Protein AF-0000000069450758 (afdb_homodimer)

pLDDT: mean 92.81, std 9.93, range [38.5, 98.94]

Solvent-accessible surface area (backbon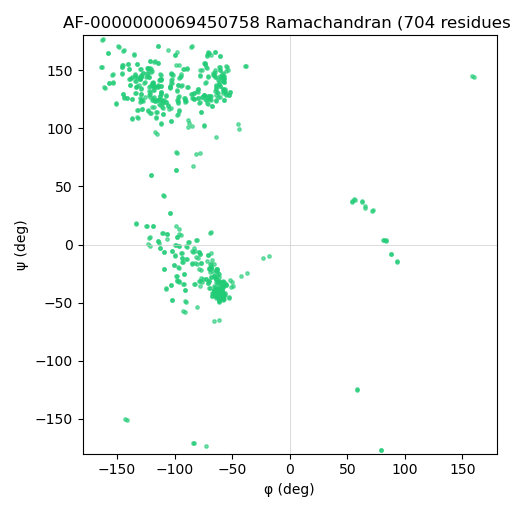e atoms only — not comparable to full-atom values): 37256 Å² total; per-residue (Å²): 126,86,60,86,55,58,52,79,40,67,68,57,64,63,63,72,39,78,60,91,55,84,56,32,68,31,81,50,61,60,56,50,9,46,54,40,27,41,40,64,22,50,53,51,28,50,52,47,49,46,53,34,52,53,21,57,72,31,90,88,31,43,66,28,63,33,79,40,35,35,40,36,37,47,70,43,87,48,48,24,91,46,52,33,38,36,40,71,44,86,72,40,86,48,94,83,41,28,36,37,36,37,36,33,27,42,93,88,34,74,21,35,40,28,49,37,30,27,18,44,87,77,54,89,46,58,62,44,74,60,59,35,67,77,75,74,72,75,80,77,81,48,70,76,33,48,76,70,72,61,26,90,48,43,42,52,40,47,49,22,44,35,86,84,13,25,30,18,32,55,17,44,39,30,36,29,32,60,64,70,80,72,94,66,56,43,52,48,61,34,39,37,31,61,23,36,63,24,31,31,38,35,61,55,71,92,76,57,89,62,72,81,56,49,48,37,73,75,41,50,50,32,56,48,61,61,57,76,50,68,68,33,65,47,53,87,68,57,91,92,49,77,63,47,61,59,9,65,70,37,43,50,54,52,16,52,53,31,48,52,30,46,77,67,66,43,68,53,24,36,65,60,95,81,73,24,24,55,64,71,77,53,68,64,38,79,46,66,38,31,46,34,37,42,54,61,44,83,61,57,92,83,28,40,50,50,35,38,38,42,35,34,41,73,49,37,46,44,15,34,33,44,38,39,30,41,34,21,40,84,87,63,46,68,27,31,44,23,37,31,44,27,36,54,40,55,26,74,69,45,58,75,76,73,127,86,60,88,53,59,53,77,40,67,67,57,64,62,60,66,55,63,67,82,52,79,56,26,67,35,80,49,60,61,57,50,10,48,56,39,26,41,41,63,22,52,54,50,28,50,52,48,49,51,52,34,52,52,18,57,73,30,91,88,31,43,67,28,65,33,78,41,33,37,40,34,38,48,70,43,87,47,46,24,91,47,50,35,38,35,41,71,45,86,73,41,87,48,95,84,41,28,36,36,36,38,36,33,27,43,94,89,36,73,22,34,42,29,49,38,30,26,18,45,87,77,53,89,45,58,62,42,74,59,59,36,67,77,74,73,71,75,81,77,82,49,70,76,34,48,74,71,70,62,26,90,47,43,42,52,41,47,48,22,44,34,88,84,13,24,31,18,32,55,18,45,39,32,36,28,34,60,65,68,79,73,93,65,58,44,51,46,61,34,39,38,31,59,22,36,62,23,31,31,37,35,60,55,72,90,76,57,88,63,72,80,58,50,48,39,72,74,41,52,50,32,55,49,61,62,58,75,50,68,68,34,64,47,53,88,69,58,91,94,50,77,62,48,64,58,9,67,70,36,44,49,54,52,16,51,52,30,49,52,30,47,76,68,67,44,68,53,23,35,65,63,94,80,73,25,25,56,63,71,75,52,67,65,38,79,46,64,39,31,46,34,38,42,54,60,44,82,60,57,92,83,29,41,50,50,35,35,38,42,36,35,42,72,49,38,44,43,16,34,32,45,38,38,29,39,33,20,40,82,85,64,46,67,27,31,43,24,37,31,41,28,36,53,40,57,26,73,67,45,57,74,74,72

Nearest PDB structures (foldseek):
  3cjy-assembly1_A-2  TM=7.929E-01  e=6.710E-15  Novosphingobium aromaticivorans DSM 12444
  4qfw-assembly1_A  TM=6.944E-01  e=5.048E-15  Yersinia pestis
  4r9z-assembly1_A  TM=6.855E-01  e=1.575E-14  Mycobacterium avium subsp. paratuberculosis K-10
  4r9z-assembly1_B  TM=6.842E-01  e=1.120E-14  Mycobacterium avium subsp. paratuberculosis K-10
  3rd7-assembly1_A  TM=6.882E-01  e=1.222E-13  Mycobacterium avium 104

Structure (mmCIF, N/CA/C/O backbone):
data_AF-0000000069450758-model_v1
#
loop_
_entity.id
_entity.type
_entity.pdbx_description
1 polymer 'Contig An06c0050, genomic contig'
#
loop_
_atom_site.group_PDB
_atom_site.id
_atom_site.type_symbol
_atom_site.label_atom_id
_atom_site.label_alt_id
_atom_site.label_comp_id
_atom_site.label_asym_id
_atom_site.label_entity_id
_atom_site.label_seq_id
_atom_site.pdbx_PDB_ins_code
_atom_site.Cartn_x
_atom_site.Cartn_y
_atom_site.Cartn_z
_atom_site.occupancy
_atom_site.B_iso_or_equiv
_atom_site.auth_seq_id
_atom_site.auth_comp_id
_atom_site.auth_asym_id
_atom_site.auth_atom_id
_atom_site.pdbx_PDB_model_num
ATOM 1 N N . MET A 1 1 ? -5.926 -40.438 -14.727 1 38.5 1 MET A N 1
ATOM 2 C CA . MET A 1 1 ? -4.676 -40.562 -15.469 1 38.5 1 MET A CA 1
ATOM 3 C C . MET A 1 1 ? -4.066 -39.188 -15.727 1 38.5 1 MET A C 1
ATOM 5 O O . MET A 1 1 ? -4.727 -38.281 -16.266 1 38.5 1 MET A O 1
ATOM 9 N N . ALA A 1 2 ? -3.264 -38.688 -14.805 1 52.69 2 ALA A N 1
ATOM 10 C CA . ALA A 1 2 ? -2.648 -37.375 -14.945 1 52.69 2 ALA A CA 1
ATOM 11 C C . ALA A 1 2 ? -2.08 -37.188 -16.344 1 52.69 2 ALA A C 1
ATOM 13 O O . ALA A 1 2 ? -1.285 -38 -16.828 1 52.69 2 ALA A O 1
ATOM 14 N N . THR A 1 3 ? -2.762 -36.438 -17.172 1 61.22 3 THR A N 1
ATOM 15 C CA . THR A 1 3 ? -2.387 -36.219 -18.562 1 61.22 3 THR A CA 1
ATOM 16 C C . THR A 1 3 ? -0.984 -35.625 -18.656 1 61.22 3 THR A C 1
ATOM 18 O O . THR A 1 3 ? -0.543 -34.938 -17.734 1 61.22 3 THR A O 1
ATOM 21 N N . ASP A 1 4 ? -0.187 -36.188 -19.5 1 72.94 4 ASP A N 1
ATOM 22 C CA . ASP A 1 4 ? 1.203 -35.844 -19.781 1 72.94 4 ASP A CA 1
ATOM 23 C C . ASP A 1 4 ? 1.302 -34.5 -20.5 1 72.94 4 ASP A C 1
ATOM 25 O O . ASP A 1 4 ? 2.373 -34.125 -20.984 1 72.94 4 ASP A O 1
ATOM 29 N N . SER A 1 5 ? 0.055 -33.875 -20.484 1 84.62 5 SER A N 1
ATOM 30 C CA . SER A 1 5 ? 0.134 -32.594 -21.188 1 84.62 5 SER A CA 1
ATOM 31 C C . SER A 1 5 ? 0.393 -31.438 -20.219 1 84.62 5 SER A C 1
ATOM 33 O O . SER A 1 5 ? -0.058 -31.484 -19.062 1 84.62 5 SER A O 1
ATOM 35 N N . LEU A 1 6 ? 1.124 -30.469 -20.703 1 90.75 6 LEU A N 1
ATOM 36 C CA . LEU A 1 6 ? 1.419 -29.281 -19.922 1 90.75 6 LEU A CA 1
ATOM 37 C C . LEU A 1 6 ? 0.144 -28.5 -19.609 1 90.75 6 LEU A C 1
ATOM 39 O O . LEU A 1 6 ? -0.793 -28.484 -20.406 1 90.75 6 LEU A O 1
ATOM 43 N N . PRO A 1 7 ? 0.062 -27.891 -18.422 1 91.88 7 PRO A N 1
ATOM 44 C CA . PRO A 1 7 ? -1.033 -26.953 -18.172 1 91.88 7 PRO A CA 1
ATOM 45 C C . PRO A 1 7 ? -1.029 -25.766 -19.141 1 91.88 7 PRO A C 1
ATOM 47 O O . PRO A 1 7 ? -0.026 -25.531 -19.828 1 91.88 7 PRO A O 1
ATOM 50 N N . THR A 1 8 ? -2.152 -25.109 -19.219 1 92.94 8 THR A N 1
ATOM 51 C CA . THR A 1 8 ? -2.223 -23.891 -20.031 1 92.94 8 THR A CA 1
ATOM 52 C C . THR A 1 8 ? -1.161 -22.891 -19.594 1 92.94 8 THR A C 1
ATOM 54 O O . THR A 1 8 ? -1.003 -22.625 -18.406 1 92.94 8 THR A O 1
ATOM 57 N N . SER A 1 9 ? -0.423 -22.422 -20.578 1 94.19 9 SER A N 1
ATOM 58 C CA . SER A 1 9 ? 0.592 -21.438 -20.219 1 94.19 9 SER A CA 1
ATOM 59 C C . SER A 1 9 ? -0.042 -20.109 -19.828 1 94.19 9 SER A C 1
ATOM 61 O O . SER A 1 9 ? -1.086 -19.719 -20.359 1 94.19 9 SER A O 1
ATOM 63 N N . LEU A 1 10 ? 0.546 -19.438 -18.859 1 94.38 10 LEU A N 1
ATOM 64 C CA . LEU A 1 10 ? 0.052 -18.125 -18.453 1 94.38 10 LEU A CA 1
ATOM 65 C C . LEU A 1 10 ? 0.062 -17.141 -19.625 1 94.38 10 LEU A C 1
ATOM 67 O O . LEU A 1 10 ? -0.865 -16.344 -19.781 1 94.38 10 LEU A O 1
ATOM 71 N N . SER A 1 11 ? 1.098 -17.219 -20.438 1 92.5 11 SER A N 1
ATOM 72 C CA . SER A 1 11 ? 1.194 -16.359 -21.625 1 92.5 11 SER A CA 1
ATOM 73 C C . SER A 1 11 ? 0.02 -16.594 -22.562 1 92.5 11 SER A C 1
ATOM 75 O O . SER A 1 11 ? -0.561 -15.633 -23.094 1 92.5 11 SER A O 1
ATOM 77 N N . HIS A 1 12 ? -0.264 -17.859 -22.781 1 91.56 12 HIS A N 1
ATOM 78 C CA . HIS A 1 12 ? -1.396 -18.188 -23.641 1 91.56 12 HIS A CA 1
ATOM 79 C C . HIS A 1 12 ? -2.707 -17.703 -23.031 1 91.56 12 HIS A C 1
ATOM 81 O O . HIS A 1 12 ? -3.549 -17.141 -23.75 1 91.56 12 HIS A O 1
ATOM 87 N N . ALA A 1 13 ? -2.852 -17.922 -21.766 1 93.06 13 ALA A N 1
ATOM 88 C CA . ALA A 1 13 ? -4.074 -17.5 -21.078 1 93.06 13 ALA A CA 1
ATOM 89 C C . ALA A 1 13 ? -4.258 -15.992 -21.156 1 93.06 13 ALA A C 1
ATOM 91 O O . ALA A 1 13 ? -5.379 -15.5 -21.312 1 93.06 13 ALA A O 1
ATOM 92 N N . LEU A 1 14 ? -3.217 -15.211 -21.031 1 91.69 14 LEU A N 1
ATOM 93 C CA . LEU A 1 14 ? -3.277 -13.75 -21.094 1 91.69 14 LEU A CA 1
ATOM 94 C C . LEU A 1 14 ? -3.443 -13.273 -22.531 1 91.69 14 LEU A C 1
ATOM 96 O O . LEU A 1 14 ? -4.016 -12.203 -22.781 1 91.69 14 LEU A O 1
ATOM 100 N N . GLY A 1 15 ? -2.955 -13.969 -23.5 1 84.44 15 GLY A N 1
ATOM 101 C CA . GLY A 1 15 ? -2.982 -13.57 -24.891 1 84.44 15 GLY A CA 1
ATOM 102 C C . GLY A 1 15 ? -4.324 -13.812 -25.562 1 84.44 15 GLY A C 1
ATOM 103 O O . GLY A 1 15 ? -4.656 -13.172 -26.547 1 84.44 15 GLY A O 1
ATOM 104 N N . SER A 1 16 ? -5.043 -14.797 -25.172 1 68.62 16 SER A N 1
ATOM 105 C CA . SER A 1 16 ? -6.266 -15.203 -25.859 1 68.62 16 SER A CA 1
ATOM 106 C C . SER A 1 16 ? -7.391 -14.203 -25.625 1 68.62 16 SER A C 1
ATOM 108 O O . SER A 1 16 ? -8.43 -14.258 -26.281 1 68.62 16 SER A O 1
ATOM 110 N N . THR A 1 17 ? -7.332 -13.281 -24.688 1 60.25 17 THR A N 1
ATOM 111 C CA . THR A 1 17 ? -8.484 -12.555 -24.172 1 60.25 17 THR A CA 1
ATOM 112 C C . THR A 1 17 ? -8.867 -11.414 -25.109 1 60.25 17 THR A C 1
ATOM 114 O O . THR A 1 17 ? -10.031 -11.031 -25.203 1 60.25 17 THR A O 1
ATOM 117 N N . LEU A 1 18 ? -7.926 -10.359 -25.578 1 57.84 18 LEU A N 1
ATOM 118 C CA . LEU A 1 18 ? -8.383 -8.984 -25.766 1 57.84 18 LEU A CA 1
ATOM 119 C C . LEU A 1 18 ? -9.094 -8.828 -27.109 1 57.84 18 LEU A C 1
ATOM 121 O O . LEU A 1 18 ? -8.469 -8.953 -28.172 1 57.84 18 LEU A O 1
ATOM 125 N N . LEU A 1 19 ? -10.258 -9.242 -27.172 1 52.06 19 LEU A N 1
ATOM 126 C CA . LEU A 1 19 ? -11 -9.016 -28.406 1 52.06 19 LEU A CA 1
ATOM 127 C C . LEU A 1 19 ? -11.383 -7.547 -28.547 1 52.06 19 LEU A C 1
ATOM 129 O O . LEU A 1 19 ? -11.289 -6.777 -27.594 1 52.06 19 LEU A O 1
ATOM 133 N N . SER A 1 20 ? -12.188 -7.199 -29.562 1 51.62 20 SER A N 1
ATOM 134 C CA . SER A 1 20 ? -12.461 -6.027 -30.391 1 51.62 20 SER A CA 1
ATOM 135 C C . SER A 1 20 ? -13.055 -4.895 -29.562 1 51.62 20 SER A C 1
ATOM 137 O O . SER A 1 20 ? -12.828 -3.719 -29.859 1 51.62 20 SER A O 1
ATOM 139 N N . THR A 1 21 ? -14.289 -4.98 -28.969 1 53.62 21 THR A N 1
ATOM 140 C CA . THR A 1 21 ? -15.227 -3.879 -28.75 1 53.62 21 THR A CA 1
ATOM 141 C C . THR A 1 21 ? -15.109 -3.348 -27.312 1 53.62 21 THR A C 1
ATOM 143 O O . THR A 1 21 ? -14.461 -3.967 -26.469 1 53.62 21 THR A O 1
ATOM 146 N N . ARG A 1 22 ? -15.68 -2.125 -26.938 1 62.81 22 ARG A N 1
ATOM 147 C CA . ARG A 1 22 ? -15.898 -1.44 -25.672 1 62.81 22 ARG A CA 1
ATOM 148 C C . ARG A 1 22 ? -16.266 -2.434 -24.562 1 62.81 22 ARG A C 1
ATOM 150 O O . ARG A 1 22 ? -16.031 -2.172 -23.391 1 62.81 22 ARG A O 1
ATOM 157 N N . GLN A 1 23 ? -16.719 -3.402 -24.812 1 73.75 23 GLN A N 1
ATOM 158 C CA . GLN A 1 23 ? -17.031 -4.543 -23.953 1 73.75 23 GLN A CA 1
ATOM 159 C C . GLN A 1 23 ? -16.391 -5.82 -24.484 1 73.75 23 GLN A C 1
ATOM 161 O O . GLN A 1 23 ? -16.469 -6.102 -25.688 1 73.75 23 GLN A O 1
ATOM 166 N N . CYS A 1 24 ? -15.641 -6.395 -23.438 1 87 24 CYS A N 1
ATOM 167 C CA . CYS A 1 24 ? -14.906 -7.59 -23.828 1 87 24 CYS A CA 1
ATOM 168 C C . CYS A 1 24 ? -15.312 -8.781 -22.969 1 87 24 CYS A C 1
ATOM 170 O O . CYS A 1 24 ? -15.453 -8.656 -21.75 1 87 24 CYS A O 1
ATOM 172 N N . VAL A 1 25 ? -15.633 -9.82 -23.625 1 90.06 25 VAL A N 1
ATOM 173 C CA . VAL A 1 25 ? -15.914 -11.062 -22.922 1 90.06 25 VAL A CA 1
ATOM 174 C C . VAL A 1 25 ? -14.664 -11.945 -22.891 1 90.06 25 VAL A C 1
ATOM 176 O O . VAL A 1 25 ? -14.031 -12.164 -23.938 1 90.06 25 VAL A O 1
ATOM 179 N N . VAL A 1 26 ? -14.328 -12.375 -21.719 1 92.25 26 VAL A N 1
ATOM 180 C CA . VAL A 1 26 ? -13.117 -13.172 -21.547 1 92.25 26 VAL A CA 1
ATOM 181 C C . VAL A 1 26 ? -13.469 -14.539 -20.984 1 92.25 26 VAL A C 1
ATOM 183 O O . VAL A 1 26 ? -14.125 -14.633 -19.938 1 92.25 26 VAL A O 1
ATOM 186 N N . GLN A 1 27 ? -13.062 -15.562 -21.672 1 92.31 27 GLN A N 1
ATOM 187 C CA . GLN A 1 27 ? -13.125 -16.906 -21.109 1 92.31 27 GLN A CA 1
ATOM 188 C C . GLN A 1 27 ? -11.953 -17.156 -20.172 1 92.31 27 GLN A C 1
ATOM 190 O O . GLN A 1 27 ? -10.805 -16.891 -20.5 1 92.31 27 GLN A O 1
ATOM 195 N N . LEU A 1 28 ? -12.289 -17.672 -19.016 1 93.69 28 LEU A N 1
ATOM 196 C CA . LEU A 1 28 ? -11.266 -17.859 -18 1 93.69 28 LEU A CA 1
ATOM 197 C C . LEU A 1 28 ? -10.742 -19.297 -18.016 1 93.69 28 LEU A C 1
ATOM 199 O O . LEU A 1 28 ? -11.523 -20.25 -18.188 1 93.69 28 LEU A O 1
ATOM 203 N N . PRO A 1 29 ? -9.461 -19.422 -17.906 1 93.56 29 PRO A N 1
ATOM 204 C CA . PRO A 1 29 ? -8.898 -20.781 -17.859 1 93.56 29 PRO A CA 1
ATOM 205 C C . PRO A 1 29 ? -9.141 -21.469 -16.516 1 93.56 29 PRO A C 1
ATOM 207 O O . PRO A 1 29 ? -8.703 -20.969 -15.469 1 93.56 29 PRO A O 1
ATOM 210 N N . SER A 1 30 ? -9.68 -22.672 -16.516 1 93.69 30 SER A N 1
ATOM 211 C CA . SER A 1 30 ? -9.953 -23.422 -15.289 1 93.69 30 SER A CA 1
ATOM 212 C C . SER A 1 30 ? -8.664 -23.844 -14.602 1 93.69 30 SER A C 1
ATOM 214 O O . SER A 1 30 ? -8.656 -24.125 -13.398 1 93.69 30 SER A O 1
ATOM 216 N N . ASP A 1 31 ? -7.574 -23.859 -15.312 1 96.38 31 ASP A N 1
ATOM 217 C CA . ASP A 1 31 ? -6.293 -24.297 -14.781 1 96.38 31 ASP A CA 1
ATOM 218 C C . ASP A 1 31 ? -5.746 -23.297 -13.758 1 96.38 31 ASP A C 1
ATOM 220 O O . ASP A 1 31 ? -4.996 -23.672 -12.859 1 96.38 31 ASP A O 1
ATOM 224 N N . ILE A 1 32 ? -6.055 -22 -13.945 1 97.19 32 ILE A N 1
ATOM 225 C CA . ILE A 1 32 ? -5.465 -20.953 -13.125 1 97.19 32 ILE A CA 1
ATOM 226 C C . ILE A 1 32 ? -6.434 -20.547 -12.016 1 97.19 32 ILE A C 1
ATOM 228 O O . ILE A 1 32 ? -6.926 -19.422 -11.984 1 97.19 32 ILE A O 1
ATOM 232 N N . ALA A 1 33 ? -6.684 -21.578 -11.125 1 96.44 33 ALA A N 1
ATOM 233 C CA . ALA A 1 33 ? -7.711 -21.406 -10.109 1 96.44 33 ALA A CA 1
ATOM 234 C C . ALA A 1 33 ? -7.277 -22.016 -8.781 1 96.44 33 ALA A C 1
ATOM 236 O O . ALA A 1 33 ? -6.355 -22.828 -8.734 1 96.44 33 ALA A O 1
ATOM 237 N N . VAL A 1 34 ? -7.785 -21.562 -7.754 1 94.69 34 VAL A N 1
ATOM 238 C CA . VAL A 1 34 ? -7.816 -22.172 -6.43 1 94.69 34 VAL A CA 1
ATOM 239 C C . VAL A 1 34 ? -9.242 -22.609 -6.086 1 94.69 34 VAL A C 1
ATOM 241 O O . VAL A 1 34 ? -10.141 -21.766 -5.996 1 94.69 34 VAL A O 1
ATOM 244 N N . GLY A 1 35 ? -9.391 -23.875 -5.914 1 92.31 35 GLY A N 1
ATOM 245 C CA . GLY A 1 35 ? -10.766 -24.344 -5.859 1 92.31 35 GLY A CA 1
ATOM 246 C C . GLY A 1 35 ? -11.555 -24 -7.109 1 92.31 35 GLY A C 1
ATOM 247 O O . GLY A 1 35 ? -11.133 -24.312 -8.227 1 92.31 35 GLY A O 1
ATOM 248 N N . SER A 1 36 ? -12.672 -23.328 -6.918 1 93.25 36 SER A N 1
ATOM 249 C CA . SER A 1 36 ? -13.523 -23.016 -8.055 1 93.25 36 SER A CA 1
ATOM 250 C C . SER A 1 36 ? -13.297 -21.578 -8.547 1 93.25 36 SER A C 1
ATOM 252 O O . SER A 1 36 ? -13.922 -21.141 -9.516 1 93.25 36 SER A O 1
ATOM 254 N N . VAL A 1 37 ? -12.406 -20.859 -7.895 1 95.12 37 VAL A N 1
ATOM 255 C CA . VAL A 1 37 ? -12.305 -19.438 -8.156 1 95.12 37 VAL A CA 1
ATOM 256 C C . VAL A 1 37 ? -10.977 -19.125 -8.836 1 95.12 37 VAL A C 1
ATOM 258 O O . VAL A 1 37 ? -9.945 -19.719 -8.492 1 95.12 37 VAL A O 1
ATOM 261 N N . ILE A 1 38 ? -11.016 -18.203 -9.789 1 96.56 38 ILE A N 1
ATOM 262 C CA . ILE A 1 38 ? -9.82 -17.781 -10.508 1 96.56 38 ILE A CA 1
ATOM 263 C C . ILE A 1 38 ? -8.875 -17.047 -9.547 1 96.56 38 ILE A C 1
ATOM 265 O O . ILE A 1 38 ? -9.32 -16.344 -8.648 1 96.56 38 ILE A O 1
ATOM 269 N N . ILE A 1 39 ? -7.586 -17.188 -9.719 1 97.12 39 ILE A N 1
ATOM 270 C CA . ILE A 1 39 ? -6.582 -16.438 -8.961 1 97.12 39 ILE A CA 1
ATOM 271 C C . ILE A 1 39 ? -6.754 -14.945 -9.195 1 97.12 39 ILE A C 1
ATOM 273 O O . ILE A 1 39 ? -6.758 -14.492 -10.344 1 97.12 39 ILE A O 1
ATOM 277 N N . GLY A 1 40 ? -6.867 -14.195 -8.156 1 97.81 40 GLY A N 1
ATOM 278 C CA . GLY A 1 40 ? -7.098 -12.766 -8.258 1 97.81 40 GLY A CA 1
ATOM 279 C C . GLY A 1 40 ? -6.027 -12.047 -9.055 1 97.81 40 GLY A C 1
ATOM 280 O O . GLY A 1 40 ? -6.332 -11.164 -9.859 1 97.81 40 GLY A O 1
ATOM 281 N N . GLY A 1 41 ? -4.746 -12.445 -8.812 1 98.5 41 GLY A N 1
ATOM 282 C CA . GLY A 1 41 ? -3.65 -11.852 -9.562 1 98.5 41 GLY A CA 1
ATOM 283 C C . GLY A 1 41 ? -3.799 -12.023 -11.062 1 98.5 41 GLY A C 1
ATOM 284 O O . GLY A 1 41 ? -3.4 -11.148 -11.836 1 98.5 41 GLY A O 1
ATOM 285 N N . PHE A 1 42 ? -4.348 -13.148 -11.469 1 97.94 42 PHE A N 1
ATOM 286 C CA . PHE A 1 42 ? -4.594 -13.375 -12.891 1 97.94 42 PHE A CA 1
ATOM 287 C C . PHE A 1 42 ? -5.672 -12.43 -13.406 1 97.94 42 PHE A C 1
ATOM 289 O O . PHE A 1 42 ? -5.535 -11.859 -14.484 1 97.94 42 PHE A O 1
ATOM 296 N N . THR A 1 43 ? -6.738 -12.281 -12.648 1 97.31 43 THR A N 1
ATOM 297 C CA . THR A 1 43 ? -7.789 -11.336 -13.008 1 97.31 43 THR A CA 1
ATOM 298 C C . THR A 1 43 ? -7.219 -9.93 -13.164 1 97.31 43 THR A C 1
ATOM 300 O O . THR A 1 43 ? -7.551 -9.219 -14.117 1 97.31 43 THR A O 1
ATOM 303 N N . ALA A 1 44 ? -6.355 -9.562 -12.242 1 98.56 44 ALA A N 1
ATOM 304 C CA . ALA A 1 44 ? -5.703 -8.258 -12.312 1 98.56 44 ALA A CA 1
ATOM 305 C C . ALA A 1 44 ? -4.922 -8.102 -13.617 1 98.56 44 ALA A C 1
ATOM 307 O O . ALA A 1 44 ? -4.977 -7.055 -14.266 1 98.56 44 ALA A O 1
ATOM 308 N N . CYS A 1 45 ? -4.23 -9.164 -14.023 1 98.12 45 CYS A N 1
ATOM 309 C CA . CYS A 1 45 ? -3.461 -9.148 -15.266 1 98.12 45 CYS A CA 1
ATOM 310 C C . CYS A 1 45 ? -4.375 -8.961 -16.469 1 98.12 45 CYS A C 1
ATOM 312 O O . CYS A 1 45 ? -4.07 -8.164 -17.359 1 98.12 45 CYS A O 1
ATOM 314 N N . ILE A 1 46 ? -5.469 -9.68 -16.453 1 96.25 46 ILE A N 1
ATOM 315 C CA . ILE A 1 46 ? -6.406 -9.617 -17.562 1 96.25 46 ILE A CA 1
ATOM 316 C C . ILE A 1 46 ? -6.992 -8.211 -17.672 1 96.25 46 ILE A C 1
ATOM 318 O O . ILE A 1 46 ? -7.086 -7.656 -18.781 1 96.25 46 ILE A O 1
ATOM 322 N N . MET A 1 47 ? -7.371 -7.637 -16.578 1 96.56 47 MET A N 1
ATOM 323 C CA . MET A 1 47 ? -7.934 -6.289 -16.578 1 96.56 47 MET A CA 1
ATOM 324 C C . MET A 1 47 ? -6.914 -5.27 -17.078 1 96.56 47 MET A C 1
ATOM 326 O O . MET A 1 47 ? -7.254 -4.371 -17.844 1 96.56 47 MET A O 1
ATOM 330 N N . THR A 1 48 ? -5.688 -5.426 -16.641 1 97.19 48 THR A N 1
ATOM 331 C CA . THR A 1 48 ? -4.617 -4.531 -17.078 1 97.19 48 THR A CA 1
ATOM 332 C C . THR A 1 48 ? -4.355 -4.684 -18.578 1 97.19 48 THR A C 1
ATOM 334 O O . THR A 1 48 ? -4.191 -3.691 -19.281 1 97.19 48 THR A O 1
ATOM 337 N N . LYS A 1 49 ? -4.336 -5.906 -18.984 1 95.06 49 LYS A N 1
ATOM 338 C CA . LYS A 1 49 ? -4.137 -6.152 -20.406 1 95.06 49 LYS A CA 1
ATOM 339 C C . LYS A 1 49 ? -5.234 -5.496 -21.234 1 95.06 49 LYS A C 1
ATOM 341 O O . LYS A 1 49 ? -4.961 -4.938 -22.312 1 95.06 49 LYS A O 1
ATOM 346 N N . TYR A 1 50 ? -6.461 -5.621 -20.781 1 94.44 50 TYR A N 1
ATOM 347 C CA . TYR A 1 50 ? -7.578 -4.965 -21.453 1 94.44 50 TYR A CA 1
ATOM 348 C C . TYR A 1 50 ? -7.359 -3.461 -21.531 1 94.44 50 TYR A C 1
ATOM 350 O O . TYR A 1 50 ? -7.551 -2.854 -22.578 1 94.44 50 TYR A O 1
ATOM 358 N N . ALA A 1 51 ? -6.93 -2.848 -20.438 1 95.38 51 ALA A N 1
ATOM 359 C CA . ALA A 1 51 ? -6.656 -1.414 -20.391 1 95.38 51 ALA A CA 1
ATOM 360 C C . ALA A 1 51 ? -5.551 -1.031 -21.359 1 95.38 51 ALA A C 1
ATOM 362 O O . ALA A 1 51 ? -5.672 -0.047 -22.094 1 95.38 51 ALA A O 1
ATOM 363 N N . LEU A 1 52 ? -4.492 -1.801 -21.422 1 94.12 52 LEU A N 1
ATOM 364 C CA . LEU A 1 52 ? -3.355 -1.506 -22.281 1 94.12 52 LEU A CA 1
ATOM 365 C C . LEU A 1 52 ? -3.729 -1.693 -23.75 1 94.12 52 LEU A C 1
ATOM 367 O O . LEU A 1 52 ? -3.24 -0.965 -24.625 1 94.12 52 LEU A O 1
ATOM 371 N N . HIS A 1 53 ? -4.531 -2.691 -23.984 1 92.12 53 HIS A N 1
ATOM 372 C CA . HIS A 1 53 ? -5.027 -2.869 -25.344 1 92.12 53 HIS A CA 1
ATOM 373 C C . HIS A 1 53 ? -5.848 -1.663 -25.781 1 92.12 53 HIS A C 1
ATOM 375 O O . HIS A 1 53 ? -5.664 -1.16 -26.891 1 92.12 53 HIS A O 1
ATOM 381 N N . HIS A 1 54 ? -6.758 -1.226 -24.969 1 92.56 54 HIS A N 1
ATOM 382 C CA . HIS A 1 54 ? -7.516 -0.011 -25.25 1 92.56 54 HIS A CA 1
ATOM 383 C C . HIS A 1 54 ? -6.586 1.158 -25.547 1 92.56 54 HIS A C 1
ATOM 385 O O . HIS A 1 54 ? -6.793 1.883 -26.531 1 92.56 54 HIS A O 1
ATOM 391 N N . ALA A 1 55 ? -5.574 1.285 -24.734 1 93.38 55 ALA A N 1
ATOM 392 C CA . ALA A 1 55 ? -4.629 2.383 -24.906 1 93.38 55 ALA A CA 1
ATOM 393 C C . ALA A 1 55 ? -3.916 2.295 -26.25 1 93.38 55 ALA A C 1
ATOM 395 O O . ALA A 1 55 ? -3.73 3.309 -26.922 1 93.38 55 ALA A O 1
ATOM 396 N N . SER A 1 56 ? -3.547 1.124 -26.641 1 90.62 56 SER A N 1
ATOM 397 C CA . SER A 1 56 ? -2.787 0.922 -27.859 1 90.62 56 SER A CA 1
ATOM 398 C C . SER A 1 56 ? -3.596 1.34 -29.094 1 90.62 56 SER A C 1
ATOM 400 O O . SER A 1 56 ? -3.027 1.651 -30.141 1 90.62 56 SER A O 1
ATOM 402 N N . GLN A 1 57 ? -4.887 1.378 -28.922 1 90.19 57 GLN A N 1
ATOM 403 C CA . GLN A 1 57 ? -5.762 1.72 -30.047 1 90.19 57 GLN A CA 1
ATOM 404 C C . GLN A 1 57 ? -6.246 3.164 -29.938 1 90.19 57 GLN A C 1
ATOM 406 O O . GLN A 1 57 ? -6.965 3.646 -30.812 1 90.19 57 GLN A O 1
ATOM 411 N N . HIS A 1 58 ? -5.969 3.85 -28.906 1 90.56 58 HIS A N 1
ATOM 412 C CA . HIS A 1 58 ? -6.445 5.195 -28.609 1 90.56 58 HIS A CA 1
ATOM 413 C C . HIS A 1 58 ? -5.473 6.25 -29.141 1 90.56 58 HIS A C 1
ATOM 415 O O . HIS A 1 58 ? -4.273 6.195 -28.859 1 90.56 58 HIS A O 1
ATOM 421 N N . PRO A 1 59 ? -5.887 7.16 -29.891 1 91.19 59 PRO A N 1
ATOM 422 C CA . PRO A 1 59 ? -5 8.156 -30.5 1 91.19 59 PRO A CA 1
ATOM 423 C C . PRO A 1 59 ? -4.156 8.898 -29.469 1 91.19 59 PRO A C 1
ATOM 425 O O . PRO A 1 59 ? -2.988 9.203 -29.719 1 91.19 59 PRO A O 1
ATOM 428 N N . GLU A 1 60 ? -4.652 9.172 -28.297 1 92.06 60 GLU A N 1
ATOM 429 C CA . GLU A 1 60 ? -3.945 9.977 -27.297 1 92.06 60 GLU A CA 1
ATOM 430 C C . GLU A 1 60 ? -3.148 9.094 -26.344 1 92.06 60 GLU A C 1
ATOM 432 O O . GLU A 1 60 ? -2.287 9.578 -25.609 1 92.06 60 GLU A O 1
ATOM 437 N N . LEU A 1 61 ? -3.439 7.773 -26.328 1 93.19 61 LEU A N 1
ATOM 438 C CA . LEU A 1 61 ? -2.869 6.91 -25.312 1 93.19 61 LEU A CA 1
ATOM 439 C C . LEU A 1 61 ? -1.886 5.918 -25.922 1 93.19 61 LEU A C 1
ATOM 441 O O . LEU A 1 61 ? -1.194 5.195 -25.188 1 93.19 61 LEU A O 1
ATOM 445 N N . GLN A 1 62 ? -1.719 5.898 -27.156 1 91.75 62 GLN A N 1
ATOM 446 C CA . GLN A 1 62 ? -1.058 4.816 -27.875 1 91.75 62 GLN A CA 1
ATOM 447 C C . GLN A 1 62 ? 0.402 4.684 -27.453 1 91.75 62 GLN A C 1
ATOM 449 O O . GLN A 1 62 ? 1.006 3.621 -27.625 1 91.75 62 GLN A O 1
ATOM 454 N N . ASN A 1 63 ? 0.967 5.73 -26.906 1 90.69 63 ASN A N 1
ATOM 455 C CA . ASN A 1 63 ? 2.352 5.641 -26.453 1 90.69 63 ASN A CA 1
ATOM 456 C C . ASN A 1 63 ? 2.434 5.27 -24.969 1 90.69 63 ASN A C 1
ATOM 458 O O . ASN A 1 63 ? 3.525 5.059 -24.453 1 90.69 63 ASN A O 1
ATOM 462 N N . GLN A 1 64 ? 1.32 5.23 -24.297 1 92.81 64 GLN A N 1
ATOM 463 C CA . GLN A 1 64 ? 1.255 4.855 -22.875 1 92.81 64 GLN A CA 1
ATOM 464 C C . GLN A 1 64 ? 0.851 3.393 -22.719 1 92.81 64 GLN A C 1
ATOM 466 O O . GLN A 1 64 ? -0.27 3.096 -22.297 1 92.81 64 GLN A O 1
ATOM 471 N N . VAL A 1 65 ? 1.79 2.488 -22.906 1 89.56 65 VAL A N 1
ATOM 472 C CA . VAL A 1 65 ? 1.418 1.082 -23.031 1 89.56 65 VAL A CA 1
ATOM 473 C C . VAL A 1 65 ? 2.07 0.278 -21.906 1 89.56 65 VAL A C 1
ATOM 475 O O . VAL A 1 65 ? 2.199 -0.944 -22 1 89.56 65 VAL A O 1
ATOM 478 N N . ASP A 1 66 ? 2.543 0.984 -20.875 1 93.94 66 ASP A N 1
ATOM 479 C CA . ASP A 1 66 ? 3.111 0.305 -19.719 1 93.94 66 ASP A CA 1
ATOM 480 C C . ASP A 1 66 ? 2.248 0.525 -18.469 1 93.94 66 ASP A C 1
ATOM 482 O O . ASP A 1 66 ? 1.678 1.603 -18.297 1 93.94 66 ASP A O 1
ATOM 486 N N . LEU A 1 67 ? 2.143 -0.515 -17.688 1 96.75 67 LEU A N 1
ATOM 487 C CA . LEU A 1 67 ? 1.489 -0.392 -16.391 1 96.75 67 LEU A CA 1
ATOM 488 C C . LEU A 1 67 ? 2.385 0.342 -15.398 1 96.75 67 LEU A C 1
ATOM 490 O O . LEU A 1 67 ? 3.561 0.004 -15.25 1 96.75 67 LEU A O 1
ATOM 494 N N . ARG A 1 68 ? 1.849 1.34 -14.773 1 96.31 68 ARG A N 1
ATOM 495 C CA . ARG A 1 68 ? 2.559 2.045 -13.711 1 96.31 68 ARG A CA 1
ATOM 496 C C . ARG A 1 68 ? 2.055 1.613 -12.336 1 96.31 68 ARG A C 1
ATOM 498 O O . ARG A 1 68 ? 2.846 1.426 -11.414 1 96.31 68 ARG A O 1
ATOM 505 N N . TYR A 1 69 ? 0.832 1.596 -12.188 1 98 69 TYR A N 1
ATOM 506 C CA . TYR A 1 69 ? 0.174 1.288 -10.922 1 98 69 TYR A CA 1
ATOM 507 C C . TYR A 1 69 ? -1.218 0.714 -11.156 1 98 69 TYR A C 1
ATOM 509 O O . TYR A 1 69 ? -1.926 1.142 -12.07 1 98 69 TYR A O 1
ATOM 517 N N . SER A 1 70 ? -1.569 -0.265 -10.406 1 98.62 70 SER A N 1
ATOM 518 C CA . SER A 1 70 ? -2.939 -0.768 -10.438 1 98.62 70 SER A CA 1
ATOM 519 C C . SER A 1 70 ? -3.461 -1.052 -9.039 1 98.62 70 SER A C 1
ATOM 521 O O . SER A 1 70 ? -2.695 -1.431 -8.148 1 98.62 70 SER A O 1
ATOM 523 N N . GLU A 1 71 ? -4.664 -0.815 -8.82 1 98.44 71 GLU A N 1
ATOM 524 C CA . GLU A 1 71 ? -5.398 -1.187 -7.613 1 98.44 71 GLU A CA 1
ATOM 525 C C . GLU A 1 71 ? -6.688 -1.928 -7.961 1 98.44 71 GLU A C 1
ATOM 527 O O . GLU A 1 71 ? -7.605 -1.348 -8.539 1 98.44 71 GLU A O 1
ATOM 532 N N . VAL A 1 72 ? -6.758 -3.127 -7.551 1 98.81 72 VAL A N 1
ATOM 533 C CA . VAL A 1 72 ? -7.906 -3.975 -7.855 1 98.81 72 VAL A CA 1
ATOM 534 C C . VAL A 1 72 ? -8.695 -4.258 -6.578 1 98.81 72 VAL A C 1
ATOM 536 O O . VAL A 1 72 ? -8.109 -4.574 -5.539 1 98.81 72 VAL A O 1
ATOM 539 N N . HIS A 1 73 ? -9.984 -4.078 -6.629 1 98.69 73 HIS A N 1
ATOM 540 C CA . HIS A 1 73 ? -10.914 -4.434 -5.559 1 98.69 73 HIS A CA 1
ATOM 541 C C . HIS A 1 73 ? -11.742 -5.66 -5.926 1 98.69 73 HIS A C 1
ATOM 543 O O . HIS A 1 73 ? -12.445 -5.656 -6.938 1 98.69 73 HIS A O 1
ATOM 549 N N . PHE A 1 74 ? -11.641 -6.637 -5.105 1 98.25 74 PHE A N 1
ATOM 550 C CA . PHE A 1 74 ? -12.414 -7.855 -5.312 1 98.25 74 PHE A CA 1
ATOM 551 C C . PHE A 1 74 ? -13.695 -7.832 -4.492 1 98.25 74 PHE A C 1
ATOM 553 O O . PHE A 1 74 ? -13.656 -7.891 -3.264 1 98.25 74 PHE A O 1
ATOM 560 N N . HIS A 1 75 ? -14.797 -7.82 -5.211 1 97.5 75 HIS A N 1
ATOM 561 C CA . HIS A 1 75 ? -16.094 -7.684 -4.543 1 97.5 75 HIS A CA 1
ATOM 562 C C . HIS A 1 75 ? -16.766 -9.039 -4.355 1 97.5 75 HIS A C 1
ATOM 564 O O . HIS A 1 75 ? -17.531 -9.234 -3.418 1 97.5 75 HIS A O 1
ATOM 570 N N . ARG A 1 76 ? -16.5 -9.938 -5.289 1 95.88 76 ARG A N 1
ATOM 571 C CA . ARG A 1 76 ? -17.047 -11.289 -5.309 1 95.88 76 ARG A CA 1
ATOM 572 C C . ARG A 1 76 ? -16.047 -12.289 -5.871 1 95.88 76 ARG A C 1
ATOM 574 O O . ARG A 1 76 ? -15.133 -11.906 -6.609 1 95.88 76 ARG A O 1
ATOM 581 N N . PRO A 1 77 ? -16.203 -13.531 -5.41 1 94.94 77 PRO A N 1
ATOM 582 C CA . PRO A 1 77 ? -15.391 -14.539 -6.09 1 94.94 77 PRO A CA 1
ATOM 583 C C . PRO A 1 77 ? -15.641 -14.586 -7.594 1 94.94 77 PRO A C 1
ATOM 585 O O . PRO A 1 77 ? -16.766 -14.375 -8.039 1 94.94 77 PRO A O 1
ATOM 588 N N . ILE A 1 78 ? -14.648 -14.789 -8.352 1 96.94 78 ILE A N 1
ATOM 589 C CA . ILE A 1 78 ? -14.758 -14.977 -9.797 1 96.94 78 ILE A CA 1
ATOM 590 C C . ILE A 1 78 ? -14.602 -16.453 -10.141 1 96.94 78 ILE A C 1
ATOM 592 O O . ILE A 1 78 ? -13.516 -17.031 -9.984 1 96.94 78 ILE A O 1
ATOM 596 N N . PHE A 1 79 ? -15.594 -17.031 -10.688 1 96.38 79 PHE A N 1
ATOM 597 C CA . PHE A 1 79 ? -15.609 -18.469 -10.922 1 96.38 79 PHE A CA 1
ATOM 598 C C . PHE A 1 79 ? -15 -18.797 -12.281 1 96.38 79 PHE A C 1
ATOM 600 O O . PHE A 1 79 ? -15.32 -18.156 -13.281 1 96.38 79 PHE A O 1
ATOM 607 N N . ALA A 1 80 ? -14.164 -19.828 -12.25 1 93.81 80 ALA A N 1
ATOM 608 C CA . ALA A 1 80 ? -13.43 -20.219 -13.453 1 93.81 80 ALA A CA 1
ATOM 609 C C . ALA A 1 80 ? -14.375 -20.797 -14.5 1 93.81 80 ALA A C 1
ATOM 611 O O . ALA A 1 80 ? -14.055 -20.812 -15.695 1 93.81 80 ALA A O 1
ATOM 612 N N . SER A 1 81 ? -15.523 -21.266 -14.141 1 91.81 81 SER A N 1
ATOM 613 C CA . SER A 1 81 ? -16.453 -21.984 -15.016 1 91.81 81 SER A CA 1
ATOM 614 C C . SER A 1 81 ? -17.25 -21.031 -15.883 1 91.81 81 SER A C 1
ATOM 616 O O . SER A 1 81 ? -17.953 -21.453 -16.797 1 91.81 81 SER A O 1
ATOM 618 N N . THR A 1 82 ? -17.188 -19.766 -15.594 1 93.69 82 THR A N 1
ATOM 619 C CA . THR A 1 82 ? -18 -18.781 -16.297 1 93.69 82 THR A CA 1
ATOM 620 C C . THR A 1 82 ? -17.156 -17.609 -16.781 1 93.69 82 THR A C 1
ATOM 622 O O . THR A 1 82 ? -16.219 -17.188 -16.109 1 93.69 82 THR A O 1
ATOM 625 N N . SER A 1 83 ? -17.5 -17.141 -17.938 1 93.94 83 SER A N 1
ATOM 626 C CA . SER A 1 83 ? -16.797 -16.016 -18.516 1 93.94 83 SER A CA 1
ATOM 627 C C . SER A 1 83 ? -17.062 -14.734 -17.719 1 93.94 83 SER A C 1
ATOM 629 O O . SER A 1 83 ? -18.016 -14.664 -16.953 1 93.94 83 SER A O 1
ATOM 631 N N . ILE A 1 84 ? -16.188 -13.758 -17.969 1 95 84 ILE A N 1
ATOM 632 C CA . ILE A 1 84 ? -16.406 -12.43 -17.391 1 95 84 ILE A CA 1
ATOM 633 C C . ILE A 1 84 ? -16.531 -11.406 -18.516 1 95 84 ILE A C 1
ATOM 635 O O . ILE A 1 84 ? -15.992 -11.609 -19.609 1 95 84 ILE A O 1
ATOM 639 N N . THR A 1 85 ? -17.266 -10.375 -18.234 1 95 85 THR A N 1
ATOM 640 C CA . THR A 1 85 ? -17.344 -9.227 -19.125 1 95 85 THR A CA 1
ATOM 641 C C . THR A 1 85 ? -16.578 -8.039 -18.531 1 95 85 THR A C 1
ATOM 643 O O . THR A 1 85 ? -16.797 -7.672 -17.375 1 95 85 THR A O 1
ATOM 646 N N . LEU A 1 86 ? -15.711 -7.473 -19.312 1 95.69 86 LEU A N 1
ATOM 647 C CA . LEU A 1 86 ? -14.938 -6.309 -18.891 1 95.69 86 LEU A CA 1
ATOM 648 C C . LEU A 1 86 ? -15.477 -5.035 -19.531 1 95.69 86 LEU A C 1
ATOM 650 O O . LEU A 1 86 ? -15.859 -5.035 -20.703 1 95.69 86 LEU A O 1
ATOM 654 N N . THR A 1 87 ? -15.586 -4.031 -18.75 1 95.19 87 THR A N 1
ATOM 655 C CA . THR A 1 87 ? -15.914 -2.695 -19.219 1 95.19 87 THR A CA 1
ATOM 656 C C . THR A 1 87 ? -14.844 -1.689 -18.797 1 95.19 87 THR A C 1
ATOM 658 O O . THR A 1 87 ? -14.117 -1.92 -17.844 1 95.19 87 THR A O 1
ATOM 661 N N . LEU A 1 88 ? -14.672 -0.646 -19.578 1 95.88 88 LEU A N 1
ATOM 662 C CA . LEU A 1 88 ? -13.609 0.323 -19.328 1 95.88 88 LEU A CA 1
ATOM 663 C C . LEU A 1 88 ? -14.141 1.749 -19.422 1 95.88 88 LEU A C 1
ATOM 665 O O . LEU A 1 88 ? -14.93 2.066 -20.312 1 95.88 88 LEU A O 1
ATOM 669 N N . ARG A 1 89 ? -13.742 2.557 -18.484 1 95.94 89 ARG A N 1
ATOM 670 C CA . ARG A 1 89 ? -13.977 3.996 -18.484 1 95.94 89 ARG A CA 1
ATOM 671 C C . ARG A 1 89 ? -12.664 4.766 -18.422 1 95.94 89 ARG A C 1
ATOM 673 O O . ARG A 1 89 ? -11.789 4.449 -17.609 1 95.94 89 ARG A O 1
ATOM 680 N N . GLU A 1 90 ? -12.578 5.73 -19.328 1 96.38 90 GLU A N 1
ATOM 681 C CA . GLU A 1 90 ? -11.445 6.648 -19.234 1 96.38 90 GLU A CA 1
ATOM 682 C C . GLU A 1 90 ? -11.648 7.668 -18.125 1 96.38 90 GLU A C 1
ATOM 684 O O . GLU A 1 90 ? -12.531 8.523 -18.203 1 96.38 90 GLU A O 1
ATOM 689 N N . VAL A 1 91 ? -10.82 7.613 -17.094 1 97.12 91 VAL A N 1
ATOM 690 C CA . VAL A 1 91 ? -11.016 8.445 -15.906 1 97.12 91 VAL A CA 1
ATOM 691 C C . VAL A 1 91 ? -10.258 9.758 -16.062 1 97.12 91 VAL A C 1
ATOM 693 O O . VAL A 1 91 ? -10.812 10.836 -15.812 1 97.12 91 VAL A O 1
ATOM 696 N N . HIS A 1 92 ? -9.016 9.648 -16.453 1 96.75 92 HIS A N 1
ATOM 697 C CA . HIS A 1 92 ? -8.141 10.805 -16.625 1 96.75 92 HIS A CA 1
ATOM 698 C C . HIS A 1 92 ? -7.082 10.547 -17.688 1 96.75 92 HIS A C 1
ATOM 700 O O . HIS A 1 92 ? -6.297 9.602 -17.578 1 96.75 92 HIS A O 1
ATOM 706 N N . ILE A 1 93 ? -7.07 11.367 -18.703 1 95.75 93 ILE A N 1
ATOM 707 C CA . ILE A 1 93 ? -6.105 11.25 -19.797 1 95.75 93 ILE A CA 1
ATOM 708 C C . ILE A 1 93 ? -5.125 12.422 -19.75 1 95.75 93 ILE A C 1
ATOM 710 O O . ILE A 1 93 ? -5.539 13.578 -19.703 1 95.75 93 ILE A O 1
ATOM 714 N N . SER A 1 94 ? -3.855 12.086 -19.641 1 90.5 94 SER A N 1
ATOM 715 C CA . SER A 1 94 ? -2.812 13.109 -19.656 1 90.5 94 SER A CA 1
ATOM 716 C C . SER A 1 94 ? -1.562 12.609 -20.375 1 90.5 94 SER A C 1
ATOM 718 O O . SER A 1 94 ? -1.403 11.406 -20.594 1 90.5 94 SER A O 1
ATOM 720 N N . LYS A 1 95 ? -0.64 13.531 -20.688 1 83.69 95 LYS A N 1
ATOM 721 C CA . LYS A 1 95 ? 0.581 13.195 -21.406 1 83.69 95 LYS A CA 1
ATOM 722 C C . LYS A 1 95 ? 1.541 12.398 -20.531 1 83.69 95 LYS A C 1
ATOM 724 O O . LYS A 1 95 ? 2.27 11.531 -21.031 1 83.69 95 LYS A O 1
ATOM 729 N N . GLU A 1 96 ? 1.591 12.633 -19.234 1 80.38 96 GLU A N 1
ATOM 730 C CA . GLU A 1 96 ? 2.561 12.023 -18.328 1 80.38 96 GLU A CA 1
ATOM 731 C C . GLU A 1 96 ? 2.086 10.648 -17.859 1 80.38 96 GLU A C 1
ATOM 733 O O . GLU A 1 96 ? 2.883 9.852 -17.359 1 80.38 96 GLU A O 1
ATOM 738 N N . GLY A 1 97 ? 0.805 10.352 -18.016 1 92 97 GLY A N 1
ATOM 739 C CA . GLY A 1 97 ? 0.167 9.125 -17.562 1 92 97 GLY A CA 1
ATOM 740 C C . GLY A 1 97 ? -1.34 9.25 -17.438 1 92 97 GLY A C 1
ATOM 741 O O . GLY A 1 97 ? -1.856 10.32 -17.125 1 92 97 GLY A O 1
ATOM 742 N N . SER A 1 98 ? -1.945 8.219 -17.75 1 97.06 98 SER A N 1
ATOM 743 C CA . SER A 1 98 ? -3.404 8.219 -17.766 1 97.06 98 SER A CA 1
ATOM 744 C C . SER A 1 98 ? -3.965 7.141 -16.844 1 97.06 98 SER A C 1
ATOM 746 O O . SER A 1 98 ? -3.279 6.164 -16.531 1 97.06 98 SER A O 1
ATOM 748 N N . THR A 1 99 ? -5.145 7.391 -16.328 1 97.94 99 THR A N 1
ATOM 749 C CA . THR A 1 99 ? -5.828 6.441 -15.453 1 97.94 99 THR A CA 1
ATOM 750 C C . THR A 1 99 ? -7.086 5.898 -16.125 1 97.94 99 THR A C 1
ATOM 752 O O . THR A 1 99 ? -7.941 6.672 -16.562 1 97.94 99 THR A O 1
ATOM 755 N N . LEU A 1 100 ? -7.168 4.613 -16.219 1 97.56 100 LEU A N 1
ATOM 756 C CA . LEU A 1 100 ? -8.336 3.902 -16.719 1 97.56 100 LEU A CA 1
ATOM 757 C C . LEU A 1 100 ? -9.016 3.115 -15.602 1 97.56 100 LEU A C 1
ATOM 759 O O . LEU A 1 100 ? -8.352 2.688 -14.648 1 97.56 100 LEU A O 1
ATOM 763 N N . TYR A 1 101 ? -10.305 3.031 -15.68 1 97.94 101 TYR A N 1
ATOM 764 C CA . TYR A 1 101 ? -11.117 2.275 -14.727 1 97.94 101 TYR A CA 1
ATOM 765 C C . TYR A 1 101 ? -11.766 1.071 -15.398 1 97.94 101 TYR A C 1
ATOM 767 O O . TYR A 1 101 ? -12.492 1.22 -16.391 1 97.94 101 TYR A O 1
ATOM 775 N N . VAL A 1 102 ? -11.469 -0.127 -14.914 1 97.25 102 VAL A N 1
ATOM 776 C CA . VAL A 1 102 ? -11.961 -1.364 -15.508 1 97.25 102 VAL A CA 1
ATOM 777 C C . VAL A 1 102 ? -12.828 -2.109 -14.5 1 97.25 102 VAL A C 1
ATOM 779 O O . VAL A 1 102 ? -12.484 -2.189 -13.312 1 97.25 102 VAL A O 1
ATOM 782 N N . GLU A 1 103 ? -13.938 -2.613 -14.93 1 97.75 103 GLU A N 1
ATOM 783 C CA . GLU A 1 103 ? -14.812 -3.461 -14.117 1 97.75 103 GLU A CA 1
ATOM 784 C C . GLU A 1 103 ? -15.023 -4.824 -14.773 1 97.75 103 GLU A C 1
ATOM 786 O O . GLU A 1 103 ? -15.039 -4.934 -16 1 97.75 103 GLU A O 1
ATOM 791 N N . SER A 1 104 ? -15.109 -5.805 -13.938 1 97.31 104 SER A N 1
ATOM 792 C CA . SER A 1 104 ? -15.477 -7.133 -14.414 1 97.31 104 SER A CA 1
ATOM 793 C C . SER A 1 104 ? -16.828 -7.566 -13.859 1 97.31 104 SER A C 1
ATOM 795 O O . SER A 1 104 ? -17.109 -7.348 -12.68 1 97.31 104 SER A O 1
ATOM 797 N N . LEU A 1 105 ? -17.609 -8.125 -14.711 1 97.31 105 LEU A N 1
ATOM 798 C CA . LEU A 1 105 ? -18.906 -8.672 -14.336 1 97.31 105 LEU A CA 1
ATOM 799 C C . LEU A 1 105 ? -18.969 -10.164 -14.633 1 97.31 105 LEU A C 1
ATOM 801 O O . LEU A 1 105 ? -18.453 -10.625 -15.648 1 97.31 105 LEU A O 1
ATOM 805 N N . GLN A 1 106 ? -19.5 -10.867 -13.789 1 97 106 GLN A N 1
ATOM 806 C CA . GLN A 1 106 ? -19.828 -12.273 -13.992 1 97 106 GLN A CA 1
ATOM 807 C C . GLN A 1 106 ? -21.281 -12.547 -13.633 1 97 106 GLN A C 1
ATOM 809 O O . GLN A 1 106 ? -21.75 -12.172 -12.555 1 97 106 GLN A O 1
ATOM 814 N N . ASN A 1 107 ? -22.094 -13.109 -14.562 1 95.31 107 ASN A N 1
ATOM 815 C CA . ASN A 1 107 ? -23.516 -13.344 -14.383 1 95.31 107 ASN A CA 1
ATOM 816 C C . ASN A 1 107 ? -24.25 -12.07 -13.977 1 95.31 107 ASN A C 1
ATOM 818 O O . ASN A 1 107 ? -25.031 -12.078 -13.031 1 95.31 107 ASN A O 1
ATOM 822 N N . GLY A 1 108 ? -23.828 -10.969 -14.523 1 94.44 108 GLY A N 1
ATOM 823 C CA . GLY A 1 108 ? -24.516 -9.695 -14.344 1 94.44 108 GLY A CA 1
ATOM 824 C C . GLY A 1 108 ? -24.156 -9.008 -13.039 1 94.44 108 GLY A C 1
ATOM 825 O O . GLY A 1 108 ? -24.672 -7.93 -12.742 1 94.44 108 GLY A O 1
ATOM 826 N N . LYS A 1 109 ? -23.25 -9.602 -12.32 1 96.62 109 LYS A N 1
ATOM 827 C CA . LYS A 1 109 ? -22.844 -9.023 -11.039 1 96.62 109 LYS A CA 1
ATOM 828 C C . LYS A 1 109 ? -21.406 -8.516 -11.086 1 96.62 109 LYS A C 1
ATOM 830 O O . LYS A 1 109 ? -20.547 -9.164 -11.672 1 96.62 109 LYS A O 1
ATOM 835 N N . LEU A 1 110 ? -21.25 -7.344 -10.516 1 98.12 110 LEU A N 1
ATOM 836 C CA . LEU A 1 110 ? -19.906 -6.781 -10.43 1 98.12 110 LEU A CA 1
ATOM 837 C C . LEU A 1 110 ? -19 -7.648 -9.555 1 98.12 110 LEU A C 1
ATOM 839 O O . LEU A 1 110 ? -19.344 -7.926 -8.398 1 98.12 110 LEU A O 1
ATOM 843 N N . THR A 1 111 ? -17.859 -8.094 -10.133 1 98 111 THR A N 1
ATOM 844 C CA . THR A 1 111 ? -16.969 -8.961 -9.367 1 98 111 THR A CA 1
ATOM 845 C C . THR A 1 111 ? -15.711 -8.203 -8.953 1 98 111 THR A C 1
ATOM 847 O O . THR A 1 111 ? -15.18 -8.422 -7.863 1 98 111 THR A O 1
ATOM 850 N N . THR A 1 112 ? -15.203 -7.359 -9.828 1 98.38 112 THR A N 1
ATOM 851 C CA . THR A 1 112 ? -13.953 -6.648 -9.555 1 98.38 112 THR A CA 1
ATOM 852 C C . THR A 1 112 ? -13.984 -5.254 -10.172 1 98.38 112 THR A C 1
ATOM 854 O O . THR A 1 112 ? -14.664 -5.023 -11.172 1 98.38 112 THR A O 1
ATOM 857 N N . SER A 1 113 ? -13.375 -4.309 -9.578 1 98.62 113 SER A N 1
ATOM 858 C CA . SER A 1 113 ? -13.102 -2.979 -10.109 1 98.62 113 SER A CA 1
ATOM 859 C C . SER A 1 113 ? -11.633 -2.613 -9.945 1 98.62 113 SER A C 1
ATOM 861 O O . SER A 1 113 ? -11 -2.994 -8.961 1 98.62 113 SER A O 1
ATOM 863 N N . ALA A 1 114 ? -11.109 -1.895 -10.922 1 98.56 114 ALA A N 1
ATOM 864 C CA . ALA A 1 114 ? -9.68 -1.593 -10.867 1 98.56 114 ALA A CA 1
ATOM 865 C C . ALA A 1 114 ? -9.391 -0.207 -11.438 1 98.56 114 ALA A C 1
ATOM 867 O O . ALA A 1 114 ? -9.922 0.164 -12.484 1 98.56 114 ALA A O 1
ATOM 868 N N . HIS A 1 115 ? -8.664 0.61 -10.711 1 98.81 115 HIS A N 1
ATOM 869 C CA . HIS A 1 115 ? -7.949 1.738 -11.297 1 98.81 115 HIS A CA 1
ATOM 870 C C . HIS A 1 115 ? -6.594 1.307 -11.852 1 98.81 115 HIS A C 1
ATOM 872 O O . HIS A 1 115 ? -5.805 0.678 -11.141 1 98.81 115 HIS A O 1
ATOM 878 N N . ILE A 1 116 ? -6.387 1.608 -13.07 1 98.5 116 ILE A N 1
ATOM 879 C CA . ILE A 1 116 ? -5.152 1.239 -13.758 1 98.5 116 ILE A CA 1
ATOM 880 C C . ILE A 1 116 ? -4.484 2.49 -14.32 1 98.5 116 ILE A C 1
ATOM 882 O O . ILE A 1 116 ? -5.051 3.176 -15.172 1 98.5 116 ILE A O 1
ATOM 886 N N . ARG A 1 117 ? -3.344 2.756 -13.805 1 97.94 117 ARG A N 1
ATOM 887 C CA . ARG A 1 117 ? -2.553 3.875 -14.312 1 97.94 117 ARG A CA 1
ATOM 888 C C . ARG A 1 117 ? -1.496 3.393 -15.305 1 97.94 117 ARG A C 1
ATOM 890 O O . ARG A 1 117 ? -0.671 2.539 -14.969 1 97.94 117 ARG A O 1
ATOM 897 N N . ILE A 1 118 ? -1.538 3.969 -16.484 1 97 118 ILE A N 1
ATOM 898 C CA . ILE A 1 118 ? -0.623 3.568 -17.547 1 97 118 ILE A CA 1
ATOM 899 C C . ILE A 1 118 ? 0.317 4.723 -17.875 1 97 118 ILE A C 1
ATOM 901 O O . ILE A 1 118 ? 0.019 5.883 -17.578 1 97 118 ILE A O 1
ATOM 905 N N . THR A 1 119 ? 1.43 4.402 -18.406 1 94.19 119 THR A N 1
ATOM 906 C CA . THR A 1 119 ? 2.445 5.414 -18.672 1 94.19 119 THR A CA 1
ATOM 907 C C . THR A 1 119 ? 3.268 5.035 -19.906 1 94.19 119 THR A C 1
ATOM 909 O O . THR A 1 119 ? 3.139 3.924 -20.422 1 94.19 119 THR A O 1
ATOM 912 N N . LYS A 1 120 ? 4.094 6.023 -20.312 1 90.5 120 LYS A N 1
ATOM 913 C CA . LYS A 1 120 ? 5.062 5.762 -21.375 1 90.5 120 LYS A CA 1
ATOM 914 C C . LYS A 1 120 ? 6.262 4.984 -20.844 1 90.5 120 LYS A C 1
ATOM 916 O O . LYS A 1 120 ? 6.605 5.09 -19.672 1 90.5 120 LYS A O 1
ATOM 921 N N . PRO A 1 121 ? 6.883 4.16 -21.75 1 76.5 121 PRO A N 1
ATOM 922 C CA . PRO A 1 121 ? 8.07 3.406 -21.328 1 76.5 121 PRO A CA 1
ATOM 923 C C . PRO A 1 121 ? 9.203 4.309 -20.844 1 76.5 121 PRO A C 1
ATOM 925 O O . PRO A 1 121 ? 9.953 3.928 -19.938 1 76.5 121 PRO A O 1
ATOM 928 N N . SER A 1 122 ? 9.344 5.43 -21.5 1 72.88 122 SER A N 1
ATOM 929 C CA . SER A 1 122 ? 10.438 6.312 -21.125 1 72.88 122 SER A CA 1
ATOM 930 C C . SER A 1 122 ? 9.914 7.629 -20.562 1 72.88 122 SER A C 1
ATOM 932 O O . SER A 1 122 ? 9.109 8.305 -21.188 1 72.88 122 SER A O 1
ATOM 934 N N . VAL A 1 123 ? 9.836 7.676 -19.297 1 67.56 123 VAL A N 1
ATOM 935 C CA . VAL A 1 123 ? 9.539 8.977 -18.703 1 67.56 123 VAL A CA 1
ATOM 936 C C . VAL A 1 123 ? 10.805 9.547 -18.062 1 67.56 123 VAL A C 1
ATOM 938 O O . VAL A 1 123 ? 11.516 8.844 -17.344 1 67.56 123 VAL A O 1
ATOM 941 N N . ALA A 1 124 ? 11.172 10.68 -18.578 1 77.06 124 ALA A N 1
ATOM 942 C CA . ALA A 1 124 ? 12.312 11.359 -17.969 1 77.06 124 ALA A CA 1
ATOM 943 C C . ALA A 1 124 ? 11.922 11.969 -16.625 1 77.06 124 ALA A C 1
ATOM 945 O O . ALA A 1 124 ? 10.82 12.484 -16.469 1 77.06 124 ALA A O 1
ATOM 946 N N . GLY A 1 125 ? 12.594 11.648 -15.641 1 83.81 125 GLY A N 1
ATOM 947 C CA . GLY A 1 125 ? 12.375 12.242 -14.328 1 83.81 125 GLY A CA 1
ATOM 948 C C . GLY A 1 125 ? 13.539 12.055 -13.383 1 83.81 125 GLY A C 1
ATOM 949 O O . GLY A 1 125 ? 14.555 11.461 -13.75 1 83.81 125 GLY A O 1
ATOM 950 N N . ILE A 1 126 ? 13.398 12.609 -12.258 1 89 126 ILE A N 1
ATOM 951 C CA . ILE A 1 126 ? 14.438 12.602 -11.234 1 89 126 ILE A CA 1
ATOM 952 C C . ILE A 1 126 ? 14.617 11.188 -10.688 1 89 126 ILE A C 1
ATOM 954 O O . ILE A 1 126 ? 13.633 10.5 -10.398 1 89 126 ILE A O 1
ATOM 958 N N . THR A 1 127 ? 15.781 10.641 -10.719 1 92.81 127 THR A N 1
ATOM 959 C CA . THR A 1 127 ? 16.141 9.398 -10.039 1 92.81 127 THR A CA 1
ATOM 960 C C . THR A 1 127 ? 17.094 9.68 -8.883 1 92.81 127 THR A C 1
ATOM 962 O O . THR A 1 127 ? 18.094 10.375 -9.047 1 92.81 127 THR A O 1
ATOM 965 N N . LEU A 1 128 ? 16.703 9.258 -7.715 1 94.88 128 LEU A N 1
ATOM 966 C CA . LEU A 1 128 ? 17.516 9.469 -6.516 1 94.88 128 LEU A CA 1
ATOM 967 C C . LEU A 1 128 ? 17.859 8.141 -5.859 1 94.88 128 LEU A C 1
ATOM 969 O O . LEU A 1 128 ? 17.016 7.25 -5.754 1 94.88 128 LEU A O 1
ATOM 973 N N . PRO A 1 129 ? 19.125 8.008 -5.449 1 94.94 129 PRO A N 1
ATOM 974 C CA . PRO A 1 129 ? 19.438 6.832 -4.633 1 94.94 129 PRO A CA 1
ATOM 975 C C . PRO A 1 129 ? 18.812 6.887 -3.246 1 94.94 129 PRO A C 1
ATOM 977 O O . PRO A 1 129 ? 18.906 7.906 -2.561 1 94.94 129 PRO A O 1
ATOM 980 N N . VAL A 1 130 ? 18.094 5.871 -2.834 1 96.88 130 VAL A N 1
ATOM 981 C CA . VAL A 1 130 ? 17.5 5.832 -1.506 1 96.88 130 VAL A CA 1
ATOM 982 C C . VAL A 1 130 ? 18.359 4.984 -0.573 1 96.88 130 VAL A C 1
ATOM 984 O O . VAL A 1 130 ? 19.188 4.195 -1.031 1 96.88 130 VAL A O 1
ATOM 987 N N . ASP A 1 131 ? 18.125 5.145 0.696 1 96.56 131 ASP A N 1
ATOM 988 C CA . ASP A 1 131 ? 18.938 4.43 1.683 1 96.56 131 ASP A CA 1
ATOM 989 C C . ASP A 1 131 ? 18.266 3.113 2.084 1 96.56 131 ASP A C 1
ATOM 991 O O . ASP A 1 131 ? 18.891 2.268 2.725 1 96.56 131 ASP A O 1
ATOM 995 N N . TRP A 1 132 ? 17 2.955 1.69 1 97 132 TRP A N 1
ATOM 996 C CA . TRP A 1 132 ? 16.281 1.734 2.039 1 97 132 TRP A CA 1
ATOM 997 C C . TRP A 1 132 ? 16.922 0.516 1.389 1 97 132 TRP A C 1
ATOM 999 O O . TRP A 1 132 ? 17.328 0.563 0.221 1 97 132 TRP A O 1
ATOM 1009 N N . ARG A 1 133 ? 17.047 -0.505 2.148 1 95.56 133 ARG A N 1
ATOM 1010 C CA . ARG A 1 133 ? 17.5 -1.812 1.681 1 95.56 133 ARG A CA 1
ATOM 1011 C C . ARG A 1 133 ? 16.781 -2.936 2.432 1 95.56 133 ARG A C 1
ATOM 1013 O O . ARG A 1 133 ? 16.328 -2.742 3.557 1 95.56 133 ARG A O 1
ATOM 1020 N N . LEU A 1 134 ? 16.734 -4.051 1.734 1 95.44 134 LEU A N 1
ATOM 1021 C CA . LEU A 1 134 ? 16.203 -5.211 2.438 1 95.44 134 LEU A CA 1
ATOM 1022 C C . LEU A 1 134 ? 17 -5.492 3.705 1 95.44 134 LEU A C 1
ATOM 1024 O O . LEU A 1 134 ? 18.234 -5.547 3.67 1 95.44 134 LEU A O 1
ATOM 1028 N N . SER A 1 135 ? 16.391 -5.531 4.723 1 92.94 135 SER A N 1
ATOM 1029 C CA . SER A 1 135 ? 17 -5.91 5.996 1 92.94 135 SER A CA 1
ATOM 1030 C C . SER A 1 135 ? 16.125 -6.926 6.738 1 92.94 135 SER A C 1
ATOM 1032 O O . SER A 1 135 ? 14.93 -6.707 6.926 1 92.94 135 SER A O 1
ATOM 1034 N N . PRO A 1 136 ? 16.672 -8.023 7.211 1 93.56 136 PRO A N 1
ATOM 1035 C CA . PRO A 1 136 ? 18.047 -8.477 6.988 1 93.56 136 PRO A CA 1
ATOM 1036 C C . PRO A 1 136 ? 18.328 -8.812 5.527 1 93.56 136 PRO A C 1
ATOM 1038 O O . PRO A 1 136 ? 17.406 -8.93 4.727 1 93.56 136 PRO A O 1
ATOM 1041 N N . LYS A 1 137 ? 19.609 -8.93 5.215 1 95.69 137 LYS A N 1
ATOM 1042 C CA . LYS A 1 137 ? 20.016 -9.297 3.855 1 95.69 137 LYS A CA 1
ATOM 1043 C C . LYS A 1 137 ? 19.406 -10.641 3.453 1 95.69 137 LYS A C 1
ATOM 1045 O O . LYS A 1 137 ? 19.281 -11.547 4.281 1 95.69 137 LYS A O 1
ATOM 1050 N N . PRO A 1 138 ? 19.047 -10.773 2.205 1 96.94 138 PRO A N 1
ATOM 1051 C CA . PRO A 1 138 ? 18.516 -12.062 1.734 1 96.94 138 PRO A CA 1
ATOM 1052 C C . PRO A 1 138 ? 19.516 -13.203 1.88 1 96.94 138 PRO A C 1
ATOM 1054 O O . PRO A 1 138 ? 20.734 -12.969 1.846 1 96.94 138 PRO A O 1
ATOM 1057 N N . CYS A 1 139 ? 18.969 -14.375 2.025 1 97.38 139 CYS A N 1
ATOM 1058 C CA . CYS A 1 139 ? 19.797 -15.57 2.008 1 97.38 139 CYS A CA 1
ATOM 1059 C C . CYS A 1 139 ? 20.578 -15.68 0.704 1 97.38 139 CYS A C 1
ATOM 1061 O O . CYS A 1 139 ? 20.031 -15.445 -0.374 1 97.38 139 CYS A O 1
ATOM 1063 N N . PRO A 1 140 ? 21.891 -15.992 0.825 1 97.62 140 PRO A N 1
ATOM 1064 C CA . PRO A 1 140 ? 22.672 -16.094 -0.407 1 97.62 140 PRO A CA 1
ATOM 1065 C C . PRO A 1 140 ? 22.109 -17.141 -1.374 1 97.62 140 PRO A C 1
ATOM 1067 O O . PRO A 1 140 ? 21.594 -18.172 -0.942 1 97.62 140 PRO A O 1
ATOM 1070 N N . VAL A 1 141 ? 22.266 -16.875 -2.67 1 98.38 141 VAL A N 1
ATOM 1071 C CA . VAL A 1 141 ? 21.734 -17.781 -3.674 1 98.38 141 VAL A CA 1
ATOM 1072 C C . VAL A 1 141 ? 22.719 -17.922 -4.824 1 98.38 141 VAL A C 1
ATOM 1074 O O . VAL A 1 141 ? 23.469 -16.984 -5.137 1 98.38 141 VAL A O 1
ATOM 1077 N N . ASP A 1 142 ? 22.859 -19.062 -5.379 1 98.25 142 ASP A N 1
ATOM 1078 C CA . ASP A 1 142 ? 23.453 -19.344 -6.684 1 98.25 142 ASP A CA 1
ATOM 1079 C C . ASP A 1 142 ? 22.391 -19.844 -7.668 1 98.25 142 ASP A C 1
ATOM 1081 O O . ASP A 1 142 ? 21.984 -21 -7.609 1 98.25 142 ASP A O 1
ATOM 1085 N N . LEU A 1 143 ? 21.969 -19 -8.578 1 97.56 143 LEU A N 1
ATOM 1086 C CA . LEU A 1 143 ? 20.844 -19.297 -9.453 1 97.56 143 LEU A CA 1
ATOM 1087 C C . LEU A 1 143 ? 21.156 -20.484 -10.359 1 97.56 143 LEU A C 1
ATOM 1089 O O . LEU A 1 143 ? 20.25 -21.234 -10.75 1 97.56 143 LEU A O 1
ATOM 1093 N N . THR A 1 144 ? 22.391 -20.641 -10.656 1 97 144 THR A N 1
ATOM 1094 C CA . THR A 1 144 ? 22.781 -21.797 -11.453 1 97 144 THR A CA 1
ATOM 1095 C C . THR A 1 144 ? 22.547 -23.094 -10.68 1 97 144 THR A C 1
ATOM 1097 O O . THR A 1 144 ? 22.078 -24.094 -11.242 1 97 144 THR A O 1
ATOM 1100 N N . LYS A 1 145 ? 22.828 -23.062 -9.438 1 97.69 145 LYS A N 1
ATOM 1101 C CA . LYS A 1 145 ? 22.609 -24.234 -8.586 1 97.69 145 LYS A CA 1
ATOM 1102 C C . LYS A 1 145 ? 21.125 -24.359 -8.234 1 97.69 145 LYS A C 1
ATOM 1104 O O . LYS A 1 145 ? 20.625 -25.484 -8.07 1 97.69 145 LYS A O 1
ATOM 1109 N N . LEU A 1 146 ? 20.469 -23.25 -8.141 1 97.38 146 LEU A N 1
ATOM 1110 C CA . LEU A 1 146 ? 19.031 -23.25 -7.883 1 97.38 146 LEU A CA 1
ATOM 1111 C C . LEU A 1 146 ? 18.281 -23.984 -8.992 1 97.38 146 LEU A C 1
ATOM 1113 O O . LEU A 1 146 ? 17.359 -24.75 -8.711 1 97.38 146 LEU A O 1
ATOM 1117 N N . GLU A 1 147 ? 18.719 -23.812 -10.195 1 94.81 147 GLU A N 1
ATOM 1118 C CA . GLU A 1 147 ? 18.109 -24.406 -11.383 1 94.81 147 GLU A CA 1
ATOM 1119 C C . GLU A 1 147 ? 18.141 -25.922 -11.32 1 94.81 147 GLU A C 1
ATOM 1121 O O . GLU A 1 147 ? 17.234 -26.594 -11.82 1 94.81 147 GLU A O 1
ATOM 1126 N N . THR A 1 148 ? 19.141 -26.453 -10.688 1 94.62 148 THR A N 1
ATOM 1127 C CA . THR A 1 148 ? 19.297 -27.906 -10.648 1 94.62 148 THR A CA 1
ATOM 1128 C C . THR A 1 148 ? 18.938 -28.453 -9.266 1 94.62 148 THR A C 1
ATOM 1130 O O . THR A 1 148 ? 19.281 -29.578 -8.93 1 94.62 148 THR A O 1
ATOM 1133 N N . ASP A 1 149 ? 18.391 -27.594 -8.438 1 96.62 149 ASP A N 1
ATOM 1134 C CA . ASP A 1 149 ? 17.984 -27.969 -7.086 1 96.62 149 ASP A CA 1
ATOM 1135 C C . ASP A 1 149 ? 19.172 -28.406 -6.246 1 96.62 149 ASP A C 1
ATOM 1137 O O . ASP A 1 149 ? 19.078 -29.359 -5.461 1 96.62 149 ASP A O 1
ATOM 1141 N N . ASN A 1 150 ? 20.312 -27.734 -6.43 1 96.31 150 ASN A N 1
ATOM 1142 C CA . ASN A 1 150 ? 21.531 -28.094 -5.711 1 96.31 150 ASN A CA 1
ATOM 1143 C C . ASN A 1 150 ? 22.062 -26.922 -4.895 1 96.31 150 ASN A C 1
ATOM 1145 O O . ASN A 1 150 ? 23.188 -26.984 -4.383 1 96.31 150 ASN A O 1
ATOM 1149 N N . ASP A 1 151 ? 21.312 -25.844 -4.867 1 98.25 151 ASP A N 1
ATOM 1150 C CA . ASP A 1 151 ? 21.75 -24.734 -4.02 1 98.25 151 ASP A CA 1
ATOM 1151 C C . ASP A 1 151 ? 21.781 -25.141 -2.549 1 98.25 151 ASP A C 1
ATOM 1153 O O . ASP A 1 151 ? 20.844 -25.766 -2.049 1 98.25 151 ASP A O 1
ATOM 1157 N N . PRO A 1 152 ? 22.859 -24.875 -1.839 1 97.94 152 PRO A N 1
ATOM 1158 C CA . PRO A 1 152 ? 22.969 -25.359 -0.461 1 97.94 152 PRO A CA 1
ATOM 1159 C C . PRO A 1 152 ? 22.031 -24.641 0.499 1 97.94 152 PRO A C 1
ATOM 1161 O O . PRO A 1 152 ? 21.734 -25.172 1.578 1 97.94 152 PRO A O 1
ATOM 1164 N N . ASN A 1 153 ? 21.562 -23.453 0.133 1 98.5 153 ASN A N 1
ATOM 1165 C CA . ASN A 1 153 ? 20.766 -22.656 1.061 1 98.5 153 ASN A CA 1
ATOM 1166 C C . ASN A 1 153 ? 19.281 -22.766 0.769 1 98.5 153 ASN A C 1
ATOM 1168 O O . ASN A 1 153 ? 18.453 -22.391 1.601 1 98.5 153 ASN A O 1
ATOM 1172 N N . TRP A 1 154 ? 18.906 -23.219 -0.396 1 98.75 154 TRP A N 1
ATOM 1173 C CA . TRP A 1 154 ? 17.516 -23.156 -0.84 1 98.75 154 TRP A CA 1
ATOM 1174 C C . TRP A 1 154 ? 17.016 -24.547 -1.232 1 98.75 154 TRP A C 1
ATOM 1176 O O . TRP A 1 154 ? 17.781 -25.359 -1.766 1 98.75 154 TRP A O 1
ATOM 1186 N N . ILE A 1 155 ? 15.766 -24.812 -0.957 1 98.75 155 ILE A N 1
ATOM 1187 C CA . ILE A 1 155 ? 15.094 -26.047 -1.34 1 98.75 155 ILE A CA 1
ATOM 1188 C C . ILE A 1 155 ? 13.781 -25.719 -2.049 1 98.75 155 ILE A C 1
ATOM 1190 O O . ILE A 1 155 ? 13.125 -24.734 -1.725 1 98.75 155 ILE A O 1
ATOM 1194 N N . SER A 1 156 ? 13.391 -26.516 -3.008 1 98.69 156 SER A N 1
ATOM 1195 C CA . SER A 1 156 ? 12.211 -26.172 -3.805 1 98.69 156 SER A CA 1
ATOM 1196 C C . SER A 1 156 ? 11.008 -27 -3.391 1 98.69 156 SER A C 1
ATOM 1198 O O . SER A 1 156 ? 11.156 -28.141 -2.92 1 98.69 156 SER A O 1
ATOM 1200 N N . TYR A 1 157 ? 9.898 -26.438 -3.484 1 98.75 157 TYR A N 1
ATOM 1201 C CA . TYR A 1 157 ? 8.586 -27.078 -3.432 1 98.75 157 TYR A CA 1
ATOM 1202 C C . TYR A 1 157 ? 7.727 -26.641 -4.609 1 98.75 157 TYR A C 1
ATOM 1204 O O . TYR A 1 157 ? 7.613 -25.453 -4.898 1 98.75 157 TYR A O 1
ATOM 1212 N N . HIS A 1 158 ? 7.176 -27.609 -5.27 1 98.56 158 HIS A N 1
ATOM 1213 C CA . HIS A 1 158 ? 6.336 -27.359 -6.434 1 98.56 158 HIS A CA 1
ATOM 1214 C C . HIS A 1 158 ? 5.031 -28.141 -6.359 1 98.56 158 HIS A C 1
ATOM 1216 O O . HIS A 1 158 ? 5.016 -29.359 -6.582 1 98.56 158 HIS A O 1
ATOM 1222 N N . CYS A 1 159 ? 3.973 -27.391 -6.137 1 97.5 159 CYS A N 1
ATOM 1223 C CA . CYS A 1 159 ? 2.65 -28 -6.035 1 97.5 159 CYS A CA 1
ATOM 1224 C C . CYS A 1 159 ? 2.322 -28.797 -7.285 1 97.5 159 CYS A C 1
ATOM 1226 O O . CYS A 1 159 ? 2.496 -28.312 -8.406 1 97.5 159 CYS A O 1
ATOM 1228 N N . ALA A 1 160 ? 1.848 -30.078 -7.074 1 97.62 160 ALA A N 1
ATOM 1229 C CA . ALA A 1 160 ? 1.417 -30.875 -8.219 1 97.62 160 ALA A CA 1
ATOM 1230 C C . ALA A 1 160 ? 0.189 -30.266 -8.883 1 97.62 160 ALA A C 1
ATOM 1232 O O . ALA A 1 160 ? -0.64 -29.641 -8.219 1 97.62 160 ALA A O 1
ATOM 1233 N N . PHE A 1 161 ? 0.114 -30.422 -10.141 1 97.56 161 PHE A N 1
ATOM 1234 C CA . PHE A 1 161 ? -1.035 -29.938 -10.891 1 97.56 161 PHE A CA 1
ATOM 1235 C C . PHE A 1 161 ? -2.045 -31.047 -11.133 1 97.56 161 PHE A C 1
ATOM 1237 O O . PHE A 1 161 ? -1.743 -32.031 -11.812 1 97.56 161 PHE A O 1
ATOM 1244 N N . TYR A 1 162 ? -3.156 -30.922 -10.516 1 95.88 162 TYR A N 1
ATOM 1245 C CA . TYR A 1 162 ? -4.34 -31.719 -10.812 1 95.88 162 TYR A CA 1
ATOM 1246 C C . TYR A 1 162 ? -5.438 -30.859 -11.43 1 95.88 162 TYR A C 1
ATOM 1248 O O . TYR A 1 162 ? -5.844 -29.844 -10.852 1 95.88 162 TYR A O 1
ATOM 1256 N N . PRO A 1 163 ? -5.938 -31.188 -12.578 1 93.75 163 PRO A N 1
ATOM 1257 C CA . PRO A 1 163 ? -6.941 -30.359 -13.25 1 93.75 163 PRO A CA 1
ATOM 1258 C C . PRO A 1 163 ? -8.125 -30.016 -12.352 1 93.75 163 PRO A C 1
ATOM 1260 O O . PRO A 1 163 ? -8.703 -28.938 -12.484 1 93.75 163 PRO A O 1
ATOM 1263 N N . THR A 1 164 ? -8.469 -30.875 -11.43 1 92.69 164 THR A N 1
ATOM 1264 C CA . THR A 1 164 ? -9.578 -30.609 -10.523 1 92.69 164 THR A CA 1
ATOM 1265 C C . THR A 1 164 ? -9.07 -30.359 -9.102 1 92.69 164 THR A C 1
ATOM 1267 O O . THR A 1 164 ? -9.852 -30.391 -8.148 1 92.69 164 THR A O 1
ATOM 1270 N N . GLY A 1 165 ? -7.785 -30.234 -8.992 1 94.88 165 GLY A N 1
ATOM 1271 C CA . GLY A 1 165 ? -7.195 -30.031 -7.676 1 94.88 165 GLY A CA 1
ATOM 1272 C C . GLY A 1 165 ? -7.445 -28.656 -7.102 1 94.88 165 GLY A C 1
ATOM 1273 O O . GLY A 1 165 ? -7.559 -27.688 -7.848 1 94.88 165 GLY A O 1
ATOM 1274 N N . PHE A 1 166 ? -7.469 -28.562 -5.816 1 94 166 PHE A N 1
ATOM 1275 C CA . PHE A 1 166 ? -7.797 -27.312 -5.129 1 94 166 PHE A CA 1
ATOM 1276 C C . PHE A 1 166 ? -6.723 -26.266 -5.371 1 94 166 PHE A C 1
ATOM 1278 O O . PHE A 1 166 ? -7.035 -25.094 -5.625 1 94 166 PHE A O 1
ATOM 1285 N N . ARG A 1 167 ? -5.445 -26.688 -5.332 1 95.75 167 ARG A N 1
ATOM 1286 C CA . ARG A 1 167 ? -4.344 -25.734 -5.398 1 95.75 167 ARG A CA 1
ATOM 1287 C C . ARG A 1 167 ? -3.695 -25.75 -6.781 1 95.75 167 ARG A C 1
ATOM 1289 O O . ARG A 1 167 ? -2.494 -25.5 -6.91 1 95.75 167 ARG A O 1
ATOM 1296 N N . ARG A 1 168 ? -4.434 -26.109 -7.867 1 96.44 168 ARG A N 1
ATOM 1297 C CA . ARG A 1 168 ? -3.84 -26.234 -9.195 1 96.44 168 ARG A CA 1
ATOM 1298 C C . ARG A 1 168 ? -3.223 -24.922 -9.656 1 96.44 168 ARG A C 1
ATOM 1300 O O . ARG A 1 168 ? -2.18 -24.922 -10.312 1 96.44 168 ARG A O 1
ATOM 1307 N N . GLY A 1 169 ? -3.814 -23.812 -9.266 1 96.69 169 GLY A N 1
ATOM 1308 C CA . GLY A 1 169 ? -3.234 -22.516 -9.602 1 96.69 169 GLY A CA 1
ATOM 1309 C C . GLY A 1 169 ? -1.87 -22.297 -8.984 1 96.69 169 GLY A C 1
ATOM 1310 O O . GLY A 1 169 ? -1.014 -21.625 -9.57 1 96.69 169 GLY A O 1
ATOM 1311 N N . GLN A 1 170 ? -1.641 -22.844 -7.801 1 96.88 170 GLN A N 1
ATOM 1312 C CA . GLN A 1 170 ? -0.381 -22.672 -7.086 1 96.88 170 GLN A CA 1
ATOM 1313 C C . GLN A 1 170 ? 0.761 -23.391 -7.797 1 96.88 170 GLN A C 1
ATOM 1315 O O . GLN A 1 170 ? 1.935 -23.109 -7.539 1 96.88 170 GLN A O 1
ATOM 1320 N N . SER A 1 171 ? 0.431 -24.312 -8.695 1 97.69 171 SER A N 1
ATOM 1321 C CA . SER A 1 171 ? 1.447 -25.031 -9.453 1 97.69 171 SER A CA 1
ATOM 1322 C C . SER A 1 171 ? 2.117 -24.125 -10.484 1 97.69 171 SER A C 1
ATOM 1324 O O . SER A 1 171 ? 3.146 -24.484 -11.062 1 97.69 171 SER A O 1
ATOM 1326 N N . TYR A 1 172 ? 1.576 -22.953 -10.664 1 98.25 172 TYR A N 1
ATOM 1327 C CA . TYR A 1 172 ? 2.082 -22.062 -11.695 1 98.25 172 TYR A CA 1
ATOM 1328 C C . TYR A 1 172 ? 3.355 -21.359 -11.234 1 98.25 172 TYR A C 1
ATOM 1330 O O . TYR A 1 172 ? 4.023 -20.688 -12.023 1 98.25 172 TYR A O 1
ATOM 1338 N N . ALA A 1 173 ? 3.713 -21.531 -10.039 1 98.38 173 ALA A N 1
ATOM 1339 C CA . ALA A 1 173 ? 4.996 -21.078 -9.508 1 98.38 173 ALA A CA 1
ATOM 1340 C C . ALA A 1 173 ? 5.711 -22.203 -8.758 1 98.38 173 ALA A C 1
ATOM 1342 O O . ALA A 1 173 ? 5.133 -22.828 -7.871 1 98.38 173 ALA A O 1
ATOM 1343 N N . LYS A 1 174 ? 6.871 -22.516 -9.172 1 98.5 174 LYS A N 1
ATOM 1344 C CA . LYS A 1 174 ? 7.766 -23.328 -8.359 1 98.5 174 LYS A CA 1
ATOM 1345 C C . LYS A 1 174 ? 8.508 -22.484 -7.336 1 98.5 174 LYS A C 1
ATOM 1347 O O . LYS A 1 174 ? 9.188 -21.516 -7.695 1 98.5 174 LYS A O 1
ATOM 1352 N N . ASN A 1 175 ? 8.383 -22.875 -6.086 1 98.75 175 ASN A N 1
ATOM 1353 C CA . ASN A 1 175 ? 8.875 -22.047 -4.988 1 98.75 175 ASN A CA 1
ATOM 1354 C C . ASN A 1 175 ? 10.195 -22.594 -4.43 1 98.75 175 ASN A C 1
ATOM 1356 O O . ASN A 1 175 ? 10.367 -23.797 -4.305 1 98.75 175 ASN A O 1
ATOM 1360 N N . PHE A 1 176 ? 11.086 -21.703 -4.145 1 98.88 176 PHE A N 1
ATOM 1361 C CA . PHE A 1 176 ? 12.312 -22 -3.408 1 98.88 176 PHE A CA 1
ATOM 1362 C C . PHE A 1 176 ? 12.344 -21.234 -2.088 1 98.88 176 PHE A C 1
ATOM 1364 O O . PHE A 1 176 ? 12.203 -20.016 -2.064 1 98.88 176 PHE A O 1
ATOM 1371 N N . ILE A 1 177 ? 12.477 -21.969 -1.004 1 98.75 177 ILE A N 1
ATOM 1372 C CA . ILE A 1 177 ? 12.547 -21.375 0.326 1 98.75 177 ILE A CA 1
ATOM 1373 C C . ILE A 1 177 ? 13.859 -21.766 0.998 1 98.75 177 ILE A C 1
ATOM 1375 O O . ILE A 1 177 ? 14.508 -22.734 0.591 1 98.75 177 ILE A O 1
ATOM 1379 N N . PRO A 1 178 ? 14.32 -21 1.99 1 98.56 178 PRO A N 1
ATOM 1380 C CA . PRO A 1 178 ? 15.531 -21.391 2.711 1 98.56 178 PRO A CA 1
ATOM 1381 C C . PRO A 1 178 ? 15.414 -22.766 3.359 1 98.56 178 PRO A C 1
ATOM 1383 O O . PRO A 1 178 ? 14.359 -23.109 3.893 1 98.56 178 PRO A O 1
ATOM 1386 N N . ARG A 1 179 ? 16.484 -23.547 3.328 1 98.38 179 ARG A N 1
ATOM 1387 C CA . ARG A 1 179 ? 16.562 -24.859 3.961 1 98.38 179 ARG A CA 1
ATOM 1388 C C . ARG A 1 179 ? 16.453 -24.734 5.477 1 98.38 179 ARG A C 1
ATOM 1390 O O . ARG A 1 179 ? 15.898 -25.609 6.141 1 98.38 179 ARG A O 1
ATOM 1397 N N . ALA A 1 180 ? 17.031 -23.703 5.973 1 96.88 180 ALA A N 1
ATOM 1398 C CA . ALA A 1 180 ? 17 -23.469 7.414 1 96.88 180 ALA A CA 1
ATOM 1399 C C . ALA A 1 180 ? 15.68 -22.859 7.852 1 96.88 180 ALA A C 1
ATOM 1401 O O . ALA A 1 180 ? 15.242 -21.844 7.297 1 96.88 180 ALA A O 1
ATOM 1402 N N . LEU A 1 181 ? 15.031 -23.453 8.797 1 95.56 181 LEU A N 1
ATOM 1403 C CA . LEU A 1 181 ? 13.766 -22.953 9.312 1 95.56 181 LEU A CA 1
ATOM 1404 C C . LEU A 1 181 ? 14 -21.797 10.281 1 95.56 181 LEU A C 1
ATOM 1406 O O . LEU A 1 181 ? 14.68 -21.953 11.297 1 95.56 181 LEU A O 1
ATOM 1410 N N . PRO A 1 182 ? 13.445 -20.703 9.984 1 93.44 182 PRO A N 1
ATOM 1411 C CA . PRO A 1 182 ? 13.625 -19.594 10.914 1 93.44 182 PRO A CA 1
ATOM 1412 C C . PRO A 1 182 ? 12.836 -19.781 12.211 1 93.44 182 PRO A C 1
ATOM 1414 O O . PRO A 1 182 ? 11.906 -20.594 12.266 1 93.44 182 PRO A O 1
ATOM 1417 N N . THR A 1 183 ? 13.211 -19.016 13.219 1 92.19 183 THR A N 1
ATOM 1418 C CA . THR A 1 183 ? 12.531 -19.078 14.508 1 92.19 183 THR A CA 1
ATOM 1419 C C . THR A 1 183 ? 11.406 -18.047 14.57 1 92.19 183 THR A C 1
ATOM 1421 O O . THR A 1 183 ? 10.508 -18.156 15.406 1 92.19 183 THR A O 1
ATOM 1424 N N . GLU A 1 184 ? 11.523 -17 13.797 1 94 184 GLU A N 1
ATOM 1425 C CA . GLU A 1 184 ? 10.516 -15.953 13.68 1 94 184 GLU A CA 1
ATOM 1426 C C . GLU A 1 184 ? 10.188 -15.664 12.219 1 94 184 GLU A C 1
ATOM 1428 O O . GLU A 1 184 ? 11.023 -15.867 11.336 1 94 184 GLU A O 1
ATOM 1433 N N . PHE A 1 185 ? 9.016 -15.258 12.07 1 95.56 185 PHE A N 1
ATOM 1434 C CA . PHE A 1 185 ? 8.562 -15.008 10.703 1 95.56 185 PHE A CA 1
ATOM 1435 C C . PHE A 1 185 ? 8.148 -13.555 10.531 1 95.56 185 PHE A C 1
ATOM 1437 O O . PHE A 1 185 ? 7.016 -13.266 10.141 1 95.56 185 PHE A O 1
ATOM 1444 N N . ALA A 1 186 ? 9.156 -12.68 10.773 1 96.88 186 ALA A N 1
ATOM 1445 C CA . ALA A 1 186 ? 8.938 -11.273 10.461 1 96.88 186 ALA A CA 1
ATOM 1446 C C . ALA A 1 186 ? 8.68 -11.078 8.969 1 96.88 186 ALA A C 1
ATOM 1448 O O . ALA A 1 186 ? 8.039 -10.102 8.562 1 96.88 186 ALA A O 1
ATOM 1449 N N . TYR A 1 187 ? 9.172 -12 8.188 1 97.81 187 TYR A N 1
ATOM 1450 C CA . TYR A 1 187 ? 8.984 -12.055 6.738 1 97.81 187 TYR A CA 1
ATOM 1451 C C . TYR A 1 187 ? 9.203 -13.469 6.219 1 97.81 187 TYR A C 1
ATOM 1453 O O . TYR A 1 187 ? 9.695 -14.336 6.949 1 97.81 187 TYR A O 1
ATOM 1461 N N . ILE A 1 188 ? 8.734 -13.68 4.957 1 97.88 188 ILE A N 1
ATOM 1462 C CA . ILE A 1 188 ? 9.086 -14.875 4.191 1 97.88 188 ILE A CA 1
ATOM 1463 C C . ILE A 1 188 ? 9.922 -14.477 2.977 1 97.88 188 ILE A C 1
ATOM 1465 O O . ILE A 1 188 ? 9.656 -13.461 2.334 1 97.88 188 ILE A O 1
ATOM 1469 N N . GLU A 1 189 ? 10.953 -15.203 2.73 1 97.75 189 GLU A N 1
ATOM 1470 C CA . GLU A 1 189 ? 11.672 -15.023 1.473 1 97.75 189 GLU A CA 1
ATOM 1471 C C . GLU A 1 189 ? 11.508 -16.25 0.567 1 97.75 189 GLU A C 1
ATOM 1473 O O . GLU A 1 189 ? 11.477 -17.375 1.046 1 97.75 189 GLU A O 1
ATOM 1478 N N . GLN A 1 190 ? 11.398 -16.047 -0.656 1 98.5 190 GLN A N 1
ATOM 1479 C CA . GLN A 1 190 ? 11.312 -17.125 -1.629 1 98.5 190 GLN A CA 1
ATOM 1480 C C . GLN A 1 190 ? 11.797 -16.672 -3.002 1 98.5 190 GLN A C 1
ATOM 1482 O O . GLN A 1 190 ? 11.758 -15.484 -3.32 1 98.5 190 GLN A O 1
ATOM 1487 N N . TRP A 1 191 ? 12.398 -17.531 -3.721 1 98.88 191 TRP A N 1
ATOM 1488 C CA . TRP A 1 191 ? 12.562 -17.406 -5.164 1 98.88 191 TRP A CA 1
ATOM 1489 C C . TRP A 1 191 ? 11.461 -18.172 -5.902 1 98.88 191 TRP A C 1
ATOM 1491 O O . TRP A 1 191 ? 10.984 -19.203 -5.426 1 98.88 191 TRP A O 1
ATOM 1501 N N . VAL A 1 192 ? 11.023 -17.625 -7.023 1 98.88 192 VAL A N 1
ATOM 1502 C CA . VAL A 1 192 ? 9.992 -18.312 -7.789 1 98.88 192 VAL A CA 1
ATOM 1503 C C . VAL A 1 192 ? 10.391 -18.359 -9.266 1 98.88 192 VAL A C 1
ATOM 1505 O O . VAL A 1 192 ? 10.922 -17.391 -9.805 1 98.88 192 VAL A O 1
ATOM 1508 N N . GLU A 1 193 ? 10.234 -19.406 -9.906 1 98.31 193 GLU A N 1
ATOM 1509 C CA . GLU A 1 193 ? 10.25 -19.562 -11.352 1 98.31 193 GLU A CA 1
ATOM 1510 C C . GLU A 1 193 ? 8.898 -20.047 -11.875 1 98.31 193 GLU A C 1
ATOM 1512 O O . GLU A 1 193 ? 8.094 -20.578 -11.109 1 98.31 193 GLU A O 1
ATOM 1517 N N . PRO A 1 194 ? 8.609 -19.797 -13.18 1 98 194 PRO A N 1
ATOM 1518 C CA . PRO A 1 194 ? 7.348 -20.297 -13.727 1 98 194 PRO A CA 1
ATOM 1519 C C . PRO A 1 194 ? 7.207 -21.812 -13.586 1 98 194 PRO A C 1
ATOM 1521 O O . PRO A 1 194 ? 8.188 -22.547 -13.75 1 98 194 PRO A O 1
ATOM 1524 N N . GLY A 1 195 ? 6.016 -22.203 -13.266 1 97.31 195 GLY A N 1
ATOM 1525 C CA . GLY A 1 195 ? 5.785 -23.625 -13.031 1 97.31 195 GLY A CA 1
ATOM 1526 C C . GLY A 1 195 ? 4.953 -24.281 -14.117 1 97.31 195 GLY A C 1
ATOM 1527 O O . GLY A 1 195 ? 4.836 -25.5 -14.164 1 97.31 195 GLY A O 1
ATOM 1528 N N . TRP A 1 196 ? 4.445 -23.484 -15.031 1 95.94 196 TRP A N 1
ATOM 1529 C CA . TRP A 1 196 ? 3.494 -24.031 -15.992 1 95.94 196 TRP A CA 1
ATOM 1530 C C . TRP A 1 196 ? 4.219 -24.703 -17.156 1 95.94 196 TRP A C 1
ATOM 1532 O O . TRP A 1 196 ? 3.582 -25.25 -18.062 1 95.94 196 TRP A O 1
ATOM 1542 N N . ASP A 1 197 ? 5.594 -24.656 -17.203 1 95.31 197 ASP A N 1
ATOM 1543 C CA . ASP A 1 197 ? 6.352 -25.359 -18.234 1 95.31 197 ASP A CA 1
ATOM 1544 C C . ASP A 1 197 ? 6.887 -26.688 -17.703 1 95.31 197 ASP A C 1
ATOM 1546 O O . ASP A 1 197 ? 7.812 -27.266 -18.297 1 95.31 197 ASP A O 1
ATOM 1550 N N . TYR A 1 198 ? 6.367 -27.156 -16.594 1 95.31 198 TYR A N 1
ATOM 1551 C CA . TYR A 1 198 ? 6.598 -28.484 -16.047 1 95.31 198 TYR A CA 1
ATOM 1552 C C . TYR A 1 198 ? 5.445 -29.422 -16.391 1 95.31 198 TYR A C 1
ATOM 1554 O O . TYR A 1 198 ? 4.309 -28.984 -16.562 1 95.31 198 TYR A O 1
ATOM 1562 N N . LEU A 1 199 ? 5.77 -30.734 -16.422 1 94.44 199 LEU A N 1
ATOM 1563 C CA . LEU A 1 199 ? 4.711 -31.734 -16.469 1 94.44 199 LEU A CA 1
ATOM 1564 C C . LEU A 1 199 ? 3.867 -31.719 -15.211 1 94.44 199 LEU A C 1
ATOM 1566 O O . LEU A 1 199 ? 4.363 -31.375 -14.133 1 94.44 199 LEU A O 1
ATOM 1570 N N . PRO A 1 200 ? 2.592 -32.062 -15.234 1 95.88 200 PRO A N 1
ATOM 1571 C CA . PRO A 1 200 ? 1.674 -31.906 -14.109 1 95.88 200 PRO A CA 1
ATOM 1572 C C . PRO A 1 200 ? 2.223 -32.5 -12.812 1 95.88 200 PRO A C 1
ATOM 1574 O O . P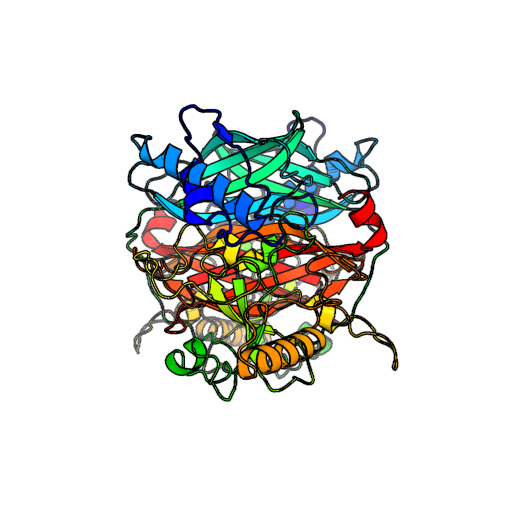RO A 1 200 ? 2.062 -31.922 -11.742 1 95.88 200 PRO A O 1
ATOM 1577 N N . LEU A 1 201 ? 2.938 -33.625 -12.938 1 96.81 201 LEU A N 1
ATOM 1578 C CA . LEU A 1 201 ? 3.344 -34.344 -11.727 1 96.81 201 LEU A CA 1
ATOM 1579 C C . LEU A 1 201 ? 4.859 -34.469 -11.656 1 96.81 201 LEU A C 1
ATOM 1581 O O . LEU A 1 201 ? 5.391 -35.125 -10.75 1 96.81 201 LEU A O 1
ATOM 1585 N N . GLY A 1 202 ? 5.574 -33.906 -12.781 1 94.69 202 GLY A N 1
ATOM 1586 C CA . GLY A 1 202 ? 6.996 -34.188 -12.859 1 94.69 202 GLY A CA 1
ATOM 1587 C C . GLY A 1 202 ? 7.812 -33 -13.352 1 94.69 202 GLY A C 1
ATOM 1588 O O . GLY A 1 202 ? 7.52 -31.844 -13.016 1 94.69 202 GLY A O 1
ATOM 1589 N N . SER A 1 203 ? 8.914 -33.312 -13.984 1 93.56 203 SER A N 1
ATOM 1590 C CA . SER A 1 203 ? 9.898 -32.312 -14.406 1 93.56 203 SER A CA 1
ATOM 1591 C C . SER A 1 203 ? 9.523 -31.719 -15.75 1 93.56 203 SER A C 1
ATOM 1593 O O . SER A 1 203 ? 8.531 -32.125 -16.375 1 93.56 203 SER A O 1
ATOM 1595 N N . ARG A 1 204 ? 10.25 -30.688 -16.094 1 91.94 204 ARG A N 1
ATOM 1596 C CA . ARG A 1 204 ? 10.094 -30.109 -17.422 1 91.94 204 ARG A CA 1
ATOM 1597 C C . ARG A 1 204 ? 10.438 -31.109 -18.516 1 91.94 204 ARG A C 1
ATOM 1599 O O . ARG A 1 204 ? 11.398 -31.875 -18.375 1 91.94 204 ARG A O 1
ATOM 1606 N N . PRO A 1 205 ? 9.711 -31.109 -19.547 1 87.62 205 PRO A N 1
ATOM 1607 C CA . PRO A 1 205 ? 10.07 -31.984 -20.656 1 87.62 205 PRO A CA 1
ATOM 1608 C C . PRO A 1 205 ? 11.414 -31.625 -21.297 1 87.62 205 PRO A C 1
ATOM 1610 O O . PRO A 1 205 ? 11.742 -30.438 -21.391 1 87.62 205 PRO A O 1
ATOM 1613 N N . SER A 1 206 ? 12.5 -32.5 -21.547 1 74.44 206 SER A N 1
ATOM 1614 C CA . SER A 1 206 ? 13.836 -32.281 -22.094 1 74.44 206 SER A CA 1
ATOM 1615 C C . SER A 1 206 ? 13.758 -31.766 -23.531 1 74.44 206 SER A C 1
ATOM 1617 O O . SER A 1 206 ? 14.609 -30.969 -23.953 1 74.44 206 SER A O 1
ATOM 1619 N N . GLY A 1 207 ? 12.844 -32.062 -24.406 1 63.94 207 GLY A N 1
ATOM 1620 C CA . GLY A 1 207 ? 12.891 -31.938 -25.859 1 63.94 207 GLY A CA 1
ATOM 1621 C C . GLY A 1 207 ? 11.914 -30.906 -26.391 1 63.94 207 GLY A C 1
ATOM 1622 O O . GLY A 1 207 ? 11.773 -30.75 -27.609 1 63.94 207 GLY A O 1
ATOM 1623 N N . THR A 1 208 ? 11.234 -30.297 -25.547 1 55.66 208 THR A N 1
ATOM 1624 C CA . THR A 1 208 ? 10.281 -29.469 -26.281 1 55.66 208 THR A CA 1
ATOM 1625 C C . THR A 1 208 ? 10.891 -28.109 -26.609 1 55.66 208 THR A C 1
ATOM 1627 O O . THR A 1 208 ? 11.773 -27.625 -25.906 1 55.66 208 THR A O 1
ATOM 1630 N N . GLY A 1 209 ? 11.375 -27.953 -27.969 1 57.66 209 GLY A N 1
ATOM 1631 C CA . GLY A 1 209 ? 11.766 -26.703 -28.609 1 57.66 209 GLY A CA 1
ATOM 1632 C C . GLY A 1 209 ? 11.242 -25.469 -27.906 1 57.66 209 GLY A C 1
ATOM 1633 O O . GLY A 1 209 ? 11.555 -24.344 -28.297 1 57.66 209 GLY A O 1
ATOM 1634 N N . GLN A 1 210 ? 10.367 -25.766 -26.984 1 61.72 210 GLN A N 1
ATOM 1635 C CA . GLN A 1 210 ? 9.828 -24.562 -26.359 1 61.72 210 GLN A CA 1
ATOM 1636 C C . GLN A 1 210 ? 10.695 -24.109 -25.188 1 61.72 210 GLN A C 1
ATOM 1638 O O . GLN A 1 210 ? 11.109 -24.922 -24.359 1 61.72 210 GLN A O 1
ATOM 1643 N N . GLY A 1 211 ? 11.453 -23.156 -25.25 1 78.06 211 GLY A N 1
ATOM 1644 C CA . GLY A 1 211 ? 12.297 -22.531 -24.25 1 78.06 211 GLY A CA 1
ATOM 1645 C C . GLY A 1 211 ? 11.648 -22.453 -22.891 1 78.06 211 GLY A C 1
ATOM 1646 O O . GLY A 1 211 ? 10.461 -22.75 -22.734 1 78.06 211 GLY A O 1
ATOM 1647 N N . LYS A 1 212 ? 12.367 -22.406 -21.797 1 91.88 212 LYS A N 1
ATOM 1648 C CA . LYS A 1 212 ? 11.891 -22.25 -20.422 1 91.88 212 LYS A CA 1
ATOM 1649 C C . LYS A 1 212 ? 10.969 -21.047 -20.297 1 91.88 212 LYS A C 1
ATOM 1651 O O . LYS A 1 212 ? 11.227 -20 -20.891 1 91.88 212 LYS A O 1
ATOM 1656 N N . ALA A 1 213 ? 9.82 -21.328 -19.656 1 95.94 213 ALA A N 1
ATOM 1657 C CA . ALA A 1 213 ? 8.906 -20.219 -19.391 1 95.94 213 ALA A CA 1
ATOM 1658 C C . ALA A 1 213 ? 9.609 -19.109 -18.625 1 95.94 213 ALA A C 1
ATOM 1660 O O . ALA A 1 213 ? 10.547 -19.375 -17.859 1 95.94 213 ALA A O 1
ATOM 1661 N N . ARG A 1 214 ? 9.188 -17.875 -18.844 1 97.25 214 ARG A N 1
ATOM 1662 C CA . ARG A 1 214 ? 9.758 -16.703 -18.203 1 97.25 214 ARG A CA 1
ATOM 1663 C C . ARG A 1 214 ? 8.656 -15.789 -17.656 1 97.25 214 ARG A C 1
ATOM 1665 O O . ARG A 1 214 ? 7.562 -15.734 -18.219 1 97.25 214 ARG A O 1
ATOM 1672 N N . TRP A 1 215 ? 8.906 -15.172 -16.547 1 98.44 215 TRP A N 1
ATOM 1673 C CA . TRP A 1 215 ? 8.047 -14.102 -16.062 1 98.44 215 TRP A CA 1
ATOM 1674 C C . TRP A 1 215 ? 8.195 -12.852 -16.922 1 98.44 215 TRP A C 1
ATOM 1676 O O . TRP A 1 215 ? 9.312 -12.375 -17.156 1 98.44 215 TRP A O 1
ATOM 1686 N N . THR A 1 216 ? 7.082 -12.383 -17.406 1 97.81 216 THR A N 1
ATOM 1687 C CA . THR A 1 216 ? 7.102 -11.156 -18.203 1 97.81 216 THR A CA 1
ATOM 1688 C C . THR A 1 216 ? 6.348 -10.039 -17.5 1 97.81 216 THR A C 1
ATOM 1690 O O . THR A 1 216 ? 5.707 -10.266 -16.469 1 97.81 216 THR A O 1
ATOM 1693 N N . ASN A 1 217 ? 6.457 -8.852 -18.016 1 97.19 217 ASN A N 1
ATOM 1694 C CA . ASN A 1 217 ? 5.902 -7.656 -17.375 1 97.19 217 ASN A CA 1
ATOM 1695 C C . ASN A 1 217 ? 4.398 -7.789 -17.141 1 97.19 217 ASN A C 1
ATOM 1697 O O . ASN A 1 217 ? 3.867 -7.285 -16.156 1 97.19 217 ASN A O 1
ATOM 1701 N N . ASP A 1 218 ? 3.697 -8.484 -18 1 96.75 218 ASP A N 1
ATOM 1702 C CA . ASP A 1 218 ? 2.242 -8.57 -17.922 1 96.75 218 ASP A CA 1
ATOM 1703 C C . ASP A 1 218 ? 1.809 -9.602 -16.891 1 96.75 218 ASP A C 1
ATOM 1705 O O . ASP A 1 218 ? 0.612 -9.82 -16.688 1 96.75 218 ASP A O 1
ATOM 1709 N N . MET A 1 219 ? 2.803 -10.203 -16.156 1 98.56 219 MET A N 1
ATOM 1710 C CA . MET A 1 219 ? 2.488 -11.266 -15.203 1 98.56 219 MET A CA 1
ATOM 1711 C C . MET A 1 219 ? 2.775 -10.82 -13.773 1 98.56 219 MET A C 1
ATOM 1713 O O . MET A 1 219 ? 2.582 -11.594 -12.828 1 98.56 219 MET A O 1
ATOM 1717 N N . ILE A 1 220 ? 3.189 -9.586 -13.516 1 98.81 220 ILE A N 1
ATOM 1718 C CA . ILE A 1 220 ? 3.729 -9.148 -12.227 1 98.81 220 ILE A CA 1
ATOM 1719 C C . ILE A 1 220 ? 2.637 -9.211 -11.164 1 98.81 220 ILE A C 1
ATOM 1721 O O . ILE A 1 220 ? 2.896 -9.594 -10.016 1 98.81 220 ILE A O 1
ATOM 1725 N N . GLN A 1 221 ? 1.403 -8.836 -11.508 1 98.88 221 GLN A N 1
ATOM 1726 C CA . GLN A 1 221 ? 0.306 -8.898 -10.547 1 98.88 221 GLN A CA 1
ATOM 1727 C C . GLN A 1 221 ? 0.033 -10.344 -10.125 1 98.88 221 GLN A C 1
ATOM 1729 O O . GLN A 1 221 ? -0.295 -10.602 -8.961 1 98.88 221 GLN A O 1
ATOM 1734 N N . PHE A 1 222 ? 0.151 -11.266 -11.086 1 98.75 222 PHE A N 1
ATOM 1735 C CA . PHE A 1 222 ? -0.002 -12.688 -10.797 1 98.75 222 PHE A CA 1
ATOM 1736 C C . PHE A 1 222 ? 1.089 -13.172 -9.852 1 98.75 222 PHE A C 1
ATOM 1738 O O . PHE A 1 222 ? 0.809 -13.883 -8.883 1 98.75 222 PHE A O 1
ATOM 1745 N N . VAL A 1 223 ? 2.34 -12.781 -10.07 1 98.81 223 VAL A N 1
ATOM 1746 C CA . VAL A 1 223 ? 3.477 -13.164 -9.242 1 98.81 223 VAL A CA 1
ATOM 1747 C C . VAL A 1 223 ? 3.256 -12.68 -7.809 1 98.81 223 VAL A C 1
ATOM 1749 O O . VAL A 1 223 ? 3.475 -13.438 -6.855 1 98.81 223 VAL A O 1
ATOM 1752 N N . GLY A 1 224 ? 2.809 -11.414 -7.672 1 98.5 224 GLY A N 1
ATOM 1753 C CA . GLY A 1 224 ? 2.535 -10.883 -6.348 1 98.5 224 GLY A CA 1
ATOM 1754 C C . GLY A 1 224 ? 1.503 -11.688 -5.582 1 98.5 224 GLY A C 1
ATOM 1755 O O . GLY A 1 224 ? 1.58 -11.797 -4.355 1 98.5 224 GLY A O 1
ATOM 1756 N N . ASP A 1 225 ? 0.591 -12.25 -6.289 1 98.06 225 ASP A N 1
ATOM 1757 C CA . ASP A 1 225 ? -0.504 -13.008 -5.695 1 98.06 225 ASP A CA 1
ATOM 1758 C C . ASP A 1 225 ? -0.084 -14.453 -5.414 1 98.06 225 ASP A C 1
ATOM 1760 O O . ASP A 1 225 ? -0.832 -15.211 -4.797 1 98.06 225 ASP A O 1
ATOM 1764 N N . MET A 1 226 ? 1.13 -14.875 -5.836 1 96.69 226 MET A N 1
ATOM 1765 C CA . MET A 1 226 ? 1.586 -16.25 -5.715 1 96.69 226 MET A CA 1
ATOM 1766 C C . MET A 1 226 ? 2.436 -16.438 -4.461 1 96.69 226 MET A C 1
ATOM 1768 O O . MET A 1 226 ? 2.877 -17.547 -4.164 1 96.69 226 MET A O 1
ATOM 1772 N N . ALA A 1 227 ? 2.65 -15.359 -3.721 1 97.81 227 ALA A N 1
ATOM 1773 C CA . ALA A 1 227 ? 3.479 -15.461 -2.521 1 97.81 227 ALA A CA 1
ATOM 1774 C C . ALA A 1 227 ? 2.904 -16.484 -1.543 1 97.81 227 ALA A C 1
ATOM 1776 O O . ALA A 1 227 ? 1.686 -16.625 -1.43 1 97.81 227 ALA A O 1
ATOM 1777 N N . LEU A 1 228 ? 3.779 -17.234 -0.853 1 97.56 228 LEU A N 1
ATOM 1778 C CA . LEU A 1 228 ? 3.346 -18.188 0.161 1 97.56 228 LEU A CA 1
ATOM 1779 C C . LEU A 1 228 ? 2.588 -17.484 1.282 1 97.56 228 LEU A C 1
ATOM 1781 O O . LEU A 1 228 ? 2.895 -16.328 1.62 1 97.56 228 LEU A O 1
ATOM 1785 N N . PRO A 1 229 ? 1.606 -18.109 1.818 1 96.56 229 PRO A N 1
ATOM 1786 C CA . PRO A 1 229 ? 0.704 -17.469 2.781 1 96.56 229 PRO A CA 1
ATOM 1787 C C . PRO A 1 229 ? 1.349 -17.281 4.148 1 96.56 229 PRO A C 1
ATOM 1789 O O . PRO A 1 229 ? 1.285 -18.156 5.004 1 96.56 229 PRO A O 1
ATOM 1792 N N . ILE A 1 230 ? 1.772 -16.125 4.473 1 97.88 230 ILE A N 1
ATOM 1793 C CA . ILE A 1 230 ? 2.604 -15.836 5.637 1 97.88 230 ILE A CA 1
ATOM 1794 C C . ILE A 1 230 ? 1.798 -16.062 6.914 1 97.88 230 ILE A C 1
ATOM 1796 O O . ILE A 1 230 ? 2.352 -16.453 7.941 1 97.88 230 ILE A O 1
ATOM 1800 N N . GLN A 1 231 ? 0.449 -15.898 6.879 1 96.81 231 GLN A N 1
ATOM 1801 C CA . GLN A 1 231 ? -0.382 -16.016 8.07 1 96.81 231 GLN A CA 1
ATOM 1802 C C . GLN A 1 231 ? -0.337 -17.422 8.648 1 96.81 231 GLN A C 1
ATOM 1804 O O . GLN A 1 231 ? -0.546 -17.609 9.852 1 96.81 231 GLN A O 1
ATOM 1809 N N . GLU A 1 232 ? 0.009 -18.406 7.809 1 96.56 232 GLU A N 1
ATOM 1810 C CA . GLU A 1 232 ? 0.035 -19.797 8.242 1 96.56 232 GLU A CA 1
ATOM 1811 C C . GLU A 1 232 ? 1.155 -20.047 9.25 1 96.56 232 GLU A C 1
ATOM 1813 O O . GLU A 1 232 ? 1.113 -21.016 10.008 1 96.56 232 GLU A O 1
ATOM 1818 N N . ASN A 1 233 ? 2.135 -19.156 9.242 1 97.12 233 ASN A N 1
ATOM 1819 C CA . ASN A 1 233 ? 3.256 -19.297 10.164 1 97.12 233 ASN A CA 1
ATOM 1820 C C . ASN A 1 233 ? 2.881 -18.859 11.578 1 97.12 233 ASN A C 1
ATOM 1822 O O . ASN A 1 233 ? 3.598 -19.156 12.531 1 97.12 233 ASN A O 1
ATOM 1826 N N . TYR A 1 234 ? 1.761 -18.125 11.672 1 96.62 234 TYR A N 1
ATOM 1827 C CA . TYR A 1 234 ? 1.359 -17.594 12.969 1 96.62 234 TYR A CA 1
ATOM 1828 C C . TYR A 1 234 ? 0.273 -18.469 13.602 1 96.62 234 TYR A C 1
ATOM 1830 O O . TYR A 1 234 ? -0.084 -18.266 14.766 1 96.62 234 TYR A O 1
ATOM 1838 N N . MET A 1 235 ? -0.271 -19.422 12.805 1 93.75 235 MET A N 1
ATOM 1839 C CA . MET A 1 235 ? -1.367 -20.266 13.289 1 93.75 235 MET A CA 1
ATOM 1840 C C . MET A 1 235 ? -0.915 -21.141 14.453 1 93.75 235 MET A C 1
ATOM 1842 O O . MET A 1 235 ? 0.168 -21.734 14.414 1 93.75 235 MET A O 1
ATOM 1846 N N . PRO A 1 236 ? -1.777 -21.141 15.461 1 88.31 236 PRO A N 1
ATOM 1847 C CA . PRO A 1 236 ? -1.432 -22.047 16.562 1 88.31 236 PRO A CA 1
ATOM 1848 C C . PRO A 1 236 ? -1.375 -23.516 16.125 1 88.31 236 PRO A C 1
ATOM 1850 O O . PRO A 1 236 ? -2.115 -23.922 15.227 1 88.31 236 PRO A O 1
ATOM 1853 N N . HIS A 1 237 ? -0.397 -24.125 16.625 1 85.56 237 HIS A N 1
ATOM 1854 C CA . HIS A 1 237 ? -0.233 -25.547 16.344 1 85.56 237 HIS A CA 1
ATOM 1855 C C . HIS A 1 237 ? 0.156 -26.312 17.609 1 85.56 237 HIS A C 1
ATOM 1857 O O . HIS A 1 237 ? 1.022 -25.875 18.359 1 85.56 237 HIS A O 1
ATOM 1863 N N . GLU A 1 238 ? -0.703 -27.344 17.859 1 86.62 238 GLU A N 1
ATOM 1864 C CA . GLU A 1 238 ? -0.423 -28.188 19.016 1 86.62 238 GLU A CA 1
ATOM 1865 C C . GLU A 1 238 ? 0.489 -29.344 18.641 1 86.62 238 GLU A C 1
ATOM 1867 O O . GLU A 1 238 ? 0.513 -29.781 17.484 1 86.62 238 GLU A O 1
ATOM 1872 N N . GLU A 1 239 ? 1.212 -29.734 19.672 1 86.81 239 GLU A N 1
ATOM 1873 C CA . GLU A 1 239 ? 2.062 -30.906 19.469 1 86.81 239 GLU A CA 1
ATOM 1874 C C . GLU A 1 239 ? 1.242 -32.125 19.016 1 86.81 239 GLU A C 1
ATOM 1876 O O . GLU A 1 239 ? 0.162 -32.375 19.547 1 86.81 239 GLU A O 1
ATOM 1881 N N . GLY A 1 240 ? 1.711 -32.812 17.984 1 85.94 240 GLY A N 1
ATOM 1882 C CA . GLY A 1 240 ? 1.04 -34 17.484 1 85.94 240 GLY A CA 1
ATOM 1883 C C . GLY A 1 240 ? 0.072 -33.719 16.359 1 85.94 240 GLY A C 1
ATOM 1884 O O . GLY A 1 240 ? -0.39 -34.625 15.68 1 85.94 240 GLY A O 1
ATOM 1885 N N . GLU A 1 241 ? -0.221 -32.438 16.234 1 87.19 241 GLU A N 1
ATOM 1886 C CA . GLU A 1 241 ? -1.106 -32.062 15.133 1 87.19 241 GLU A CA 1
ATOM 1887 C C . GLU A 1 241 ? -0.311 -31.703 13.883 1 87.19 241 GLU A C 1
ATOM 1889 O O . GLU A 1 241 ? 0.843 -31.281 13.977 1 87.19 241 GLU A O 1
ATOM 1894 N N . PRO A 1 242 ? -0.969 -31.953 12.805 1 88.94 242 PRO A N 1
ATOM 1895 C CA . PRO A 1 242 ? -0.272 -31.531 11.586 1 88.94 242 PRO A CA 1
ATOM 1896 C C . PRO A 1 242 ? 0.055 -30.031 11.586 1 88.94 242 PRO A C 1
ATOM 1898 O O . PRO A 1 242 ? -0.688 -29.234 12.164 1 88.94 242 PRO A O 1
ATOM 1901 N N . LEU A 1 243 ? 1.159 -29.734 11.023 1 94.44 243 LEU A N 1
ATOM 1902 C CA . LEU A 1 243 ? 1.533 -28.328 10.852 1 94.44 243 LEU A CA 1
ATOM 1903 C C . LEU A 1 243 ? 0.502 -27.594 10 1 94.44 243 LEU A C 1
ATOM 1905 O O . LEU A 1 243 ? -0.161 -28.203 9.156 1 94.44 243 LEU A O 1
ATOM 1909 N N . PRO A 1 244 ? 0.324 -26.297 10.227 1 94.62 244 PRO A N 1
ATOM 1910 C CA . PRO A 1 244 ? -0.511 -25.531 9.289 1 94.62 244 PRO A CA 1
ATOM 1911 C C . PRO A 1 244 ? -0.07 -25.703 7.836 1 94.62 244 PRO A C 1
ATOM 1913 O O . PRO A 1 244 ? 1.105 -25.5 7.52 1 94.62 244 PRO A O 1
ATOM 1916 N N . LEU A 1 245 ? -0.924 -26.016 7 1 93.81 245 LEU A N 1
ATOM 1917 C CA . LEU A 1 245 ? -0.672 -26.547 5.664 1 93.81 245 LEU A CA 1
ATOM 1918 C C . LEU A 1 245 ? 0.212 -25.594 4.863 1 93.81 245 LEU A C 1
ATOM 1920 O O . LEU A 1 245 ? 1.129 -26.031 4.164 1 93.81 245 LEU A O 1
ATOM 1924 N N . GLY A 1 246 ? -0.001 -24.281 4.914 1 94.62 246 GLY A N 1
ATOM 1925 C CA . GLY A 1 246 ? 0.723 -23.297 4.109 1 94.62 246 GLY A CA 1
ATOM 1926 C C . GLY A 1 246 ? 1.912 -22.703 4.828 1 94.62 246 GLY A C 1
ATOM 1927 O O . GLY A 1 246 ? 2.541 -21.766 4.324 1 94.62 246 GLY A O 1
ATOM 1928 N N . SER A 1 247 ? 2.299 -23.234 6.051 1 96.81 247 SER A N 1
ATOM 1929 C CA . SER A 1 247 ? 3.422 -22.688 6.809 1 96.81 247 SER A CA 1
ATOM 1930 C C . SER A 1 247 ? 4.754 -23.062 6.16 1 96.81 247 SER A C 1
ATOM 1932 O O . SER A 1 247 ? 4.836 -24.031 5.41 1 96.81 247 SER A O 1
ATOM 1934 N N . ILE A 1 248 ? 5.754 -22.266 6.41 1 98.12 248 ILE A N 1
ATOM 1935 C CA . ILE A 1 248 ? 7.098 -22.547 5.91 1 98.12 248 ILE A CA 1
ATOM 1936 C C . ILE A 1 248 ? 7.59 -23.875 6.48 1 98.12 248 ILE A C 1
ATOM 1938 O O . ILE A 1 248 ? 8.266 -24.641 5.789 1 98.12 248 ILE A O 1
ATOM 1942 N N . ALA A 1 249 ? 7.234 -24.172 7.691 1 97.06 249 ALA A N 1
ATOM 1943 C CA . ALA A 1 249 ? 7.609 -25.469 8.281 1 97.06 249 ALA A CA 1
ATOM 1944 C C . ALA A 1 249 ? 7.008 -26.625 7.496 1 97.06 249 ALA A C 1
ATOM 1946 O O . ALA A 1 249 ? 7.703 -27.594 7.176 1 97.06 249 ALA A O 1
ATOM 1947 N N . ALA A 1 250 ? 5.727 -26.531 7.211 1 97.25 250 ALA A N 1
ATOM 1948 C CA . ALA A 1 250 ? 5.086 -27.578 6.41 1 97.25 250 ALA A CA 1
ATOM 1949 C C . ALA A 1 250 ? 5.684 -27.641 5.008 1 97.25 250 ALA A C 1
ATOM 1951 O O . ALA A 1 250 ? 5.961 -28.719 4.492 1 97.25 250 ALA A O 1
ATOM 1952 N N . THR A 1 251 ? 5.895 -26.484 4.406 1 98.12 251 THR A N 1
ATOM 1953 C CA . THR A 1 251 ? 6.469 -26.406 3.066 1 98.12 251 THR A CA 1
ATOM 1954 C C . THR A 1 251 ? 7.844 -27.062 3.023 1 98.12 251 THR A C 1
ATOM 1956 O O . THR A 1 251 ? 8.18 -27.75 2.051 1 98.12 251 THR A O 1
ATOM 1959 N N . LEU A 1 252 ? 8.617 -26.859 4.059 1 98.25 252 LEU A N 1
ATOM 1960 C CA . LEU A 1 252 ? 9.938 -27.469 4.141 1 98.25 252 LEU A CA 1
ATOM 1961 C C . LEU A 1 252 ? 9.828 -28.984 4.168 1 98.25 252 LEU A C 1
ATOM 1963 O O . LEU A 1 252 ? 10.609 -29.688 3.512 1 98.25 252 LEU A O 1
ATOM 1967 N N . GLU A 1 253 ? 8.891 -29.5 4.879 1 97.94 253 GLU A N 1
ATOM 1968 C CA . GLU A 1 253 ? 8.672 -30.953 4.914 1 97.94 253 GLU A CA 1
ATOM 1969 C C . GLU A 1 253 ? 8.266 -31.484 3.545 1 97.94 253 GLU A C 1
ATOM 1971 O O . GLU A 1 253 ? 8.758 -32.531 3.105 1 97.94 253 GLU A O 1
ATOM 1976 N N . PHE A 1 254 ? 7.352 -30.797 2.928 1 98.44 254 PHE A N 1
ATOM 1977 C CA . PHE A 1 254 ? 6.941 -31.172 1.579 1 98.44 254 PHE A CA 1
ATOM 1978 C C . PHE A 1 254 ? 8.133 -31.172 0.628 1 98.44 254 PHE A C 1
ATOM 1980 O O . PHE A 1 254 ? 8.312 -32.094 -0.155 1 98.44 254 PHE A O 1
ATOM 1987 N N . ALA A 1 255 ? 8.922 -30.109 0.734 1 98.75 255 ALA A N 1
ATOM 1988 C CA . ALA A 1 255 ? 10.078 -29.938 -0.136 1 98.75 255 ALA A CA 1
ATOM 1989 C C . ALA A 1 255 ? 11.07 -31.078 0.033 1 98.75 255 ALA A C 1
ATOM 1991 O O . ALA A 1 255 ? 11.609 -31.594 -0.95 1 98.75 255 ALA A O 1
ATOM 1992 N N . LYS A 1 256 ? 11.312 -31.469 1.236 1 98.62 256 LYS A N 1
ATOM 1993 C CA . LYS A 1 256 ? 12.242 -32.562 1.515 1 98.62 256 LYS A CA 1
ATOM 1994 C C . LYS A 1 256 ? 11.734 -33.875 0.908 1 98.62 256 LYS A C 1
ATOM 1996 O O . LYS A 1 256 ? 12.523 -34.656 0.365 1 98.62 256 LYS A O 1
ATOM 2001 N N . ARG A 1 257 ? 10.5 -34.094 1.011 1 98.69 257 ARG A N 1
ATOM 2002 C CA . ARG A 1 257 ? 9.922 -35.281 0.428 1 98.69 257 ARG A CA 1
ATOM 2003 C C . ARG A 1 257 ? 10.016 -35.25 -1.094 1 98.69 257 ARG A C 1
ATOM 2005 O O . ARG A 1 257 ? 10.297 -36.281 -1.723 1 98.69 257 ARG A O 1
ATOM 2012 N N . GLN A 1 258 ? 9.758 -34.125 -1.656 1 98.75 258 GLN A N 1
ATOM 2013 C CA . GLN A 1 258 ? 9.898 -34 -3.102 1 98.75 258 GLN A CA 1
ATOM 2014 C C . GLN A 1 258 ? 11.359 -34.156 -3.523 1 98.75 258 GLN A C 1
ATOM 2016 O O . GLN A 1 258 ? 11.656 -34.75 -4.57 1 98.75 258 GLN A O 1
ATOM 2021 N N . GLU A 1 259 ? 12.219 -33.594 -2.756 1 98.5 259 GLU A N 1
ATOM 2022 C CA . GLU A 1 259 ? 13.641 -33.75 -3.023 1 98.5 259 GLU A CA 1
ATOM 2023 C C . GLU A 1 259 ? 14.039 -35.219 -3.025 1 98.5 259 GLU A C 1
ATOM 2025 O O . GLU A 1 259 ? 14.75 -35.688 -3.92 1 98.5 259 GLU A O 1
ATOM 2030 N N . LYS A 1 260 ? 13.586 -35.969 -2.027 1 98.5 260 LYS A N 1
ATOM 2031 C CA . LYS A 1 260 ? 13.844 -37.406 -1.962 1 98.5 260 LYS A CA 1
ATOM 2032 C C . LYS A 1 260 ? 13.312 -38.094 -3.203 1 98.5 260 LYS A C 1
ATOM 2034 O O . LYS A 1 260 ? 14.008 -38.938 -3.793 1 98.5 260 LYS A O 1
ATOM 2039 N N . ALA A 1 261 ? 12.102 -37.781 -3.568 1 98.38 261 ALA A N 1
ATOM 2040 C CA . ALA A 1 261 ? 11.492 -38.375 -4.75 1 98.38 261 ALA A CA 1
ATOM 2041 C C . ALA A 1 261 ? 12.312 -38.094 -6.004 1 98.38 261 ALA A C 1
ATOM 2043 O O . ALA A 1 261 ? 12.484 -38.938 -6.855 1 98.38 261 ALA A O 1
ATOM 2044 N N . ARG A 1 262 ? 12.805 -36.875 -6.16 1 97 262 ARG A N 1
ATOM 2045 C CA . ARG A 1 262 ? 13.648 -36.5 -7.297 1 97 262 ARG A CA 1
ATOM 2046 C C . ARG A 1 262 ? 14.945 -37.312 -7.293 1 97 262 ARG A C 1
ATOM 2048 O O . ARG A 1 262 ? 15.383 -37.781 -8.336 1 97 262 ARG A O 1
ATOM 2055 N N . ASN A 1 263 ? 15.508 -37.406 -6.156 1 96.81 263 ASN A N 1
ATOM 2056 C CA . ASN A 1 263 ? 16.766 -38.156 -6.023 1 96.81 263 ASN A CA 1
ATOM 2057 C C . ASN A 1 263 ? 16.578 -39.625 -6.367 1 96.81 263 ASN A C 1
ATOM 2059 O O . ASN A 1 263 ? 17.516 -40.312 -6.797 1 96.81 263 ASN A O 1
ATOM 2063 N N . GLU A 1 264 ? 15.398 -40.094 -6.176 1 97.88 264 GLU A N 1
ATOM 2064 C CA . GLU A 1 264 ? 15.062 -41.469 -6.52 1 97.88 264 GLU A CA 1
ATOM 2065 C C . GLU A 1 264 ? 14.617 -41.594 -7.973 1 97.88 264 GLU A C 1
ATOM 2067 O O . GLU A 1 264 ? 14.141 -42.625 -8.398 1 97.88 264 GLU A O 1
ATOM 2072 N N . SER A 1 265 ? 14.633 -40.5 -8.75 1 95.62 265 SER A N 1
ATOM 2073 C CA . SER A 1 265 ? 14.336 -40.406 -10.18 1 95.62 265 SER A CA 1
ATOM 2074 C C . SER A 1 265 ? 12.875 -40.75 -10.453 1 95.62 265 SER A C 1
ATOM 2076 O O . SER A 1 265 ? 12.562 -41.344 -11.484 1 95.62 265 SER A O 1
ATOM 2078 N N . ARG A 1 266 ? 12.039 -40.406 -9.531 1 96.94 266 ARG A N 1
ATOM 2079 C CA . ARG A 1 266 ? 10.617 -40.625 -9.766 1 96.94 266 ARG A CA 1
ATOM 2080 C C . ARG A 1 266 ? 10.078 -39.625 -10.773 1 96.94 266 ARG A C 1
ATOM 2082 O O . ARG A 1 266 ? 10.414 -38.438 -10.711 1 96.94 266 ARG A O 1
ATOM 2089 N N . SER A 1 267 ? 9.203 -40.094 -11.688 1 95 267 SER A N 1
ATOM 2090 C CA . SER A 1 267 ? 8.625 -39.219 -12.695 1 95 267 SER A CA 1
ATOM 2091 C C . SER A 1 267 ? 7.5 -38.344 -12.117 1 95 267 SER A C 1
ATOM 2093 O O . SER A 1 267 ? 7.129 -37.344 -12.688 1 95 267 SER A O 1
ATOM 2095 N N . ASP A 1 268 ? 6.949 -38.844 -10.992 1 97.12 268 ASP A N 1
ATOM 2096 C CA . ASP A 1 268 ? 5.844 -38.156 -10.336 1 97.12 268 ASP A CA 1
ATOM 2097 C C . ASP A 1 268 ? 6.289 -37.531 -9 1 97.12 268 ASP A C 1
ATOM 2099 O O . ASP A 1 268 ? 5.582 -37.656 -8 1 97.12 268 ASP A O 1
ATOM 2103 N N . TRP A 1 269 ? 7.52 -36.906 -9.031 1 97.56 269 TRP A N 1
ATOM 2104 C CA . TRP A 1 269 ? 8.164 -36.531 -7.785 1 97.56 269 TRP A CA 1
ATOM 2105 C C . TRP A 1 269 ? 7.371 -35.406 -7.102 1 97.56 269 TRP A C 1
ATOM 2107 O O . TRP A 1 269 ? 7.582 -35.125 -5.918 1 97.56 269 TRP A O 1
ATOM 2117 N N . ARG A 1 270 ? 6.418 -34.719 -7.762 1 98.19 270 ARG A N 1
ATOM 2118 C CA . ARG A 1 270 ? 5.672 -33.594 -7.176 1 98.19 270 ARG A CA 1
ATOM 2119 C C . ARG A 1 270 ? 4.52 -34.094 -6.316 1 98.19 270 ARG A C 1
ATOM 2121 O O . ARG A 1 270 ? 3.941 -33.344 -5.535 1 98.19 270 ARG A O 1
ATOM 2128 N N . VAL A 1 271 ? 4.133 -35.344 -6.453 1 97.75 271 VAL A N 1
ATOM 2129 C CA . VAL A 1 271 ? 2.926 -35.875 -5.832 1 97.75 271 VAL A CA 1
ATOM 2130 C C . VAL A 1 271 ? 3.137 -36 -4.324 1 97.75 271 VAL A C 1
ATOM 2132 O O . VAL A 1 271 ? 4.082 -36.656 -3.877 1 97.75 271 VAL A O 1
ATOM 2135 N N . LEU A 1 272 ? 2.309 -35.344 -3.613 1 96.94 272 LEU A N 1
ATOM 2136 C CA . LEU A 1 272 ? 2.182 -35.469 -2.166 1 96.94 272 LEU A CA 1
ATOM 2137 C C . LEU A 1 272 ? 0.725 -35.688 -1.765 1 96.94 272 LEU A C 1
ATOM 2139 O O . LEU A 1 272 ? -0.172 -35.031 -2.332 1 96.94 272 LEU A O 1
ATOM 2143 N N . ASP A 1 273 ? 0.422 -36.469 -0.803 1 93.19 273 ASP A N 1
ATOM 2144 C CA . ASP A 1 273 ? -0.947 -36.844 -0.465 1 93.19 273 ASP A CA 1
ATOM 2145 C C . ASP A 1 273 ? -1.55 -35.875 0.548 1 93.19 273 ASP A C 1
ATOM 2147 O O . ASP A 1 273 ? -2.764 -35.875 0.758 1 93.19 273 ASP A O 1
ATOM 2151 N N . ASP A 1 274 ? -0.72 -35.031 1.147 1 94.88 274 ASP A N 1
ATOM 2152 C CA . ASP A 1 274 ? -1.244 -34.281 2.279 1 94.88 274 ASP A CA 1
ATOM 2153 C C . ASP A 1 274 ? -0.868 -32.812 2.178 1 94.88 274 ASP A C 1
ATOM 2155 O O . ASP A 1 274 ? -0.853 -32.094 3.182 1 94.88 274 ASP A O 1
ATOM 2159 N N . ASP A 1 275 ? -0.463 -32.312 0.975 1 96.31 275 ASP A N 1
ATOM 2160 C CA . ASP A 1 275 ? -0.048 -30.922 0.865 1 96.31 275 ASP A CA 1
ATOM 2161 C C . ASP A 1 275 ? -1.184 -30.047 0.335 1 96.31 275 ASP A C 1
ATOM 2163 O O . ASP A 1 275 ? -0.969 -28.891 -0.018 1 96.31 275 ASP A O 1
ATOM 2167 N N . GLY A 1 276 ? -2.357 -30.609 0.179 1 93.94 276 GLY A N 1
ATOM 2168 C CA . GLY A 1 276 ? -3.539 -29.859 -0.21 1 93.94 276 GLY A CA 1
ATOM 2169 C C . GLY A 1 276 ? -3.646 -29.656 -1.708 1 93.94 276 GLY A C 1
ATOM 2170 O O . GLY A 1 276 ? -4.539 -28.938 -2.178 1 93.94 276 GLY A O 1
ATOM 2171 N N . SER A 1 277 ? -2.736 -30.219 -2.539 1 95.12 277 SER A N 1
ATOM 2172 C CA . SER A 1 277 ? -2.746 -30.016 -3.984 1 95.12 277 SER A CA 1
ATOM 2173 C C . SER A 1 277 ? -4.023 -30.562 -4.609 1 95.12 277 SER A C 1
ATOM 2175 O O . SER A 1 277 ? -4.648 -29.891 -5.441 1 95.12 277 SER A O 1
ATOM 2177 N N . ASN A 1 278 ? -4.418 -31.703 -4.184 1 91.81 278 ASN A N 1
ATOM 2178 C CA . ASN A 1 278 ? -5.656 -32.281 -4.684 1 91.81 278 ASN A CA 1
ATOM 2179 C C . ASN A 1 278 ? -6.848 -31.922 -3.809 1 91.81 278 ASN A C 1
ATOM 2181 O O . ASN A 1 278 ? -7.703 -31.141 -4.219 1 91.81 278 ASN A O 1
ATOM 2185 N N . GLU A 1 279 ? -6.781 -32.25 -2.514 1 89.62 279 GLU A N 1
ATOM 2186 C CA . GLU A 1 279 ? -7.816 -31.938 -1.538 1 89.62 279 GLU A CA 1
ATOM 2187 C C . GLU A 1 279 ? -7.273 -31.031 -0.439 1 89.62 279 GLU A C 1
ATOM 2189 O O . GLU A 1 279 ? -6.316 -31.391 0.249 1 89.62 279 GLU A O 1
ATOM 2194 N N . PHE A 1 280 ? -7.996 -29.938 -0.286 1 88.94 280 PHE A N 1
ATOM 2195 C CA . PHE A 1 280 ? -7.52 -28.953 0.672 1 88.94 280 PHE A CA 1
ATOM 2196 C C . PHE A 1 280 ? -7.984 -29.297 2.082 1 88.94 280 PHE A C 1
ATOM 2198 O O . PHE A 1 280 ? -9.18 -29.516 2.312 1 88.94 280 PHE A O 1
ATOM 2205 N N . ARG A 1 281 ? -7.074 -29.312 3.018 1 84.38 281 ARG A N 1
ATOM 2206 C CA . ARG A 1 281 ? -7.379 -29.656 4.402 1 84.38 281 ARG A CA 1
ATOM 2207 C C . ARG A 1 281 ? -6.934 -28.562 5.355 1 84.38 281 ARG A C 1
ATOM 2209 O O . ARG A 1 281 ? -6.738 -28.797 6.547 1 84.38 281 ARG A O 1
ATOM 2216 N N . GLY A 1 282 ? -6.664 -27.406 4.859 1 86 282 GLY A N 1
ATOM 2217 C CA . GLY A 1 282 ? -6.254 -26.297 5.703 1 86 282 GLY A CA 1
ATOM 2218 C C . GLY A 1 282 ? -7.379 -25.75 6.562 1 86 282 GLY A C 1
ATOM 2219 O O . GLY A 1 282 ? -8.555 -26.047 6.312 1 86 282 GLY A O 1
ATOM 2220 N N . LYS A 1 283 ? -7.027 -24.984 7.535 1 85.94 283 LYS A N 1
ATOM 2221 C CA . LYS A 1 283 ? -7.992 -24.484 8.508 1 85.94 283 LYS A CA 1
ATOM 2222 C C . LYS A 1 283 ? -8.484 -23.094 8.141 1 85.94 283 LYS A C 1
ATOM 2224 O O . LYS A 1 283 ? -9.602 -22.703 8.5 1 85.94 283 LYS A O 1
ATOM 2229 N N . VAL A 1 284 ? -7.562 -22.297 7.5 1 88.88 284 VAL A N 1
ATOM 2230 C CA . VAL A 1 284 ? -7.902 -20.906 7.207 1 88.88 284 VAL A CA 1
ATOM 2231 C C . VAL A 1 284 ? -7.508 -20.578 5.77 1 88.88 284 VAL A C 1
ATOM 2233 O O . VAL A 1 284 ? -6.59 -21.172 5.215 1 88.88 284 VAL A O 1
ATOM 2236 N N . LEU A 1 285 ? -8.305 -19.719 5.188 1 89.62 285 LEU A N 1
ATOM 2237 C CA . LEU A 1 285 ? -8 -19.172 3.873 1 89.62 285 LEU A CA 1
ATOM 2238 C C . LEU A 1 285 ? -7.867 -17.641 3.941 1 89.62 285 LEU A C 1
ATOM 2240 O O . LEU A 1 285 ? -8.578 -16.984 4.703 1 89.62 285 LEU A O 1
ATOM 2244 N N . ASN A 1 286 ? -6.91 -17.188 3.246 1 92.06 286 ASN A N 1
ATOM 2245 C CA . ASN A 1 286 ? -6.828 -15.742 3.062 1 92.06 286 ASN A CA 1
ATOM 2246 C C . ASN A 1 286 ? -7.574 -15.289 1.81 1 92.06 286 ASN A C 1
ATOM 2248 O O . ASN A 1 286 ? -7.305 -15.789 0.712 1 92.06 286 ASN A O 1
ATOM 2252 N N . VAL A 1 287 ? -8.477 -14.406 1.924 1 93.19 287 VAL A N 1
ATOM 2253 C CA . VAL A 1 287 ? -9.258 -13.844 0.829 1 93.19 287 VAL A CA 1
ATOM 2254 C C . VAL A 1 287 ? -8.859 -12.391 0.602 1 93.19 287 VAL A C 1
ATOM 2256 O O . VAL A 1 287 ? -9.109 -11.531 1.451 1 93.19 287 VAL A O 1
ATOM 2259 N N . SER A 1 288 ? -8.219 -12.156 -0.567 1 96.06 288 SER A N 1
ATOM 2260 C CA . SER A 1 288 ? -7.793 -10.797 -0.889 1 96.06 288 SER A CA 1
ATOM 2261 C C . SER A 1 288 ? -8.984 -9.906 -1.21 1 96.06 288 SER A C 1
ATOM 2263 O O . SER A 1 288 ? -9.836 -10.273 -2.023 1 96.06 288 SER A O 1
ATOM 2265 N N . LEU A 1 289 ? -9.07 -8.797 -0.567 1 96.88 289 LEU A N 1
ATOM 2266 C CA . LEU A 1 289 ? -10.078 -7.785 -0.871 1 96.88 289 LEU A CA 1
ATOM 2267 C C . LEU A 1 289 ? -9.547 -6.766 -1.87 1 96.88 289 LEU A C 1
ATOM 2269 O O . LEU A 1 289 ? -10.305 -6.211 -2.664 1 96.88 289 LEU A O 1
ATOM 2273 N N . THR A 1 290 ? -8.32 -6.535 -1.738 1 98.44 290 THR A N 1
ATOM 2274 C CA . THR A 1 290 ? -7.66 -5.625 -2.664 1 98.44 290 THR A CA 1
ATOM 2275 C C . THR A 1 290 ? -6.277 -6.152 -3.043 1 98.44 290 THR A C 1
ATOM 2277 O O . THR A 1 290 ? -5.672 -6.918 -2.293 1 98.44 290 THR A O 1
ATOM 2280 N N . LEU A 1 291 ? -5.836 -5.82 -4.199 1 98.69 291 LEU A N 1
ATOM 2281 C CA . LEU A 1 291 ? -4.484 -6.07 -4.691 1 98.69 291 LEU A CA 1
ATOM 2282 C C . LEU A 1 291 ? -3.939 -4.844 -5.422 1 98.69 291 LEU A C 1
ATOM 2284 O O . LEU A 1 291 ? -4.434 -4.484 -6.492 1 98.69 291 LEU A O 1
ATOM 2288 N N . SER A 1 292 ? -3.002 -4.176 -4.797 1 98.69 292 SER A N 1
ATOM 2289 C CA . SER A 1 292 ? -2.326 -3.064 -5.453 1 98.69 292 SER A CA 1
ATOM 2290 C C . SER A 1 292 ? -0.944 -3.473 -5.953 1 98.69 292 SER A C 1
ATOM 2292 O O . SER A 1 292 ? -0.273 -4.301 -5.332 1 98.69 292 SER A O 1
ATOM 2294 N N . THR A 1 293 ? -0.592 -2.977 -7.066 1 98.81 293 THR A N 1
ATOM 2295 C CA . THR A 1 293 ? 0.723 -3.229 -7.645 1 98.81 293 THR A CA 1
ATOM 2296 C C . THR A 1 293 ? 1.365 -1.927 -8.117 1 98.81 293 THR A C 1
ATOM 2298 O O . THR A 1 293 ? 0.826 -1.241 -8.984 1 98.81 293 THR A O 1
ATOM 2301 N N . ASP A 1 294 ? 2.459 -1.578 -7.484 1 98.44 294 ASP A N 1
ATOM 2302 C CA . ASP A 1 294 ? 3.27 -0.416 -7.836 1 98.44 294 ASP A CA 1
ATOM 2303 C C . ASP A 1 294 ? 4.527 -0.833 -8.594 1 98.44 294 ASP A C 1
ATOM 2305 O O . ASP A 1 294 ? 5.473 -1.354 -8.008 1 98.44 294 ASP A O 1
ATOM 2309 N N . ILE A 1 295 ? 4.543 -0.581 -9.914 1 97.81 295 ILE A N 1
ATOM 2310 C CA . ILE A 1 295 ? 5.688 -0.967 -10.734 1 97.81 295 ILE A CA 1
ATOM 2311 C C . ILE A 1 295 ? 6.84 0.009 -10.508 1 97.81 295 ILE A C 1
ATOM 2313 O O . ILE A 1 295 ? 6.66 1.225 -10.617 1 97.81 295 ILE A O 1
ATOM 2317 N N . LYS A 1 296 ? 7.988 -0.549 -10.188 1 96.56 296 LYS A N 1
ATOM 2318 C CA . LYS A 1 296 ? 9.148 0.292 -9.906 1 96.56 296 LYS A CA 1
ATOM 2319 C C . LYS A 1 296 ? 10.117 0.296 -11.086 1 96.56 296 LYS A C 1
ATOM 2321 O O . LYS A 1 296 ? 10.789 1.299 -11.344 1 96.56 296 LYS A O 1
ATOM 2326 N N . GLN A 1 297 ? 10.172 -0.84 -11.711 1 94.31 297 GLN A N 1
ATOM 2327 C CA . GLN A 1 297 ? 11.094 -1.042 -12.82 1 94.31 297 GLN A CA 1
ATOM 2328 C C . GLN A 1 297 ? 10.617 -2.166 -13.734 1 94.31 297 GLN A C 1
ATOM 2330 O O . GLN A 1 297 ? 10.141 -3.199 -13.266 1 94.31 297 GLN A O 1
ATOM 2335 N N . LYS A 1 298 ? 10.742 -1.982 -15.047 1 94.31 298 LYS A N 1
ATOM 2336 C CA . LYS A 1 298 ? 10.312 -2.99 -16.016 1 94.31 298 LYS A CA 1
ATOM 2337 C C . LYS A 1 298 ? 11.328 -4.125 -16.109 1 94.31 298 LYS A C 1
ATOM 2339 O O . LYS A 1 298 ? 12.539 -3.891 -16.016 1 94.31 298 LYS A O 1
ATOM 2344 N N . LEU A 1 299 ? 10.805 -5.301 -16.312 1 96.94 299 LEU A N 1
ATOM 2345 C CA . LEU A 1 299 ? 11.648 -6.422 -16.719 1 96.94 299 LEU A CA 1
ATOM 2346 C C . LEU A 1 299 ? 12.078 -6.285 -18.172 1 96.94 299 LEU A C 1
ATOM 2348 O O . LEU A 1 299 ? 11.438 -5.57 -18.953 1 96.94 299 LEU A O 1
ATOM 2352 N N . PRO A 1 300 ? 13.195 -6.918 -18.531 1 96.25 300 PRO A N 1
ATOM 2353 C CA . PRO A 1 300 ? 13.508 -6.969 -19.969 1 96.25 300 PRO A CA 1
ATOM 2354 C C . PRO A 1 300 ? 12.375 -7.555 -20.797 1 96.25 300 PRO A C 1
ATOM 2356 O O . PRO A 1 300 ? 11.578 -8.352 -20.281 1 96.25 300 PRO A O 1
ATOM 2359 N N . PRO A 1 301 ? 12.266 -7.176 -22.062 1 93.44 301 PRO A N 1
ATOM 2360 C CA . PRO A 1 301 ? 11.156 -7.633 -22.906 1 93.44 301 PRO A CA 1
ATOM 2361 C C . PRO A 1 301 ? 11.039 -9.156 -22.953 1 93.44 301 PRO A C 1
ATOM 2363 O O . PRO A 1 301 ? 9.93 -9.688 -23.047 1 93.44 301 PRO A O 1
ATOM 2366 N N . GLU A 1 302 ? 12.172 -9.82 -22.891 1 95.25 302 GLU A N 1
ATOM 2367 C CA . GLU A 1 302 ? 12.164 -11.281 -22.969 1 95.25 302 GLU A CA 1
ATOM 2368 C C . GLU A 1 302 ? 11.75 -11.898 -21.625 1 95.25 302 GLU A C 1
ATOM 2370 O O . GLU A 1 302 ? 11.492 -13.094 -21.547 1 95.25 302 GLU A O 1
ATOM 2375 N N . GLY A 1 303 ? 11.633 -11.086 -20.594 1 97.06 303 GLY A N 1
ATOM 2376 C CA . GLY A 1 303 ? 11.297 -11.578 -19.266 1 97.06 303 GLY A CA 1
ATOM 2377 C C . GLY A 1 303 ? 12.484 -12.18 -18.547 1 97.06 303 GLY A C 1
ATOM 2378 O O . GLY A 1 303 ? 13.625 -12.047 -18.984 1 97.06 303 GLY A O 1
ATOM 2379 N N . VAL A 1 304 ? 12.219 -12.703 -17.375 1 98.12 304 VAL A N 1
ATOM 2380 C CA . VAL A 1 304 ? 13.25 -13.336 -16.547 1 98.12 304 VAL A CA 1
ATOM 2381 C C . VAL A 1 304 ? 12.742 -14.672 -16.031 1 98.12 304 VAL A C 1
ATOM 2383 O O . VAL A 1 304 ? 11.531 -14.883 -15.914 1 98.12 304 VAL A O 1
ATOM 2386 N N . ARG A 1 305 ? 13.625 -15.562 -15.727 1 97.38 305 ARG A N 1
ATOM 2387 C CA . ARG A 1 305 ? 13.234 -16.875 -15.195 1 97.38 305 ARG A CA 1
ATOM 2388 C C . ARG A 1 305 ? 12.984 -16.797 -13.695 1 97.38 305 ARG A C 1
ATOM 2390 O O . ARG A 1 305 ? 12.094 -17.484 -13.18 1 97.38 305 ARG A O 1
ATOM 2397 N N . TRP A 1 306 ? 13.812 -15.891 -13 1 98.56 306 TRP A N 1
ATOM 2398 C CA . TRP A 1 306 ? 13.828 -15.898 -11.539 1 98.56 306 TRP A CA 1
ATOM 2399 C C . TRP A 1 306 ? 13.352 -14.562 -10.977 1 98.56 306 TRP A C 1
ATOM 2401 O O . TRP A 1 306 ? 13.773 -13.5 -11.445 1 98.56 306 TRP A O 1
ATOM 2411 N N . LEU A 1 307 ? 12.461 -14.641 -10.016 1 98.88 307 LEU A N 1
ATOM 2412 C CA . LEU A 1 307 ? 12.109 -13.492 -9.195 1 98.88 307 LEU A CA 1
ATOM 2413 C C . LEU A 1 307 ? 12.266 -13.805 -7.715 1 98.88 307 LEU A C 1
ATOM 2415 O O . LEU A 1 307 ? 11.984 -14.93 -7.285 1 98.88 307 LEU A O 1
ATOM 2419 N N . TYR A 1 308 ? 12.758 -12.898 -6.969 1 98.88 308 TYR A N 1
ATOM 2420 C CA . TYR A 1 308 ? 12.836 -12.984 -5.516 1 98.88 308 TYR A CA 1
ATOM 2421 C C . TYR A 1 308 ? 11.68 -12.234 -4.863 1 98.88 308 TYR A C 1
ATOM 2423 O O . TYR A 1 308 ? 11.375 -11.102 -5.242 1 98.88 308 TYR A O 1
ATOM 2431 N N . LEU A 1 309 ? 11.023 -12.867 -3.916 1 98.88 309 LEU A N 1
ATOM 2432 C CA . LEU A 1 309 ? 9.914 -12.266 -3.182 1 98.88 309 LEU A CA 1
ATOM 2433 C C . LEU A 1 309 ? 10.242 -12.156 -1.696 1 98.88 309 LEU A C 1
ATOM 2435 O O . LEU A 1 309 ? 10.797 -13.086 -1.107 1 98.88 309 LEU A O 1
ATOM 2439 N N . ARG A 1 310 ? 9.953 -11.07 -1.128 1 98.69 310 ARG A N 1
ATOM 2440 C CA . ARG A 1 310 ? 9.922 -10.875 0.317 1 98.69 310 ARG A CA 1
ATOM 2441 C C . ARG A 1 310 ? 8.523 -10.492 0.789 1 98.69 310 ARG A C 1
ATOM 2443 O O . ARG A 1 310 ? 7.992 -9.445 0.406 1 98.69 310 ARG A O 1
ATOM 2450 N N . THR A 1 311 ? 7.906 -11.297 1.62 1 98.62 311 THR A N 1
ATOM 2451 C CA . THR A 1 311 ? 6.531 -11.102 2.062 1 98.62 311 THR A CA 1
ATOM 2452 C C . THR A 1 311 ? 6.488 -10.75 3.547 1 98.62 311 THR A C 1
ATOM 2454 O O . THR A 1 311 ? 7.086 -11.438 4.371 1 98.62 311 THR A O 1
ATOM 2457 N N . GLU A 1 312 ? 5.773 -9.688 3.834 1 98.25 312 GLU A N 1
ATOM 2458 C CA . GLU A 1 312 ? 5.598 -9.25 5.219 1 98.25 312 GLU A CA 1
ATOM 2459 C C . GLU A 1 312 ? 4.117 -9.07 5.555 1 98.25 312 GLU A C 1
ATOM 2461 O O . GLU A 1 312 ? 3.307 -8.781 4.676 1 98.25 312 GLU A O 1
ATOM 2466 N N . CYS A 1 313 ? 3.824 -9.328 6.727 1 98.56 313 CYS A N 1
ATOM 2467 C CA . CYS A 1 313 ? 2.539 -9.023 7.348 1 98.56 313 CYS A CA 1
ATOM 2468 C C . CYS A 1 313 ? 2.732 -8.273 8.664 1 98.56 313 CYS A C 1
ATOM 2470 O O . CYS A 1 313 ? 3.418 -8.766 9.562 1 98.56 313 CYS A O 1
ATOM 2472 N N . LYS A 1 314 ? 2.109 -7.129 8.805 1 98.38 314 LYS A N 1
ATOM 2473 C CA . LYS A 1 314 ? 2.416 -6.277 9.953 1 98.38 314 LYS A CA 1
ATOM 2474 C C . LYS A 1 314 ? 1.393 -6.469 11.07 1 98.38 314 LYS A C 1
ATOM 2476 O O . LYS A 1 314 ? 1.695 -6.238 12.242 1 98.38 314 LYS A O 1
ATOM 2481 N N . LYS A 1 315 ? 0.174 -6.867 10.695 1 97.81 315 LYS A N 1
ATOM 2482 C CA . LYS A 1 315 ? -0.838 -7.035 11.734 1 97.81 315 LYS A CA 1
ATOM 2483 C C . LYS A 1 315 ? -1.989 -7.91 11.242 1 97.81 315 LYS A C 1
ATOM 2485 O O . LYS A 1 315 ? -2.434 -7.781 10.102 1 97.81 315 LYS A O 1
ATOM 2490 N N . ILE A 1 316 ? -2.416 -8.805 12.039 1 96.81 316 ILE A N 1
ATOM 2491 C CA . ILE A 1 316 ? -3.641 -9.578 11.867 1 96.81 316 ILE A CA 1
ATOM 2492 C C . ILE A 1 316 ? -4.562 -9.359 13.062 1 96.81 316 ILE A C 1
ATOM 2494 O O . ILE A 1 316 ? -4.242 -9.766 14.18 1 96.81 316 ILE A O 1
ATOM 2498 N N . MET A 1 317 ? -5.652 -8.742 12.844 1 94.38 317 MET A N 1
ATOM 2499 C CA . MET A 1 317 ? -6.578 -8.445 13.93 1 94.38 317 MET A CA 1
ATOM 2500 C C . MET A 1 317 ? -8.023 -8.562 13.461 1 94.38 317 MET A C 1
ATOM 2502 O O . MET A 1 317 ? -8.398 -7.977 12.438 1 94.38 317 MET A O 1
ATOM 2506 N N . ASN A 1 318 ? -8.805 -9.344 14.148 1 91 318 ASN A N 1
ATOM 2507 C CA . ASN A 1 318 ? -10.227 -9.523 13.875 1 91 318 ASN A CA 1
ATOM 2508 C C . ASN A 1 318 ? -10.461 -9.977 12.43 1 91 318 ASN A C 1
ATOM 2510 O O . ASN A 1 318 ? -11.336 -9.445 11.742 1 91 318 ASN A O 1
ATOM 2514 N N . GLY A 1 319 ? -9.617 -10.82 11.984 1 90.88 319 GLY A N 1
ATOM 2515 C CA . GLY A 1 319 ? -9.773 -11.43 10.68 1 90.88 319 GLY A CA 1
ATOM 2516 C C . GLY A 1 319 ? -9.141 -10.617 9.562 1 90.88 319 GLY A C 1
ATOM 2517 O O . GLY A 1 319 ? -9.055 -11.078 8.422 1 90.88 319 GLY A O 1
ATOM 2518 N N . GLN A 1 320 ? -8.688 -9.383 9.906 1 93.25 320 GLN A N 1
ATOM 2519 C CA . GLN A 1 320 ? -8.109 -8.508 8.891 1 93.25 320 GLN A CA 1
ATOM 2520 C C . GLN A 1 320 ? -6.594 -8.648 8.844 1 93.25 320 GLN A C 1
ATOM 2522 O O . GLN A 1 320 ? -5.934 -8.688 9.883 1 93.25 320 GLN A O 1
ATOM 2527 N N . MET A 1 321 ? -6.125 -8.703 7.621 1 96.69 321 MET A N 1
ATOM 2528 C CA . MET A 1 321 ? -4.695 -8.922 7.43 1 96.69 321 MET A CA 1
ATOM 2529 C C . MET A 1 321 ? -4.152 -8.039 6.312 1 96.69 321 MET A C 1
ATOM 2531 O O . MET A 1 321 ? -4.84 -7.793 5.316 1 96.69 321 MET A O 1
ATOM 2535 N N . ASP A 1 322 ? -2.988 -7.465 6.543 1 98.19 322 ASP A N 1
ATOM 2536 C CA . ASP A 1 322 ? -2.238 -6.824 5.465 1 98.19 322 ASP A CA 1
ATOM 2537 C C . ASP A 1 322 ? -1.094 -7.719 4.988 1 98.19 322 ASP A C 1
ATOM 2539 O O . ASP A 1 322 ? -0.556 -8.516 5.762 1 98.19 322 ASP A O 1
ATOM 2543 N N . MET A 1 323 ? -0.808 -7.652 3.762 1 98.38 323 MET A N 1
ATOM 2544 C CA . MET A 1 323 ? 0.325 -8.383 3.203 1 98.38 323 MET A CA 1
ATOM 2545 C C . MET A 1 323 ? 1.046 -7.547 2.15 1 98.38 323 MET A C 1
ATOM 2547 O O . MET A 1 323 ? 0.411 -6.992 1.253 1 98.38 323 MET A O 1
ATOM 2551 N N . GLN A 1 324 ? 2.297 -7.379 2.312 1 98.69 324 GLN A N 1
ATOM 2552 C CA . GLN A 1 324 ? 3.152 -6.734 1.322 1 98.69 324 GLN A CA 1
ATOM 2553 C C . GLN A 1 324 ? 4.141 -7.727 0.716 1 98.69 324 GLN A C 1
ATOM 2555 O O . GLN A 1 324 ? 4.816 -8.461 1.44 1 98.69 324 GLN A O 1
ATOM 2560 N N . VAL A 1 325 ? 4.18 -7.785 -0.586 1 98.88 325 VAL A N 1
ATOM 2561 C CA . VAL A 1 325 ? 5.133 -8.609 -1.318 1 98.88 325 VAL A CA 1
ATOM 2562 C C . VAL A 1 325 ? 6.051 -7.727 -2.152 1 98.88 325 VAL A C 1
ATOM 2564 O O . VAL A 1 325 ? 5.617 -7.113 -3.131 1 98.88 325 VAL A O 1
ATOM 2567 N N . LEU A 1 326 ? 7.297 -7.664 -1.719 1 98.88 326 LEU A N 1
ATOM 2568 C CA . LEU A 1 326 ? 8.312 -7.016 -2.541 1 98.88 326 LEU A CA 1
ATOM 2569 C C . LEU A 1 326 ? 8.859 -7.977 -3.59 1 98.88 326 LEU A C 1
ATOM 2571 O O . LEU A 1 326 ? 9.195 -9.125 -3.273 1 98.88 326 LEU A O 1
ATOM 2575 N N . ILE A 1 327 ? 8.906 -7.535 -4.84 1 98.94 327 ILE A N 1
ATOM 2576 C CA . ILE A 1 327 ? 9.32 -8.391 -5.945 1 98.94 327 ILE A CA 1
ATOM 2577 C C . ILE A 1 327 ? 10.617 -7.859 -6.551 1 98.94 327 ILE A C 1
ATOM 2579 O O . ILE A 1 327 ? 10.688 -6.707 -6.977 1 98.94 327 ILE A O 1
ATOM 2583 N N . PHE A 1 328 ? 11.648 -8.703 -6.609 1 98.88 328 PHE A N 1
ATOM 2584 C CA . PHE A 1 328 ? 12.961 -8.352 -7.133 1 98.88 328 PHE A CA 1
ATOM 2585 C C . PHE A 1 328 ? 13.328 -9.234 -8.32 1 98.88 328 PHE A C 1
ATOM 2587 O O . PHE A 1 328 ? 12.898 -10.391 -8.398 1 98.88 328 PHE A O 1
ATOM 2594 N N . ASN A 1 329 ? 14.109 -8.664 -9.25 1 98.5 329 ASN A N 1
ATOM 2595 C CA . ASN A 1 329 ? 14.641 -9.484 -10.336 1 98.5 329 ASN A CA 1
ATOM 2596 C C . ASN A 1 329 ? 15.914 -10.211 -9.922 1 98.5 329 ASN A C 1
ATOM 2598 O O . ASN A 1 329 ? 16.281 -10.211 -8.742 1 98.5 329 ASN A O 1
ATOM 2602 N N . GLU A 1 330 ? 16.609 -10.852 -10.852 1 97.31 330 GLU A N 1
ATOM 2603 C CA . GLU A 1 330 ? 17.781 -11.695 -10.594 1 97.31 330 GLU A CA 1
ATOM 2604 C C . GLU A 1 330 ? 18.953 -10.883 -10.055 1 97.31 330 GLU A C 1
ATOM 2606 O O . GLU A 1 330 ? 19.781 -11.398 -9.312 1 97.31 330 GLU A O 1
ATOM 2611 N N . ARG A 1 331 ? 18.969 -9.617 -10.391 1 96.5 331 ARG A N 1
ATOM 2612 C CA . ARG A 1 331 ? 20.031 -8.734 -9.93 1 96.5 331 ARG A CA 1
ATOM 2613 C C . ARG A 1 331 ? 19.656 -8.086 -8.594 1 96.5 331 ARG A C 1
ATOM 2615 O O . ARG A 1 331 ? 20.375 -7.219 -8.102 1 96.5 331 ARG A O 1
ATOM 2622 N N . MET A 1 332 ? 18.469 -8.375 -8.086 1 97.5 332 MET A N 1
ATOM 2623 C CA . MET A 1 332 ? 17.922 -7.891 -6.816 1 97.5 332 MET A CA 1
ATOM 2624 C C . MET A 1 332 ? 17.562 -6.41 -6.902 1 97.5 332 MET A C 1
ATOM 2626 O O . MET A 1 332 ? 17.688 -5.68 -5.922 1 97.5 332 MET A O 1
ATOM 2630 N N . ASP A 1 333 ? 17.234 -6.051 -8.109 1 97.19 333 ASP A N 1
ATOM 2631 C CA . ASP A 1 333 ? 16.547 -4.766 -8.258 1 97.19 333 ASP A CA 1
ATOM 2632 C C . ASP A 1 333 ? 15.07 -4.887 -7.914 1 97.19 333 ASP A C 1
ATOM 2634 O O . ASP A 1 333 ? 14.398 -5.824 -8.352 1 97.19 333 ASP A O 1
ATOM 2638 N N . LEU A 1 334 ? 14.586 -3.92 -7.113 1 98.38 334 LEU A N 1
ATOM 2639 C CA . LEU A 1 334 ? 13.156 -3.893 -6.809 1 98.38 334 LEU A CA 1
ATOM 2640 C C . LEU A 1 334 ? 12.344 -3.561 -8.055 1 98.38 334 LEU A C 1
ATOM 2642 O O . LEU A 1 334 ? 12.469 -2.467 -8.609 1 98.38 334 LEU A O 1
ATOM 2646 N N . ILE A 1 335 ? 11.453 -4.477 -8.484 1 98.25 335 ILE A N 1
ATOM 2647 C CA . ILE A 1 335 ? 10.758 -4.211 -9.742 1 98.25 335 ILE A CA 1
ATOM 2648 C C . ILE A 1 335 ? 9.297 -3.885 -9.477 1 98.25 335 ILE A C 1
ATOM 2650 O O . ILE A 1 335 ? 8.625 -3.27 -10.305 1 98.25 335 ILE A O 1
ATOM 2654 N N . ALA A 1 336 ? 8.766 -4.289 -8.32 1 98.75 336 ALA A N 1
ATOM 2655 C CA . ALA A 1 336 ? 7.379 -3.971 -8 1 98.75 336 ALA A CA 1
ATOM 2656 C C . ALA A 1 336 ? 7.102 -4.148 -6.508 1 98.75 336 ALA A C 1
ATOM 2658 O O . ALA A 1 336 ? 7.797 -4.906 -5.828 1 98.75 336 ALA A O 1
ATOM 2659 N N . ILE A 1 337 ? 6.176 -3.447 -6 1 98.88 337 ILE A N 1
ATOM 2660 C CA . ILE A 1 337 ? 5.609 -3.604 -4.664 1 98.88 337 ILE A CA 1
ATOM 2661 C C . ILE A 1 337 ? 4.145 -4.016 -4.77 1 98.88 337 ILE A C 1
ATOM 2663 O O . ILE A 1 337 ? 3.32 -3.271 -5.305 1 98.88 337 ILE A O 1
ATOM 2667 N N . SER A 1 338 ? 3.846 -5.199 -4.332 1 98.81 338 SER A N 1
ATOM 2668 C CA . SER A 1 338 ? 2.479 -5.715 -4.309 1 98.81 338 SER A CA 1
ATOM 2669 C C . SER A 1 338 ? 1.906 -5.691 -2.895 1 98.81 338 SER A C 1
ATOM 2671 O O . SER A 1 338 ? 2.59 -6.055 -1.936 1 98.81 338 SER A O 1
ATOM 2673 N N . ARG A 1 339 ? 0.667 -5.234 -2.748 1 98.5 339 ARG A N 1
ATOM 2674 C CA . ARG A 1 339 ? 0.041 -5.156 -1.433 1 98.5 339 ARG A CA 1
ATOM 2675 C C . ARG A 1 339 ? -1.381 -5.707 -1.469 1 98.5 339 ARG A C 1
ATOM 2677 O O . ARG A 1 339 ? -2.119 -5.469 -2.428 1 98.5 339 ARG A O 1
ATOM 2684 N N . GLN A 1 340 ? -1.672 -6.387 -0.405 1 98.38 340 GLN A N 1
ATOM 2685 C CA . GLN A 1 340 ? -3.014 -6.941 -0.268 1 98.38 340 GLN A CA 1
ATOM 2686 C C . GLN A 1 340 ? -3.629 -6.57 1.079 1 98.38 340 GLN A C 1
ATOM 2688 O O . GLN A 1 340 ? -2.938 -6.562 2.1 1 98.38 340 GLN A O 1
ATOM 2693 N N . VAL A 1 341 ? -4.824 -6.148 1.046 1 97.75 341 VAL A N 1
ATOM 2694 C CA . VAL A 1 341 ? -5.723 -6.207 2.195 1 97.75 341 VAL A CA 1
ATOM 2695 C C . VAL A 1 341 ? -6.609 -7.449 2.096 1 97.75 341 VAL A C 1
ATOM 2697 O O . VAL A 1 341 ? -7.281 -7.66 1.083 1 97.75 341 VAL A O 1
ATOM 2700 N N . ALA A 1 342 ? -6.539 -8.266 3.111 1 96.62 342 ALA A N 1
ATOM 2701 C CA . ALA A 1 342 ? -7.223 -9.555 3.033 1 96.62 342 ALA A CA 1
ATOM 2702 C C . ALA A 1 342 ? -7.977 -9.852 4.324 1 96.62 342 ALA A C 1
ATOM 2704 O O . ALA A 1 342 ? -7.809 -9.156 5.328 1 96.62 342 ALA A O 1
ATOM 2705 N N . VAL A 1 343 ? -8.867 -10.789 4.234 1 94 343 VAL A N 1
ATOM 2706 C CA . VAL A 1 343 ? -9.547 -11.32 5.406 1 94 343 VAL A CA 1
ATOM 2707 C C . VAL A 1 343 ? -9.242 -12.812 5.547 1 94 343 VAL A C 1
ATOM 2709 O O . VAL A 1 343 ? -9.117 -13.523 4.547 1 94 343 VAL A O 1
ATOM 2712 N N . LEU A 1 344 ? -9.047 -13.203 6.746 1 93.94 344 LEU A N 1
ATOM 2713 C CA . LEU A 1 344 ? -8.891 -14.617 7.055 1 93.94 344 LEU A CA 1
ATOM 2714 C C . LEU A 1 344 ? -10.234 -15.258 7.379 1 93.94 344 LEU A C 1
ATOM 2716 O O . LEU A 1 344 ? -10.938 -14.812 8.289 1 93.94 344 LEU A O 1
ATOM 2720 N N . VAL A 1 345 ? -10.547 -16.266 6.617 1 88.75 345 VAL A N 1
ATOM 2721 C CA . VAL A 1 345 ? -11.828 -16.938 6.82 1 88.75 345 VAL A CA 1
ATOM 2722 C C . VAL A 1 345 ? -11.602 -18.422 7.098 1 88.75 345 VAL A C 1
ATOM 2724 O O . VAL A 1 345 ? -10.664 -19.016 6.559 1 88.75 345 VAL A O 1
ATOM 2727 N N . PRO A 1 346 ? -12.477 -18.984 7.91 1 86 346 PRO A N 1
ATOM 2728 C CA . PRO A 1 346 ? -12.383 -20.438 8.086 1 86 346 PRO A CA 1
ATOM 2729 C C . PRO A 1 346 ? -12.586 -21.203 6.777 1 86 346 PRO A C 1
ATOM 2731 O O . PRO A 1 346 ? -13.484 -20.875 6 1 86 346 PRO A O 1
ATOM 2734 N N . ALA A 1 347 ? -11.773 -22.188 6.543 1 83.56 347 ALA A N 1
ATOM 2735 C CA . ALA A 1 347 ? -11.789 -22.953 5.293 1 83.56 347 ALA A CA 1
ATOM 2736 C C . ALA A 1 347 ? -13.117 -23.672 5.105 1 83.56 347 ALA A C 1
ATOM 2738 O O . ALA A 1 347 ? -13.648 -23.734 3.996 1 83.56 347 ALA A O 1
ATOM 2739 N N . LYS A 1 348 ? -13.617 -24.219 6.109 1 76.06 348 LYS A N 1
ATOM 2740 C CA . LYS A 1 348 ? -14.852 -24.984 6.023 1 76.06 348 LYS A CA 1
ATOM 2741 C C . LYS A 1 348 ? -15.992 -24.141 5.473 1 76.06 348 LYS A C 1
ATOM 2743 O O . LYS A 1 348 ? -16.797 -24.609 4.676 1 76.06 348 LYS A O 1
ATOM 2748 N N . SER A 1 349 ? -15.984 -22.922 5.836 1 66.44 349 SER A N 1
ATOM 2749 C CA . SER A 1 349 ? -17.031 -22.016 5.379 1 66.44 349 SER A CA 1
ATOM 2750 C C . SER A 1 349 ? -16.859 -21.672 3.902 1 66.44 349 SER A C 1
ATOM 2752 O O . SER A 1 349 ? -17.844 -21.562 3.166 1 66.44 349 SER A O 1
ATOM 2754 N N . LYS A 1 350 ? -15.68 -21.672 3.463 1 63 350 LYS A N 1
ATOM 2755 C CA . LYS A 1 350 ? -15.383 -21.219 2.107 1 63 350 LYS A CA 1
ATOM 2756 C C . LYS A 1 350 ? -15.43 -22.375 1.113 1 63 350 LYS A C 1
ATOM 2758 O O . LYS A 1 350 ? -15.922 -22.219 -0.007 1 63 350 LYS A O 1
ATOM 2763 N N . ILE A 1 351 ? -14.953 -23.438 1.54 1 61.19 351 ILE A N 1
ATOM 2764 C CA . ILE A 1 351 ? -14.883 -24.578 0.641 1 61.19 351 ILE A CA 1
ATOM 2765 C C . ILE A 1 351 ? -16.297 -25.031 0.262 1 61.19 351 ILE A C 1
ATOM 2767 O O . ILE A 1 351 ? -16.531 -25.469 -0.866 1 61.19 351 ILE A O 1
ATOM 2771 N N . GLN A 1 352 ? -17.188 -24.781 1.122 1 48.97 352 GLN A N 1
ATOM 2772 C CA . GLN A 1 352 ? -18.578 -25.078 0.793 1 48.97 352 GLN A CA 1
ATOM 2773 C C . GLN A 1 352 ? -19.094 -24.141 -0.293 1 48.97 352 GLN A C 1
ATOM 2775 O O . GLN A 1 352 ? -19.984 -24.516 -1.061 1 48.97 352 GLN A O 1
ATOM 2780 N N . LYS A 1 353 ? -18.469 -23.078 -0.354 1 56.47 353 LYS A N 1
ATOM 2781 C CA . LYS A 1 353 ? -18.922 -22.078 -1.305 1 56.47 353 LYS A CA 1
ATOM 2782 C C . LYS A 1 353 ? -18.141 -22.156 -2.611 1 56.47 353 LYS A C 1
ATOM 2784 O O . LYS A 1 353 ? -18.547 -21.562 -3.617 1 56.47 353 LYS A O 1
ATOM 2789 N N . LEU A 1 354 ? -16.906 -22.828 -2.479 1 59.84 354 LEU A N 1
ATOM 2790 C CA . LEU A 1 354 ? -16 -22.984 -3.605 1 59.84 354 LEU A CA 1
ATOM 2791 C C . LEU A 1 354 ? -16.203 -24.344 -4.277 1 59.84 354 LEU A C 1
ATOM 2793 O O . LEU A 1 354 ? -16.094 -24.453 -5.5 1 59.84 354 LEU A O 1
ATOM 2797 N N . MET B 1 1 ? -0.764 41.688 9.734 1 38.56 1 MET B N 1
ATOM 2798 C CA . MET B 1 1 ? -0.961 41.562 11.18 1 38.56 1 MET B CA 1
ATOM 2799 C C . MET B 1 1 ? -1.382 40.125 11.531 1 38.56 1 MET B C 1
ATOM 2801 O O . MET B 1 1 ? -2.336 39.594 10.953 1 38.56 1 MET B O 1
ATOM 2805 N N . ALA B 1 2 ? -0.449 39.25 11.812 1 52.19 2 ALA B N 1
ATOM 2806 C CA . ALA B 1 2 ? -0.747 37.875 12.164 1 52.19 2 ALA B CA 1
ATOM 2807 C C . ALA B 1 2 ? -1.909 37.781 13.148 1 52.19 2 ALA B C 1
ATOM 2809 O O . ALA B 1 2 ? -1.87 38.406 14.219 1 52.19 2 ALA B O 1
ATOM 2810 N N . THR B 1 3 ? -3.062 37.5 12.664 1 60.31 3 THR B N 1
ATOM 2811 C CA . THR B 1 3 ? -4.262 37.469 13.492 1 60.31 3 THR B CA 1
ATOM 2812 C C . THR B 1 3 ? -4.102 36.469 14.641 1 60.31 3 THR B C 1
ATOM 2814 O O . THR B 1 3 ? -3.367 35.5 14.516 1 60.31 3 THR B O 1
ATOM 2817 N N . ASP B 1 4 ? -4.391 36.906 15.812 1 71.56 4 ASP B N 1
ATOM 2818 C CA . ASP B 1 4 ? -4.352 36.156 17.078 1 71.56 4 ASP B CA 1
ATOM 2819 C C . ASP B 1 4 ? -5.422 35.094 17.125 1 71.56 4 ASP B C 1
ATOM 2821 O O . ASP B 1 4 ? -5.66 34.469 18.172 1 71.56 4 ASP B O 1
ATOM 2825 N N . SER B 1 5 ? -6.004 34.938 15.867 1 84.19 5 SER B N 1
ATOM 2826 C CA . SER B 1 5 ? -7.043 33.906 15.906 1 84.19 5 SER B CA 1
ATOM 2827 C C . SER B 1 5 ? -6.5 32.531 15.477 1 84.19 5 SER B C 1
ATOM 2829 O O . SER B 1 5 ? -5.617 32.469 14.617 1 84.19 5 SER B O 1
ATOM 2831 N N . LEU B 1 6 ? -7.035 31.516 16.109 1 89.94 6 LEU B N 1
ATOM 2832 C CA . LEU B 1 6 ? -6.66 30.141 15.766 1 89.94 6 LEU B CA 1
ATOM 2833 C C . LEU B 1 6 ? -7.086 29.797 14.336 1 89.94 6 LEU B C 1
ATOM 2835 O O . LEU B 1 6 ? -8.094 30.312 13.852 1 89.94 6 LEU B O 1
ATOM 2839 N N . PRO B 1 7 ? -6.266 28.984 13.625 1 91.56 7 PRO B N 1
ATOM 2840 C CA . PRO B 1 7 ? -6.738 28.453 12.344 1 91.56 7 PRO B CA 1
ATOM 2841 C C . PRO B 1 7 ? -7.996 27.609 12.492 1 91.56 7 PRO B C 1
ATOM 2843 O O . PRO B 1 7 ? -8.352 27.203 13.602 1 91.56 7 PRO B O 1
ATOM 2846 N N . THR B 1 8 ? -8.672 27.406 11.383 1 92.38 8 THR B N 1
ATOM 2847 C CA . THR B 1 8 ? -9.82 26.516 11.383 1 92.38 8 THR B CA 1
ATOM 2848 C C . THR B 1 8 ? -9.438 25.125 11.906 1 92.38 8 THR B C 1
ATOM 2850 O O . THR B 1 8 ? -8.43 24.562 11.484 1 92.38 8 THR B O 1
ATOM 2853 N N . SER B 1 9 ? -10.219 24.688 12.867 1 94 9 SER B N 1
ATOM 2854 C CA . SER B 1 9 ? -9.898 23.359 13.391 1 94 9 SER B CA 1
ATOM 2855 C C . SER B 1 9 ? -10.234 22.281 12.367 1 94 9 SER B C 1
ATOM 2857 O O . SER B 1 9 ? -11.188 22.406 11.602 1 94 9 SER B O 1
ATOM 2859 N N . LEU B 1 10 ? -9.422 21.234 12.336 1 93.81 10 LEU B N 1
ATOM 2860 C CA . LEU B 1 10 ? -9.688 20.125 11.438 1 93.81 10 LEU B CA 1
ATOM 2861 C C . LEU B 1 10 ? -11.039 19.5 11.727 1 93.81 10 LEU B C 1
ATOM 2863 O O . LEU B 1 10 ? -11.766 19.125 10.805 1 93.81 10 LEU B O 1
ATOM 2867 N N . SER B 1 11 ? -11.375 19.391 12.992 1 92.12 11 SER B N 1
ATOM 2868 C CA . SER B 1 11 ? -12.672 18.844 13.383 1 92.12 11 SER B CA 1
ATOM 2869 C C . SER B 1 11 ? -13.82 19.672 12.812 1 92.12 11 SER B C 1
ATOM 2871 O O . SER B 1 11 ? -14.797 19.125 12.312 1 92.12 11 SER B O 1
ATOM 2873 N N . HIS B 1 12 ? -13.656 20.984 12.953 1 91.31 12 HIS B N 1
ATOM 2874 C CA . HIS B 1 12 ? -14.672 21.859 12.398 1 91.31 12 HIS B CA 1
ATOM 2875 C C . HIS B 1 12 ? -14.766 21.734 10.883 1 91.31 12 HIS B C 1
ATOM 2877 O O . HIS B 1 12 ? -15.859 21.672 10.328 1 91.31 12 HIS B O 1
ATOM 2883 N N . ALA B 1 13 ? -13.625 21.688 10.266 1 92.69 13 ALA B N 1
ATOM 2884 C CA . ALA B 1 13 ? -13.586 21.578 8.805 1 92.69 13 ALA B CA 1
ATOM 2885 C C . ALA B 1 13 ? -14.234 20.281 8.336 1 92.69 13 ALA B C 1
ATOM 2887 O O . ALA B 1 13 ? -14.93 20.25 7.32 1 92.69 13 ALA B O 1
ATOM 2888 N N . LEU B 1 14 ? -14.055 19.172 9.031 1 91.44 14 LEU B N 1
ATOM 2889 C CA . LEU B 1 14 ? -14.625 17.891 8.68 1 91.44 14 LEU B CA 1
ATOM 2890 C C . LEU B 1 14 ? -16.109 17.828 9.039 1 91.44 14 LEU B C 1
ATOM 2892 O O . LEU B 1 14 ? -16.875 17.109 8.406 1 91.44 14 LEU B O 1
ATOM 2896 N N . GLY B 1 15 ? -16.531 18.547 10.047 1 84.38 15 GLY B N 1
ATOM 2897 C CA . GLY B 1 15 ? -17.891 18.531 10.523 1 84.38 15 GLY B CA 1
ATOM 2898 C C . GLY B 1 15 ? -18.844 19.344 9.672 1 84.38 15 GLY B C 1
ATOM 2899 O O . GLY B 1 15 ? -20.047 19.078 9.633 1 84.38 15 GLY B O 1
ATOM 2900 N N . SER B 1 16 ? -18.391 20.422 9.164 1 68.19 16 SER B N 1
ATOM 2901 C CA . SER B 1 16 ? -19.25 21.359 8.438 1 68.19 16 SER B CA 1
ATOM 2902 C C . SER B 1 16 ? -19.734 20.75 7.125 1 68.19 16 SER B C 1
ATOM 2904 O O . SER B 1 16 ? -20.578 21.344 6.445 1 68.19 16 SER B O 1
ATOM 2906 N N . THR B 1 17 ? -19.25 19.594 6.738 1 60.38 17 THR B N 1
ATOM 2907 C CA . THR B 1 17 ? -19.656 19.031 5.453 1 60.38 17 THR B CA 1
ATOM 2908 C C . THR B 1 17 ? -21.047 18.406 5.551 1 60.38 17 THR B C 1
ATOM 2910 O O . THR B 1 17 ? -21.25 17.469 6.332 1 60.38 17 THR B O 1
ATOM 2913 N N . LEU B 1 18 ? -22.188 19.328 5.508 1 55.75 18 LEU B N 1
ATOM 2914 C CA . LEU B 1 18 ? -23.594 18.922 5.586 1 55.75 18 LEU B CA 1
ATOM 2915 C C . LEU B 1 18 ? -23.969 18.062 4.383 1 55.75 18 LEU B C 1
ATOM 2917 O O . LEU B 1 18 ? -23.766 18.469 3.234 1 55.75 18 LEU B O 1
ATOM 2921 N N . LEU B 1 19 ? -23.859 16.641 4.492 1 57.56 19 LEU B N 1
ATOM 2922 C CA . LEU B 1 19 ? -24.109 15.766 3.354 1 57.56 19 LEU B CA 1
ATOM 2923 C C . LEU B 1 19 ? -25.594 15.484 3.201 1 57.56 19 LEU B C 1
ATOM 2925 O O . LEU B 1 19 ? -26.25 15.062 4.156 1 57.56 19 LEU B O 1
ATOM 2929 N N . SER B 1 20 ? -26.453 16.484 2.85 1 51.09 20 SER B N 1
ATOM 2930 C CA . SER B 1 20 ? -27.875 16.156 2.748 1 51.09 20 SER B CA 1
ATOM 2931 C C . SER B 1 20 ? -28.125 15.094 1.682 1 51.09 20 SER B C 1
ATOM 2933 O O . SER B 1 20 ? -29.047 14.289 1.799 1 51.09 20 SER B O 1
ATOM 2935 N N . THR B 1 21 ? -27.891 15.328 0.358 1 54.75 21 THR B N 1
ATOM 2936 C CA . THR B 1 21 ? -28.406 14.617 -0.811 1 54.75 21 THR B CA 1
ATOM 2937 C C . THR B 1 21 ? -27.312 13.742 -1.432 1 54.75 21 THR B C 1
ATOM 2939 O O . THR B 1 21 ? -26.141 13.828 -1.041 1 54.75 21 THR B O 1
ATOM 2942 N N . ARG B 1 22 ? -27.703 12.789 -2.385 1 62.5 22 ARG B N 1
ATOM 2943 C CA . ARG B 1 22 ? -26.859 11.945 -3.219 1 62.5 22 ARG B CA 1
ATOM 2944 C C . ARG B 1 22 ? -25.672 12.742 -3.775 1 62.5 22 ARG B C 1
ATOM 2946 O O . ARG B 1 22 ? -24.609 12.18 -4.051 1 62.5 22 ARG B O 1
ATOM 2953 N N . GLN B 1 23 ? -25.844 13.898 -3.906 1 73.75 23 GLN B N 1
ATOM 2954 C CA . GLN B 1 23 ? -24.797 14.844 -4.277 1 73.75 23 GLN B CA 1
ATOM 2955 C C . GLN B 1 23 ? -24.625 15.922 -3.215 1 73.75 23 GLN B C 1
ATOM 2957 O O . GLN B 1 23 ? -25.609 16.5 -2.748 1 73.75 23 GLN B O 1
ATOM 2962 N N . CYS B 1 24 ? -23.312 15.953 -2.861 1 86.62 24 CYS B N 1
ATOM 2963 C CA . CYS B 1 24 ? -23 16.891 -1.789 1 86.62 24 CYS B CA 1
ATOM 2964 C C . CYS B 1 24 ? -21.969 17.922 -2.244 1 86.62 24 CYS B C 1
ATOM 2966 O O . CYS B 1 24 ? -21 17.578 -2.914 1 86.62 24 CYS B O 1
ATOM 2968 N N . VAL B 1 25 ? -22.312 19.141 -1.995 1 90.06 25 VAL B N 1
ATOM 2969 C CA . VAL B 1 25 ? -21.359 20.203 -2.268 1 90.06 25 VAL B CA 1
ATOM 2970 C C . VAL B 1 25 ? -20.609 20.578 -0.984 1 90.06 25 VAL B C 1
ATOM 2972 O O . VAL B 1 25 ? -21.234 20.797 0.055 1 90.06 25 VAL B O 1
ATOM 2975 N N . VAL B 1 26 ? -19.328 20.562 -1.072 1 92.38 26 VAL B N 1
ATOM 2976 C CA . VAL B 1 26 ? -18.5 20.828 0.097 1 92.38 26 VAL B CA 1
ATOM 2977 C C . VAL B 1 26 ? -17.641 22.062 -0.148 1 92.38 26 VAL B C 1
ATOM 2979 O O . VAL B 1 26 ? -16.906 22.141 -1.142 1 92.38 26 VAL B O 1
ATOM 2982 N N . GLN B 1 27 ? -17.766 23.016 0.732 1 92.25 27 GLN B N 1
ATOM 2983 C CA . GLN B 1 27 ? -16.828 24.141 0.74 1 92.25 27 GLN B CA 1
ATOM 2984 C C . GLN B 1 27 ? -15.508 23.75 1.42 1 92.25 27 GLN B C 1
ATOM 2986 O O . GLN B 1 27 ? -15.516 23.188 2.516 1 92.25 27 GLN B O 1
ATOM 2991 N N . LEU B 1 28 ? -14.438 24.062 0.758 1 93.56 28 LEU B N 1
ATOM 2992 C CA . LEU B 1 28 ? -13.133 23.656 1.275 1 93.56 28 LEU B CA 1
ATOM 2993 C C . LEU B 1 28 ? -12.484 24.797 2.059 1 93.56 28 LEU B C 1
ATOM 2995 O O . LEU B 1 28 ? -12.57 25.969 1.656 1 93.56 28 LEU B O 1
ATOM 2999 N N . PRO B 1 29 ? -11.922 24.469 3.154 1 93.38 29 PRO B N 1
ATOM 3000 C CA . PRO B 1 29 ? -11.219 25.484 3.926 1 93.38 29 PRO B CA 1
ATOM 3001 C C . PRO B 1 29 ? -9.883 25.891 3.299 1 93.38 29 PRO B C 1
ATOM 3003 O O . PRO B 1 29 ? -9.008 25.047 3.119 1 93.38 29 PRO B O 1
ATOM 3006 N N . SER B 1 30 ? -9.648 27.156 3.105 1 93.56 30 SER B N 1
ATOM 3007 C CA . SER B 1 30 ? -8.406 27.641 2.512 1 93.56 30 SER B CA 1
ATOM 3008 C C . SER B 1 30 ? -7.219 27.422 3.445 1 93.56 30 SER B C 1
ATOM 3010 O O . SER B 1 30 ? -6.07 27.391 3.002 1 93.56 30 SER B O 1
ATOM 3012 N N . ASP B 1 31 ? -7.484 27.234 4.715 1 96.25 31 ASP B N 1
ATOM 3013 C CA . ASP B 1 31 ? -6.43 27.078 5.715 1 96.25 31 ASP B CA 1
ATOM 3014 C C . ASP B 1 31 ? -5.703 25.75 5.539 1 96.25 31 ASP B C 1
ATOM 3016 O O . ASP B 1 31 ? -4.527 25.625 5.887 1 96.25 31 ASP B O 1
ATOM 3020 N N . ILE B 1 32 ? -6.418 24.703 5.051 1 97.06 32 ILE B N 1
ATOM 3021 C CA . ILE B 1 32 ? -5.867 23.359 4.988 1 97.06 32 ILE B CA 1
ATOM 3022 C C . ILE B 1 32 ? -5.352 23.078 3.578 1 97.06 32 ILE B C 1
ATOM 3024 O O . ILE B 1 32 ? -5.875 22.203 2.881 1 97.06 32 ILE B O 1
ATOM 3028 N N . ALA B 1 33 ? -4.305 23.891 3.215 1 96.38 33 ALA B N 1
ATOM 3029 C CA . ALA B 1 33 ? -3.812 23.859 1.84 1 96.38 33 ALA B CA 1
ATOM 3030 C C . ALA B 1 33 ? -2.291 23.953 1.798 1 96.38 33 ALA B C 1
ATOM 3032 O O . ALA B 1 33 ? -1.664 24.375 2.775 1 96.38 33 ALA B O 1
ATOM 3033 N N . VAL B 1 34 ? -1.709 23.5 0.823 1 94.62 34 VAL B N 1
ATOM 3034 C CA . VAL B 1 34 ? -0.345 23.766 0.379 1 94.62 34 VAL B CA 1
ATOM 3035 C C . VAL B 1 34 ? -0.371 24.562 -0.922 1 94.62 34 VAL B C 1
ATOM 3037 O O . VAL B 1 34 ? -0.884 24.078 -1.938 1 94.62 34 VAL B O 1
ATOM 3040 N N . GLY B 1 35 ? 0.179 25.719 -0.844 1 92.19 35 GLY B N 1
ATOM 3041 C CA . GLY B 1 35 ? -0.068 26.609 -1.971 1 92.19 35 GLY B CA 1
ATOM 3042 C C . GLY B 1 35 ? -1.543 26.875 -2.213 1 92.19 35 GLY B C 1
ATOM 3043 O O . GLY B 1 35 ? -2.266 27.281 -1.299 1 92.19 35 GLY B O 1
ATOM 3044 N N . SER B 1 36 ? -1.98 26.594 -3.424 1 93.12 36 SER B N 1
ATOM 3045 C CA . SER B 1 36 ? -3.373 26.859 -3.762 1 93.12 36 SER B CA 1
ATOM 3046 C C . SER B 1 36 ? -4.223 25.594 -3.68 1 93.12 36 SER B C 1
ATOM 3048 O O . SER B 1 36 ? -5.434 25.641 -3.904 1 93.12 36 SER B O 1
ATOM 3050 N N . VAL B 1 37 ? -3.617 24.484 -3.348 1 95 37 VAL B N 1
ATOM 3051 C CA . VAL B 1 37 ? -4.316 23.203 -3.469 1 95 37 VAL B CA 1
ATOM 3052 C C . VAL B 1 37 ? -4.57 22.625 -2.08 1 95 37 VAL B C 1
ATOM 3054 O O . VAL B 1 37 ? -3.725 22.734 -1.188 1 95 37 VAL B O 1
ATOM 3057 N N . ILE B 1 38 ? -5.734 22.016 -1.911 1 96.44 38 ILE B N 1
ATOM 3058 C CA . ILE B 1 38 ? -6.117 21.375 -0.655 1 96.44 38 ILE B CA 1
ATOM 3059 C C . ILE B 1 38 ? -5.211 20.172 -0.391 1 96.44 38 ILE B C 1
ATOM 3061 O O . ILE B 1 38 ? -4.809 19.484 -1.325 1 96.44 38 ILE B O 1
ATOM 3065 N N . ILE B 1 39 ? -4.898 19.875 0.841 1 97.06 39 ILE B N 1
ATOM 3066 C CA . ILE B 1 39 ? -4.148 18.688 1.229 1 97.06 39 ILE B CA 1
ATOM 3067 C C . ILE B 1 39 ? -4.938 17.438 0.843 1 97.06 39 ILE B C 1
ATOM 3069 O O . ILE B 1 39 ? -6.098 17.281 1.224 1 97.06 39 ILE B O 1
ATOM 3073 N N . GLY B 1 40 ? -4.309 16.562 0.128 1 97.75 40 GLY B N 1
ATOM 3074 C CA . GLY B 1 40 ? -4.973 15.367 -0.356 1 97.75 40 GLY B CA 1
ATOM 3075 C C . GLY B 1 40 ? -5.562 14.523 0.757 1 97.75 40 GLY B C 1
ATOM 3076 O O . GLY B 1 40 ? -6.676 14 0.629 1 97.75 40 GLY B O 1
ATOM 3077 N N . GLY B 1 41 ? -4.793 14.383 1.865 1 98.44 41 GLY B N 1
ATOM 3078 C CA . GLY B 1 41 ? -5.297 13.633 3.01 1 98.44 41 GLY B CA 1
ATOM 3079 C C . GLY B 1 41 ? -6.602 14.188 3.555 1 98.44 41 GLY B C 1
ATOM 3080 O O . GLY B 1 41 ? -7.449 13.43 4.031 1 98.44 41 GLY B O 1
ATOM 3081 N N . PHE B 1 42 ? -6.746 15.5 3.508 1 97.75 42 PHE B N 1
ATOM 3082 C CA . PHE B 1 42 ? -7.996 16.109 3.941 1 97.75 42 PHE B CA 1
ATOM 3083 C C . PHE B 1 42 ? -9.133 15.742 3 1 97.75 42 PHE B C 1
ATOM 3085 O O . PHE B 1 42 ? -10.234 15.422 3.447 1 97.75 42 PHE B O 1
ATOM 3092 N N . THR B 1 43 ? -8.875 15.805 1.697 1 97.25 43 THR B N 1
ATOM 3093 C CA . THR B 1 43 ? -9.867 15.383 0.715 1 97.25 43 THR B CA 1
ATOM 3094 C C . THR B 1 43 ? -10.305 13.938 0.964 1 97.25 43 THR B C 1
ATOM 3096 O O 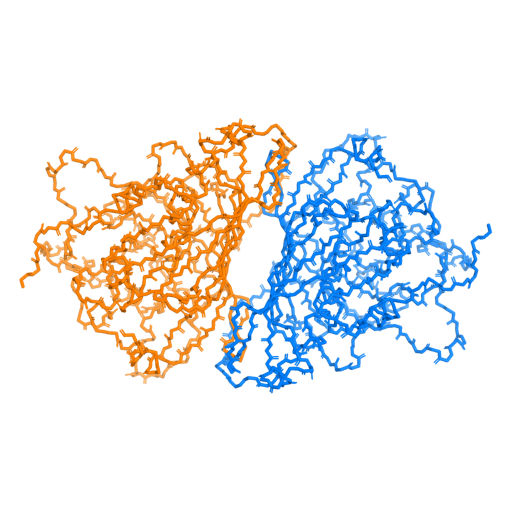. THR B 1 43 ? -11.492 13.625 0.914 1 97.25 43 THR B O 1
ATOM 3099 N N . ALA B 1 44 ? -9.336 13.094 1.25 1 98.44 44 ALA B N 1
ATOM 3100 C CA . ALA B 1 44 ? -9.641 11.695 1.555 1 98.44 44 ALA B CA 1
ATOM 3101 C C . ALA B 1 44 ? -10.57 11.586 2.758 1 98.44 44 ALA B C 1
ATOM 3103 O O . ALA B 1 44 ? -11.523 10.805 2.746 1 98.44 44 ALA B O 1
ATOM 3104 N N . CYS B 1 45 ? -10.336 12.406 3.785 1 98.06 45 CYS B N 1
ATOM 3105 C CA . CYS B 1 45 ? -11.172 12.406 4.98 1 98.06 45 CYS B CA 1
ATOM 3106 C C . CYS B 1 45 ? -12.602 12.828 4.645 1 98.06 45 CYS B C 1
ATOM 3108 O O . CYS B 1 45 ? -13.562 12.211 5.109 1 98.06 45 CYS B O 1
ATOM 3110 N N . ILE B 1 46 ? -12.703 13.859 3.834 1 96.31 46 ILE B N 1
ATOM 3111 C CA . ILE B 1 46 ? -14.016 14.383 3.471 1 96.31 46 ILE B CA 1
ATOM 3112 C C . ILE B 1 46 ? -14.797 13.328 2.688 1 96.31 46 ILE B C 1
ATOM 3114 O O . ILE B 1 46 ? -15.977 13.102 2.945 1 96.31 46 ILE B O 1
ATOM 3118 N N . MET B 1 47 ? -14.156 12.68 1.757 1 96.56 47 MET B N 1
ATOM 3119 C CA . MET B 1 47 ? -14.805 11.641 0.954 1 96.56 47 MET B CA 1
ATOM 3120 C C . MET B 1 47 ? -15.258 10.477 1.827 1 96.56 47 MET B C 1
ATOM 3122 O O . MET B 1 47 ? -16.359 9.953 1.651 1 96.56 47 MET B O 1
ATOM 3126 N N . THR B 1 48 ? -14.414 10.094 2.76 1 97.19 48 THR B N 1
ATOM 3127 C CA . THR B 1 48 ? -14.75 9.008 3.678 1 97.19 48 THR B CA 1
ATOM 3128 C C . THR B 1 48 ? -15.922 9.398 4.574 1 97.19 48 THR B C 1
ATOM 3130 O O . THR B 1 48 ? -16.828 8.602 4.793 1 97.19 48 THR B O 1
ATOM 3133 N N . LYS B 1 49 ? -15.844 10.609 5.043 1 95.06 49 LYS B N 1
ATOM 3134 C CA . LYS B 1 49 ? -16.938 11.086 5.879 1 95.06 49 LYS B CA 1
ATOM 3135 C C . LYS B 1 49 ? -18.266 11.062 5.121 1 95.06 49 LYS B C 1
ATOM 3137 O O . LYS B 1 49 ? -19.297 10.695 5.68 1 95.06 49 LYS B O 1
ATOM 3142 N N . TYR B 1 50 ? -18.234 11.492 3.881 1 94.5 50 TYR B N 1
ATOM 3143 C CA . TYR B 1 50 ? -19.422 11.43 3.035 1 94.5 50 TYR B CA 1
ATOM 3144 C C . TYR B 1 50 ? -19.938 10 2.922 1 94.5 50 TYR B C 1
ATOM 3146 O O . TYR B 1 50 ? -21.141 9.758 3.068 1 94.5 50 TYR B O 1
ATOM 3154 N N . ALA B 1 51 ? -19.047 9.047 2.689 1 95.31 51 ALA B N 1
ATOM 3155 C CA . ALA B 1 51 ? -19.406 7.641 2.58 1 95.31 51 ALA B CA 1
ATOM 3156 C C . ALA B 1 51 ? -20.031 7.129 3.879 1 95.31 51 ALA B C 1
ATOM 3158 O O . ALA B 1 51 ? -21.062 6.449 3.855 1 95.31 51 ALA B O 1
ATOM 3159 N N . LEU B 1 52 ? -19.453 7.469 5.004 1 94.19 52 LEU B N 1
ATOM 3160 C CA . LEU B 1 52 ? -19.938 7.004 6.301 1 94.19 52 LEU B CA 1
ATOM 3161 C C . LEU B 1 52 ? -21.281 7.637 6.641 1 94.19 52 LEU B C 1
ATOM 3163 O O . LEU B 1 52 ? -22.141 7 7.266 1 94.19 52 LEU B O 1
ATOM 3167 N N . HIS B 1 53 ? -21.406 8.891 6.266 1 92.06 53 HIS B N 1
ATOM 3168 C CA . HIS B 1 53 ? -22.703 9.539 6.445 1 92.06 53 HIS B CA 1
ATOM 3169 C C . HIS B 1 53 ? -23.781 8.828 5.645 1 92.06 53 HIS B C 1
ATOM 3171 O O . HIS B 1 53 ? -24.875 8.562 6.164 1 92.06 53 HIS B O 1
ATOM 3177 N N . HIS B 1 54 ? -23.516 8.547 4.398 1 92.5 54 HIS B N 1
ATOM 3178 C CA . HIS B 1 54 ? -24.438 7.77 3.576 1 92.5 54 HIS B CA 1
ATOM 3179 C C . HIS B 1 54 ? -24.812 6.453 4.254 1 92.5 54 HIS B C 1
ATOM 3181 O O . HIS B 1 54 ? -25.984 6.09 4.32 1 92.5 54 HIS B O 1
ATOM 3187 N N . ALA B 1 55 ? -23.797 5.793 4.762 1 93.19 55 ALA B N 1
ATOM 3188 C CA . ALA B 1 55 ? -24.016 4.5 5.414 1 93.19 55 ALA B CA 1
ATOM 3189 C C . ALA B 1 55 ? -24.922 4.641 6.629 1 93.19 55 ALA B C 1
ATOM 3191 O O . ALA B 1 55 ? -25.797 3.811 6.848 1 93.19 55 ALA B O 1
ATOM 3192 N N . SER B 1 56 ? -24.719 5.68 7.387 1 90.5 56 SER B N 1
ATOM 3193 C CA . SER B 1 56 ? -25.484 5.879 8.617 1 90.5 56 SER B CA 1
ATOM 3194 C C . SER B 1 56 ? -26.969 6.062 8.336 1 90.5 56 SER B C 1
ATOM 3196 O O . SER B 1 56 ? -27.797 5.824 9.211 1 90.5 56 SER B O 1
ATOM 3198 N N . GLN B 1 57 ? -27.281 6.438 7.129 1 90.06 57 GLN B N 1
ATOM 3199 C CA . GLN B 1 57 ? -28.672 6.688 6.754 1 90.06 57 GLN B CA 1
ATOM 3200 C C . GLN B 1 57 ? -29.234 5.516 5.961 1 90.06 57 GLN B C 1
ATOM 3202 O O . GLN B 1 57 ? -30.422 5.527 5.594 1 90.06 57 GLN B O 1
ATOM 3207 N N . HIS B 1 58 ? -28.484 4.551 5.613 1 90.38 58 HIS B N 1
ATOM 3208 C CA . HIS B 1 58 ? -28.844 3.428 4.762 1 90.38 58 HIS B CA 1
ATOM 3209 C C . HIS B 1 58 ? -29.344 2.248 5.59 1 90.38 58 HIS B C 1
ATOM 3211 O O . HIS B 1 58 ? -28.672 1.811 6.523 1 90.38 58 HIS B O 1
ATOM 3217 N N . PRO B 1 59 ? -30.453 1.736 5.348 1 91.06 59 PRO B N 1
ATOM 3218 C CA . PRO B 1 59 ? -31.031 0.662 6.156 1 91.06 59 PRO B CA 1
ATOM 3219 C C . PRO B 1 59 ? -30.109 -0.547 6.281 1 91.06 59 PRO B C 1
ATOM 3221 O O . PRO B 1 59 ? -30.047 -1.175 7.344 1 91.06 59 PRO B O 1
ATOM 3224 N N . GLU B 1 60 ? -29.344 -0.9 5.281 1 92 60 GLU B N 1
ATOM 3225 C CA . GLU B 1 60 ? -28.516 -2.102 5.289 1 92 60 GLU B CA 1
ATOM 3226 C C . GLU B 1 60 ? -27.109 -1.793 5.781 1 92 60 GLU B C 1
ATOM 3228 O O . GLU B 1 60 ? -26.344 -2.705 6.109 1 92 60 GLU B O 1
ATOM 3233 N N . LEU B 1 61 ? -26.734 -0.5 5.828 1 93.19 61 LEU B N 1
ATOM 3234 C CA . LEU B 1 61 ? -25.359 -0.142 6.09 1 93.19 61 LEU B CA 1
ATOM 3235 C C . LEU B 1 61 ? -25.219 0.561 7.438 1 93.19 61 LEU B C 1
ATOM 3237 O O . LEU B 1 61 ? -24.109 0.815 7.902 1 93.19 61 LEU B O 1
ATOM 3241 N N . GLN B 1 62 ? -26.234 0.809 8.117 1 91.69 62 GLN B N 1
ATOM 3242 C CA . GLN B 1 62 ? -26.281 1.73 9.25 1 91.69 62 GLN B CA 1
ATOM 3243 C C . GLN B 1 62 ? -25.375 1.257 10.383 1 91.69 62 GLN B C 1
ATOM 3245 O O . GLN B 1 62 ? -24.953 2.055 11.219 1 91.69 62 GLN B O 1
ATOM 3250 N N . ASN B 1 63 ? -25.062 -0.017 10.391 1 90.62 63 ASN B N 1
ATOM 3251 C CA . ASN B 1 63 ? -24.172 -0.51 11.438 1 90.62 63 ASN B CA 1
ATOM 3252 C C . ASN B 1 63 ? -22.719 -0.533 10.969 1 90.62 63 ASN B C 1
ATOM 3254 O O . ASN B 1 63 ? -21.812 -0.819 11.758 1 90.62 63 ASN B O 1
ATOM 3258 N N . GLN B 1 64 ? -22.469 -0.279 9.719 1 92.94 64 GLN B N 1
ATOM 3259 C CA . GLN B 1 64 ? -21.125 -0.239 9.148 1 92.94 64 GLN B CA 1
ATOM 3260 C C . GLN B 1 64 ? -20.609 1.195 9.055 1 92.94 64 GLN B C 1
ATOM 3262 O O . GLN B 1 64 ? -20.516 1.752 7.961 1 92.94 64 GLN B O 1
ATOM 3267 N N . VAL B 1 65 ? -20.156 1.742 10.164 1 89.88 65 VAL B N 1
ATOM 3268 C CA . VAL B 1 65 ? -19.906 3.178 10.195 1 89.88 65 VAL B CA 1
ATOM 3269 C C . VAL B 1 65 ? -18.422 3.43 10.477 1 89.88 65 VAL B C 1
ATOM 3271 O O . VAL B 1 65 ? -18.047 4.523 10.898 1 89.88 65 VAL B O 1
ATOM 3274 N N . ASP B 1 66 ? -17.609 2.385 10.312 1 94.12 66 ASP B N 1
ATOM 3275 C CA . ASP B 1 66 ? -16.172 2.545 10.477 1 94.12 66 ASP B CA 1
ATOM 3276 C C . ASP B 1 66 ? -15.445 2.363 9.141 1 94.12 66 ASP B C 1
ATOM 3278 O O . ASP B 1 66 ? -15.844 1.541 8.32 1 94.12 66 ASP B O 1
ATOM 3282 N N . LEU B 1 67 ? -14.43 3.168 8.961 1 96.69 67 LEU B N 1
ATOM 3283 C CA . LEU B 1 67 ? -13.547 2.988 7.805 1 96.69 67 LEU B CA 1
ATOM 3284 C C . LEU B 1 67 ? -12.633 1.784 8 1 96.69 67 LEU B C 1
ATOM 3286 O O . LEU B 1 67 ? -12 1.648 9.047 1 96.69 67 LEU B O 1
ATOM 3290 N N . ARG B 1 68 ? -12.609 0.919 7.039 1 96.31 68 ARG B N 1
ATOM 3291 C CA . ARG B 1 68 ? -11.68 -0.21 7.051 1 96.31 68 ARG B CA 1
ATOM 3292 C C . ARG B 1 68 ? -10.5 0.042 6.125 1 96.31 68 ARG B C 1
ATOM 3294 O O . ARG B 1 68 ? -9.359 -0.268 6.473 1 96.31 68 ARG B O 1
ATOM 3301 N N . TYR B 1 69 ? -10.766 0.446 4.992 1 98 69 TYR B N 1
ATOM 3302 C CA . TYR B 1 69 ? -9.773 0.667 3.949 1 98 69 TYR B CA 1
ATOM 3303 C C . TYR B 1 69 ? -10.242 1.728 2.961 1 98 69 TYR B C 1
ATOM 3305 O O . TYR B 1 69 ? -11.43 1.797 2.633 1 98 69 TYR B O 1
ATOM 3313 N N . SER B 1 70 ? -9.359 2.57 2.549 1 98.62 70 SER B N 1
ATOM 3314 C CA . SER B 1 70 ? -9.672 3.512 1.479 1 98.62 70 SER B CA 1
ATOM 3315 C C . SER B 1 70 ? -8.516 3.631 0.49 1 98.62 70 SER B C 1
ATOM 3317 O O . SER B 1 70 ? -7.352 3.504 0.871 1 98.62 70 SER B O 1
ATOM 3319 N N . GLU B 1 71 ? -8.805 3.773 -0.701 1 98.44 71 GLU B N 1
ATOM 3320 C CA . GLU B 1 71 ? -7.871 4.09 -1.774 1 98.44 71 GLU B CA 1
ATOM 3321 C C . GLU B 1 71 ? -8.344 5.289 -2.588 1 98.44 71 GLU B C 1
ATOM 3323 O O . GLU B 1 71 ? -9.367 5.215 -3.277 1 98.44 71 GLU B O 1
ATOM 3328 N N . VAL B 1 72 ? -7.59 6.32 -2.559 1 98.81 72 VAL B N 1
ATOM 3329 C CA . VAL B 1 72 ? -7.949 7.559 -3.244 1 98.81 72 VAL B CA 1
ATOM 3330 C C . VAL B 1 72 ? -6.992 7.797 -4.41 1 98.81 72 VAL B C 1
ATOM 3332 O O . VAL B 1 72 ? -5.777 7.645 -4.266 1 98.81 72 VAL B O 1
ATOM 3335 N N . HIS B 1 73 ? -7.52 8.094 -5.562 1 98.69 73 HIS B N 1
ATOM 3336 C CA . HIS B 1 73 ? -6.766 8.492 -6.746 1 98.69 73 HIS B CA 1
ATOM 3337 C C . HIS B 1 73 ? -6.945 9.977 -7.035 1 98.69 73 HIS B C 1
ATOM 3339 O O . HIS B 1 73 ? -8.07 10.445 -7.223 1 98.69 73 HIS B O 1
ATOM 3345 N N . PHE B 1 74 ? -5.859 10.641 -7.078 1 98.25 74 PHE B N 1
ATOM 3346 C CA . PHE B 1 74 ? -5.875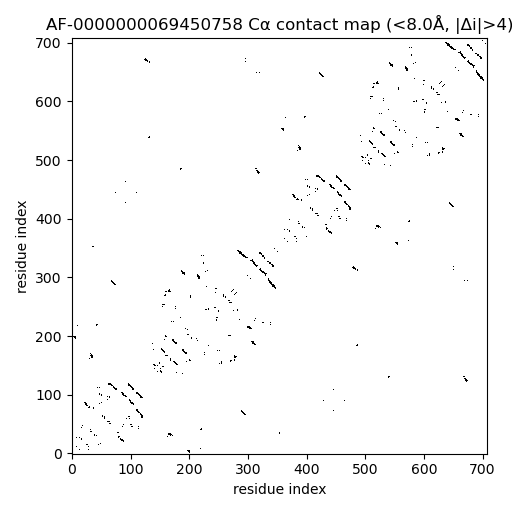 12.07 -7.387 1 98.25 74 PHE B CA 1
ATOM 3347 C C . PHE B 1 74 ? -5.59 12.305 -8.867 1 98.25 74 PHE B C 1
ATOM 3349 O O . PHE B 1 74 ? -4.473 12.062 -9.336 1 98.25 74 PHE B O 1
ATOM 3356 N N . HIS B 1 75 ? -6.582 12.828 -9.539 1 97.44 75 HIS B N 1
ATOM 3357 C CA . HIS B 1 75 ? -6.473 12.992 -10.984 1 97.44 75 HIS B CA 1
ATOM 3358 C C . HIS B 1 75 ? -6.059 14.414 -11.352 1 97.44 75 HIS B C 1
ATOM 3360 O O . HIS B 1 75 ? -5.43 14.641 -12.383 1 97.44 75 HIS B O 1
ATOM 3366 N N . ARG B 1 76 ? -6.48 15.359 -10.5 1 95.81 76 ARG B N 1
ATOM 3367 C CA . ARG B 1 76 ? -6.215 16.781 -10.68 1 95.81 76 ARG B CA 1
ATOM 3368 C C . ARG B 1 76 ? -6.023 17.484 -9.336 1 95.81 76 ARG B C 1
ATOM 3370 O O . ARG B 1 76 ? -6.492 16.984 -8.305 1 95.81 76 ARG B O 1
ATOM 3377 N N . PRO B 1 77 ? -5.258 18.547 -9.406 1 94.81 77 PRO B N 1
ATOM 3378 C CA . PRO B 1 77 ? -5.23 19.344 -8.172 1 94.81 77 PRO B CA 1
ATOM 3379 C C . PRO B 1 77 ? -6.613 19.812 -7.742 1 94.81 77 PRO B C 1
ATOM 3381 O O . PRO B 1 77 ? -7.461 20.109 -8.586 1 94.81 77 PRO B O 1
ATOM 3384 N N . ILE B 1 78 ? -6.871 19.844 -6.5 1 96.88 78 ILE B N 1
ATOM 3385 C CA . ILE B 1 78 ? -8.109 20.375 -5.934 1 96.88 78 ILE B CA 1
ATOM 3386 C C . ILE B 1 78 ? -7.844 21.734 -5.312 1 96.88 78 ILE B C 1
ATOM 3388 O O . ILE B 1 78 ? -7.145 21.844 -4.301 1 96.88 78 ILE B O 1
ATOM 3392 N N . PHE B 1 79 ? -8.445 22.734 -5.816 1 96.25 79 PHE B N 1
ATOM 3393 C CA . PHE B 1 79 ? -8.156 24.094 -5.398 1 96.25 79 PHE B CA 1
ATOM 3394 C C . PHE B 1 79 ? -9.031 24.5 -4.215 1 96.25 79 PHE B C 1
ATOM 3396 O O . PHE B 1 79 ? -10.242 24.234 -4.215 1 96.25 79 PHE B O 1
ATOM 3403 N N . ALA B 1 80 ? -8.375 25.125 -3.254 1 93.62 80 ALA B N 1
ATOM 3404 C CA . ALA B 1 80 ? -9.055 25.5 -2.016 1 93.62 80 ALA B CA 1
ATOM 3405 C C . ALA B 1 80 ? -10.078 26.609 -2.258 1 93.62 80 ALA B C 1
ATOM 3407 O O . ALA B 1 80 ? -11.008 26.781 -1.468 1 93.62 80 ALA B O 1
ATOM 3408 N N . SER B 1 81 ? -9.992 27.344 -3.314 1 91.5 81 SER B N 1
ATOM 3409 C CA . SER B 1 81 ? -10.805 28.516 -3.588 1 91.5 81 SER B CA 1
ATOM 3410 C C . SER B 1 81 ? -12.172 28.125 -4.145 1 91.5 81 SER B C 1
ATOM 3412 O O . SER B 1 81 ? -13.062 28.969 -4.27 1 91.5 81 SER B O 1
ATOM 3414 N N . THR B 1 82 ? -12.352 26.891 -4.488 1 93.62 82 THR B N 1
ATOM 3415 C CA . THR B 1 82 ? -13.578 26.438 -5.141 1 93.62 82 THR B CA 1
ATOM 3416 C C . THR B 1 82 ? -14.133 25.203 -4.453 1 93.62 82 THR B C 1
ATOM 3418 O O . THR B 1 82 ? -13.367 24.328 -4.031 1 93.62 82 THR B O 1
ATOM 3421 N N . SER B 1 83 ? -15.414 25.156 -4.387 1 94 83 SER B N 1
ATOM 3422 C CA . SER B 1 83 ? -16.062 24 -3.771 1 94 83 SER B CA 1
ATOM 3423 C C . SER B 1 83 ? -15.914 22.75 -4.629 1 94 83 SER B C 1
ATOM 3425 O O . SER B 1 83 ? -15.57 22.844 -5.809 1 94 83 SER B O 1
ATOM 3427 N N . ILE B 1 84 ? -16.188 21.609 -3.994 1 95.06 84 ILE B N 1
ATOM 3428 C CA . ILE B 1 84 ? -16.219 20.359 -4.73 1 95.06 84 ILE B CA 1
ATOM 3429 C C . ILE B 1 84 ? -17.594 19.719 -4.59 1 95.06 84 ILE B C 1
ATOM 3431 O O . ILE B 1 84 ? -18.312 19.953 -3.607 1 95.06 84 ILE B O 1
ATOM 3435 N N . THR B 1 85 ? -17.938 18.969 -5.594 1 95.12 85 THR B N 1
ATOM 3436 C CA . THR B 1 85 ? -19.156 18.156 -5.555 1 95.12 85 THR B CA 1
ATOM 3437 C C . THR B 1 85 ? -18.797 16.672 -5.406 1 95.12 85 THR B C 1
ATOM 3439 O O . THR B 1 85 ? -17.969 16.156 -6.164 1 95.12 85 THR B O 1
ATOM 3442 N N . LEU B 1 86 ? -19.391 16.031 -4.43 1 95.81 86 LEU B N 1
ATOM 3443 C CA . LEU B 1 86 ? -19.156 14.617 -4.195 1 95.81 86 LEU B CA 1
ATOM 3444 C C . LEU B 1 86 ? -20.344 13.789 -4.691 1 95.81 86 LEU B C 1
ATOM 3446 O O . LEU B 1 86 ? -21.5 14.188 -4.531 1 95.81 86 LEU B O 1
ATOM 3450 N N . THR B 1 87 ? -20.031 12.734 -5.344 1 95.19 87 THR B N 1
ATOM 3451 C CA . THR B 1 87 ? -21.016 11.742 -5.734 1 95.19 87 THR B CA 1
ATOM 3452 C C . THR B 1 87 ? -20.641 10.359 -5.203 1 95.19 87 THR B C 1
ATOM 3454 O O . THR B 1 87 ? -19.484 10.102 -4.914 1 95.19 87 THR B O 1
ATOM 3457 N N . LEU B 1 88 ? -21.641 9.523 -4.965 1 95.88 88 LEU B N 1
ATOM 3458 C CA . LEU B 1 88 ? -21.406 8.219 -4.359 1 95.88 88 LEU B CA 1
ATOM 3459 C C . LEU B 1 88 ? -22.156 7.125 -5.109 1 95.88 88 LEU B C 1
ATOM 3461 O O . LEU B 1 88 ? -23.312 7.312 -5.496 1 95.88 88 LEU B O 1
ATOM 3465 N N . ARG B 1 89 ? -21.469 6.043 -5.336 1 95.94 89 ARG B N 1
ATOM 3466 C CA . ARG B 1 89 ? -22.062 4.816 -5.867 1 95.94 89 ARG B CA 1
ATOM 3467 C C . ARG B 1 89 ? -21.828 3.646 -4.914 1 95.94 89 ARG B C 1
ATOM 3469 O O . ARG B 1 89 ? -20.719 3.451 -4.418 1 95.94 89 ARG B O 1
ATOM 3476 N N . GLU B 1 90 ? -22.922 2.938 -4.672 1 96.38 90 GLU B N 1
ATOM 3477 C CA . GLU B 1 90 ? -22.781 1.688 -3.93 1 96.38 90 GLU B CA 1
ATOM 3478 C C . GLU B 1 90 ? -22.234 0.577 -4.816 1 96.38 90 GLU B C 1
ATOM 3480 O O . GLU B 1 90 ? -22.906 0.12 -5.742 1 96.38 90 GLU B O 1
ATOM 3485 N N . VAL B 1 91 ? -21.031 0.11 -4.52 1 97.19 91 VAL B N 1
ATOM 3486 C CA . VAL B 1 91 ? -20.344 -0.847 -5.383 1 97.19 91 VAL B CA 1
ATOM 3487 C C . VAL B 1 91 ? -20.703 -2.27 -4.953 1 97.19 91 VAL B C 1
ATOM 3489 O O . VAL B 1 91 ? -21.016 -3.115 -5.789 1 97.19 91 VAL B O 1
ATOM 3492 N N . HIS B 1 92 ? -20.578 -2.516 -3.676 1 96.69 92 HIS B N 1
ATOM 3493 C CA . HIS B 1 92 ? -20.844 -3.832 -3.105 1 96.69 92 HIS B CA 1
ATOM 3494 C C . HIS B 1 92 ? -21.312 -3.721 -1.664 1 96.69 92 HIS B C 1
ATOM 3496 O O . HIS B 1 92 ? -20.625 -3.162 -0.813 1 96.69 92 HIS B O 1
ATOM 3502 N N . ILE B 1 93 ? -22.5 -4.242 -1.419 1 95.81 93 ILE B N 1
ATOM 3503 C CA . ILE B 1 93 ? -23.094 -4.223 -0.085 1 95.81 93 ILE B CA 1
ATOM 3504 C C . ILE B 1 93 ? -23.125 -5.641 0.486 1 95.81 93 ILE B C 1
ATOM 3506 O O . ILE B 1 93 ? -23.625 -6.566 -0.16 1 95.81 93 ILE B O 1
ATOM 3510 N N . SER B 1 94 ? -22.484 -5.793 1.644 1 90.69 94 SER B N 1
ATOM 3511 C CA . SER B 1 94 ? -22.5 -7.082 2.33 1 90.69 94 SER B CA 1
ATOM 3512 C C . SER B 1 94 ? -22.531 -6.902 3.844 1 90.69 94 SER B C 1
ATOM 3514 O O . SER B 1 94 ? -22.25 -5.812 4.352 1 90.69 94 SER B O 1
ATOM 3516 N N . LYS B 1 95 ? -22.828 -7.984 4.57 1 83.75 95 LYS B N 1
ATOM 3517 C CA . LYS B 1 95 ? -22.938 -7.938 6.023 1 83.75 95 LYS B CA 1
ATOM 3518 C C . LYS B 1 95 ? -21.578 -7.746 6.68 1 83.75 95 LYS B C 1
ATOM 3520 O O . LYS B 1 95 ? -21.469 -7.113 7.73 1 83.75 95 LYS B O 1
ATOM 3525 N N . GLU B 1 96 ? -20.5 -8.281 6.109 1 80.62 96 GLU B N 1
ATOM 3526 C CA . GLU B 1 96 ? -19.172 -8.273 6.711 1 80.62 96 GLU B CA 1
ATOM 3527 C C . GLU B 1 96 ? -18.438 -6.965 6.41 1 80.62 96 GLU B C 1
ATOM 3529 O O . GLU B 1 96 ? -17.453 -6.637 7.074 1 80.62 96 GLU B O 1
ATOM 3534 N N . GLY B 1 97 ? -18.922 -6.203 5.438 1 92.06 97 GLY B N 1
ATOM 3535 C CA . GLY B 1 97 ? -18.312 -4.965 4.973 1 92.06 97 GLY B CA 1
ATOM 3536 C C . GLY B 1 97 ? -18.75 -4.586 3.566 1 92.06 97 GLY B C 1
ATOM 3537 O O . GLY B 1 97 ? -19.016 -5.457 2.734 1 92.06 97 GLY B O 1
ATOM 3538 N N . SER B 1 98 ? -18.859 -3.359 3.398 1 97.06 98 SER B N 1
ATOM 3539 C CA . SER B 1 98 ? -19.359 -2.854 2.121 1 97.06 98 SER B CA 1
ATOM 3540 C C . SER B 1 98 ? -18.359 -1.887 1.488 1 97.06 98 SER B C 1
ATOM 3542 O O . SER B 1 98 ? -17.531 -1.304 2.184 1 97.06 98 SER B O 1
ATOM 3544 N N . THR B 1 99 ? -18.391 -1.831 0.179 1 97.94 99 THR B N 1
ATOM 3545 C CA . THR B 1 99 ? -17.516 -0.924 -0.568 1 97.94 99 THR B CA 1
ATOM 3546 C C . THR B 1 99 ? -18.344 0.155 -1.267 1 97.94 99 THR B C 1
ATOM 3548 O O . THR B 1 99 ? -19.281 -0.153 -2.006 1 97.94 99 THR B O 1
ATOM 3551 N N . LEU B 1 100 ? -18 1.385 -1.012 1 97.44 100 LEU B N 1
ATOM 3552 C CA . LEU B 1 100 ? -18.594 2.549 -1.67 1 97.44 100 LEU B CA 1
ATOM 3553 C C . LEU B 1 100 ? -17.562 3.244 -2.557 1 97.44 100 LEU B C 1
ATOM 3555 O O . LEU B 1 100 ? -16.359 3.186 -2.285 1 97.44 100 LEU B O 1
ATOM 3559 N N . TYR B 1 101 ? -18.031 3.785 -3.631 1 97.94 101 TYR B N 1
ATOM 3560 C CA . TYR B 1 101 ? -17.203 4.539 -4.57 1 97.94 101 TYR B CA 1
ATOM 3561 C C . TYR B 1 101 ? -17.594 6.012 -4.578 1 97.94 101 TYR B C 1
ATOM 3563 O O . TYR B 1 101 ? -18.766 6.352 -4.836 1 97.94 101 TYR B O 1
ATOM 3571 N N . VAL B 1 102 ? -16.656 6.883 -4.254 1 97.19 102 VAL B N 1
ATOM 3572 C CA . VAL B 1 102 ? -16.922 8.32 -4.152 1 97.19 102 VAL B CA 1
ATOM 3573 C C . VAL B 1 102 ? -16.062 9.07 -5.172 1 97.19 102 VAL B C 1
ATOM 3575 O O . VAL B 1 102 ? -14.883 8.75 -5.355 1 97.19 102 VAL B O 1
ATOM 3578 N N . GLU B 1 103 ? -16.625 10.016 -5.844 1 97.69 103 GLU B N 1
ATOM 3579 C CA . GLU B 1 103 ? -15.914 10.898 -6.758 1 97.69 103 GLU B CA 1
ATOM 3580 C C . GLU B 1 103 ? -16.078 12.359 -6.355 1 97.69 103 GLU B C 1
ATOM 3582 O O . GLU B 1 103 ? -17.125 12.742 -5.824 1 97.69 103 GLU B O 1
ATOM 3587 N N . SER B 1 104 ? -15.047 13.086 -6.559 1 97.19 104 SER B N 1
ATOM 3588 C CA . SER B 1 104 ? -15.133 14.531 -6.379 1 97.19 104 SER B CA 1
ATOM 3589 C C . SER B 1 104 ? -14.938 15.266 -7.699 1 97.19 104 SER B C 1
ATOM 3591 O O . SER B 1 104 ? -14.078 14.906 -8.5 1 97.19 104 SER B O 1
ATOM 3593 N N . LEU B 1 105 ? -15.758 16.25 -7.891 1 97.31 105 LEU B N 1
ATOM 3594 C CA . LEU B 1 105 ? -15.68 17.109 -9.07 1 97.31 105 LEU B CA 1
ATOM 3595 C C . LEU B 1 105 ? -15.438 18.562 -8.664 1 97.31 105 LEU B C 1
ATOM 3597 O O . LEU B 1 105 ? -15.992 19.031 -7.672 1 97.31 105 LEU B O 1
ATOM 3601 N N . GLN B 1 106 ? -14.633 19.188 -9.312 1 96.94 106 GLN B N 1
ATOM 3602 C CA . GLN B 1 106 ? -14.43 20.625 -9.203 1 96.94 106 GLN B CA 1
ATOM 3603 C C . GLN B 1 106 ? -14.516 21.312 -10.57 1 96.94 106 GLN B C 1
ATOM 3605 O O . GLN B 1 106 ? -13.852 20.875 -11.523 1 96.94 106 GLN B O 1
ATOM 3610 N N . ASN B 1 107 ? -15.398 22.297 -10.75 1 95.31 107 ASN B N 1
ATOM 3611 C CA . ASN B 1 107 ? -15.641 22.969 -12.023 1 95.31 107 ASN B CA 1
ATOM 3612 C C . ASN B 1 107 ? -15.969 21.969 -13.133 1 95.31 107 ASN B C 1
ATOM 3614 O O . ASN B 1 107 ? -15.406 22.047 -14.219 1 95.31 107 ASN B O 1
ATOM 3618 N N . GLY B 1 108 ? -16.688 20.953 -12.773 1 94.44 108 GLY B N 1
ATOM 3619 C CA . GLY B 1 108 ? -17.203 19.984 -13.742 1 94.44 108 GLY B CA 1
ATOM 3620 C C . GLY B 1 108 ? -16.172 18.938 -14.141 1 94.44 108 GLY B C 1
ATOM 3621 O O . GLY B 1 108 ? -16.453 18.062 -14.969 1 94.44 108 GLY B O 1
ATOM 3622 N N . LYS B 1 109 ? -15.031 19 -13.516 1 96.62 109 LYS B N 1
ATOM 3623 C CA . LYS B 1 109 ? -13.969 18.047 -13.844 1 96.62 109 LYS B CA 1
ATOM 3624 C C . LYS B 1 109 ? -13.711 17.094 -12.68 1 96.62 109 LYS B C 1
ATOM 3626 O O . LYS B 1 109 ? -13.703 17.516 -11.516 1 96.62 109 LYS B O 1
ATOM 3631 N N . LEU B 1 110 ? -13.57 15.836 -13.047 1 98.12 110 LEU B N 1
ATOM 3632 C CA . LEU B 1 110 ? -1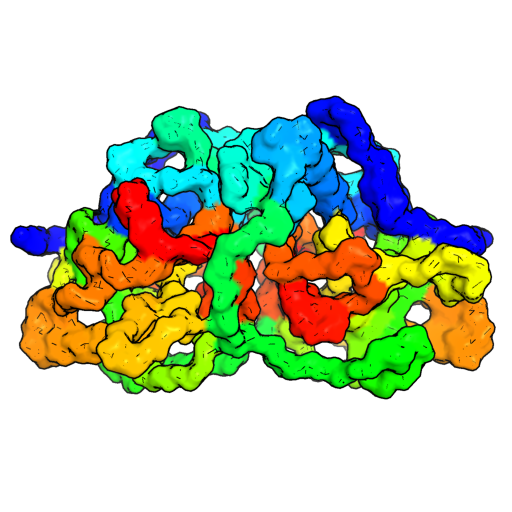3.242 14.844 -12.031 1 98.12 110 LEU B CA 1
ATOM 3633 C C . LEU B 1 110 ? -11.867 15.117 -11.422 1 98.12 110 LEU B C 1
ATOM 3635 O O . LEU B 1 110 ? -10.875 15.219 -12.141 1 98.12 110 LEU B O 1
ATOM 3639 N N . THR B 1 111 ? -11.836 15.258 -10.07 1 98 111 THR B N 1
ATOM 3640 C CA . THR B 1 111 ? -10.562 15.555 -9.43 1 98 111 THR B CA 1
ATOM 3641 C C . THR B 1 111 ? -10.039 14.336 -8.664 1 98 111 THR B C 1
ATOM 3643 O O . THR B 1 111 ? -8.836 14.102 -8.609 1 98 111 THR B O 1
ATOM 3646 N N . THR B 1 112 ? -10.938 13.594 -8.039 1 98.38 112 THR B N 1
ATOM 3647 C CA . THR B 1 112 ? -10.523 12.453 -7.227 1 98.38 112 THR B CA 1
ATOM 3648 C C . THR B 1 112 ? -11.555 11.336 -7.309 1 98.38 112 THR B C 1
ATOM 3650 O O . THR B 1 112 ? -12.742 11.586 -7.535 1 98.38 112 THR B O 1
ATOM 3653 N N . SER B 1 113 ? -11.156 10.133 -7.238 1 98.62 113 SER B N 1
ATOM 3654 C CA . SER B 1 113 ? -11.992 8.945 -7.078 1 98.62 113 SER B CA 1
ATOM 3655 C C . SER B 1 113 ? -11.484 8.07 -5.934 1 98.62 113 SER B C 1
ATOM 3657 O O . SER B 1 113 ? -10.273 7.973 -5.707 1 98.62 113 SER B O 1
ATOM 3659 N N . ALA B 1 114 ? -12.422 7.457 -5.23 1 98.5 114 ALA B N 1
ATOM 3660 C CA . ALA B 1 114 ? -12.008 6.684 -4.062 1 98.5 114 ALA B CA 1
ATOM 3661 C C . ALA B 1 114 ? -12.883 5.449 -3.885 1 98.5 114 ALA B C 1
ATOM 3663 O O . ALA B 1 114 ? -14.109 5.527 -3.998 1 98.5 114 ALA B O 1
ATOM 3664 N N . HIS B 1 115 ? -12.289 4.293 -3.734 1 98.81 115 HIS B N 1
ATOM 3665 C CA . HIS B 1 115 ? -12.961 3.15 -3.117 1 98.81 115 HIS B CA 1
ATOM 3666 C C . HIS B 1 115 ? -12.844 3.199 -1.599 1 98.81 115 HIS B C 1
ATOM 3668 O O . HIS B 1 115 ? -11.742 3.336 -1.059 1 98.81 115 HIS B O 1
ATOM 3674 N N . ILE B 1 116 ? -13.953 3.135 -0.967 1 98.44 116 ILE B N 1
ATOM 3675 C CA . ILE B 1 116 ? -14.016 3.199 0.489 1 98.44 116 ILE B CA 1
ATOM 3676 C C . ILE B 1 116 ? -14.719 1.956 1.031 1 98.44 116 ILE B C 1
ATOM 3678 O O . ILE B 1 116 ? -15.891 1.724 0.74 1 98.44 116 ILE B O 1
ATOM 3682 N N . ARG B 1 117 ? -13.969 1.189 1.75 1 97.94 117 ARG B N 1
ATOM 3683 C CA . ARG B 1 117 ? -14.539 0.016 2.406 1 97.94 117 ARG B CA 1
ATOM 3684 C C . ARG B 1 117 ? -14.891 0.316 3.859 1 97.94 117 ARG B C 1
ATOM 3686 O O . ARG B 1 117 ? -14.031 0.741 4.637 1 97.94 117 ARG B O 1
ATOM 3693 N N . ILE B 1 118 ? -16.141 0.082 4.195 1 97 118 ILE B N 1
ATOM 3694 C CA . ILE B 1 118 ? -16.625 0.371 5.539 1 97 118 ILE B CA 1
ATOM 3695 C C . ILE B 1 118 ? -17 -0.932 6.238 1 97 118 ILE B C 1
ATOM 3697 O O . ILE B 1 118 ? -17.234 -1.953 5.586 1 97 118 ILE B O 1
ATOM 3701 N N . THR B 1 119 ? -16.984 -0.911 7.512 1 94.25 119 THR B N 1
ATOM 3702 C CA . THR B 1 119 ? -17.234 -2.117 8.297 1 94.25 119 THR B CA 1
ATOM 3703 C C . THR B 1 119 ? -17.906 -1.776 9.617 1 94.25 119 THR B C 1
ATOM 3705 O O . THR B 1 119 ? -18.031 -0.603 9.977 1 94.25 119 THR B O 1
ATOM 3708 N N . LYS B 1 120 ? -18.359 -2.863 10.297 1 90.69 120 LYS B N 1
ATOM 3709 C CA . LYS B 1 120 ? -18.875 -2.717 11.656 1 90.69 120 LYS B CA 1
ATOM 3710 C C . LYS B 1 120 ? -17.75 -2.535 12.664 1 90.69 120 LYS B C 1
ATOM 3712 O O . LYS B 1 120 ? -16.625 -3.01 12.445 1 90.69 120 LYS B O 1
ATOM 3717 N N . PRO B 1 121 ? -18.047 -1.787 13.781 1 77.19 121 PRO B N 1
ATOM 3718 C CA . PRO B 1 121 ? -17.031 -1.597 14.812 1 77.19 121 PRO B CA 1
ATOM 3719 C C . PRO B 1 121 ? -16.531 -2.916 15.398 1 77.19 121 PRO B C 1
ATOM 3721 O O . PRO B 1 121 ? -15.359 -3.025 15.773 1 77.19 121 PRO B O 1
ATOM 3724 N N . SER B 1 122 ? -17.422 -3.852 15.531 1 73.44 122 SER B N 1
ATOM 3725 C CA . SER B 1 122 ? -17.016 -5.125 16.125 1 73.44 122 SER B CA 1
ATOM 3726 C C . SER B 1 122 ? -17.172 -6.27 15.125 1 73.44 122 SER B C 1
ATOM 3728 O O . SER B 1 122 ? -18.25 -6.445 14.539 1 73.44 122 SER B O 1
ATOM 3730 N N . VAL B 1 123 ? -16.125 -6.582 14.516 1 68.19 123 VAL B N 1
ATOM 3731 C CA . VAL B 1 123 ? -16.156 -7.797 13.703 1 68.19 123 VAL B CA 1
ATOM 3732 C C . VAL B 1 123 ? -15.383 -8.914 14.406 1 68.19 123 VAL B C 1
ATOM 3734 O O . VAL B 1 123 ? -14.281 -8.688 14.906 1 68.19 123 VAL B O 1
ATOM 3737 N N . ALA B 1 124 ? -16.125 -9.953 14.664 1 77.56 124 ALA B N 1
ATOM 3738 C CA . ALA B 1 124 ? -15.453 -11.117 15.234 1 77.56 124 ALA B CA 1
ATOM 3739 C C . ALA B 1 124 ? -14.594 -11.82 14.188 1 77.56 124 ALA B C 1
ATOM 3741 O O . ALA B 1 124 ? -14.977 -11.922 13.023 1 77.56 124 ALA B O 1
ATOM 3742 N N . GLY B 1 125 ? -13.398 -11.992 14.445 1 84.19 125 GLY B N 1
ATOM 3743 C CA . GLY B 1 125 ? -12.516 -12.742 13.562 1 84.19 125 GLY B CA 1
ATOM 3744 C C . GLY B 1 125 ? -11.227 -13.18 14.234 1 84.19 125 GLY B C 1
ATOM 3745 O O . GLY B 1 125 ? -11.016 -12.898 15.422 1 84.19 125 GLY B O 1
ATOM 3746 N N . ILE B 1 126 ? -10.461 -13.906 13.508 1 89.38 126 ILE B N 1
ATOM 3747 C CA . ILE B 1 126 ? -9.219 -14.484 14.008 1 89.38 126 ILE B CA 1
ATOM 3748 C C . ILE B 1 126 ? -8.195 -13.383 14.25 1 89.38 126 ILE B C 1
ATOM 3750 O O . ILE B 1 126 ? -8.016 -12.492 13.414 1 89.38 126 ILE B O 1
ATOM 3754 N N . THR B 1 127 ? -7.656 -13.281 15.414 1 93 127 THR B N 1
ATOM 3755 C CA . THR B 1 127 ? -6.508 -12.43 15.727 1 93 127 THR B CA 1
ATOM 3756 C C . THR B 1 127 ? -5.273 -13.281 16 1 93 127 THR B C 1
ATOM 3758 O O . THR B 1 127 ? -5.324 -14.227 16.797 1 93 127 THR B O 1
ATOM 3761 N N . LEU B 1 128 ? -4.223 -13.031 15.273 1 94.94 128 LEU B N 1
ATOM 3762 C CA . LEU B 1 128 ? -2.979 -13.773 15.43 1 94.94 128 LEU B CA 1
ATOM 3763 C C . LEU B 1 128 ? -1.821 -12.836 15.758 1 94.94 128 LEU B C 1
ATOM 3765 O O . LEU B 1 128 ? -1.699 -11.766 15.164 1 94.94 128 LEU B O 1
ATOM 3769 N N . PRO B 1 129 ? -1.001 -13.25 16.734 1 95 129 PRO B N 1
ATOM 3770 C CA . PRO B 1 129 ? 0.23 -12.477 16.922 1 95 129 PRO B CA 1
ATOM 3771 C C . PRO B 1 129 ? 1.212 -12.633 15.766 1 95 129 PRO B C 1
ATOM 3773 O O . PRO B 1 129 ? 1.483 -13.75 15.32 1 95 129 PRO B O 1
ATOM 3776 N N . VAL B 1 130 ? 1.688 -11.562 15.195 1 96.94 130 VAL B N 1
ATOM 3777 C CA . VAL B 1 130 ? 2.666 -11.625 14.117 1 96.94 130 VAL B CA 1
ATOM 3778 C C . VAL B 1 130 ? 4.066 -11.367 14.672 1 96.94 130 VAL B C 1
ATOM 3780 O O . VAL B 1 130 ? 4.215 -10.844 15.773 1 96.94 130 VAL B O 1
ATOM 3783 N N . ASP B 1 131 ? 5.043 -11.719 13.898 1 96.69 131 ASP B N 1
ATOM 3784 C CA . ASP B 1 131 ? 6.426 -11.578 14.352 1 96.69 131 ASP B CA 1
ATOM 3785 C C . ASP B 1 131 ? 7.012 -10.242 13.906 1 96.69 131 ASP B C 1
ATOM 3787 O O . ASP B 1 131 ? 8.078 -9.836 14.367 1 96.69 131 ASP B O 1
ATOM 3791 N N . TRP B 1 132 ? 6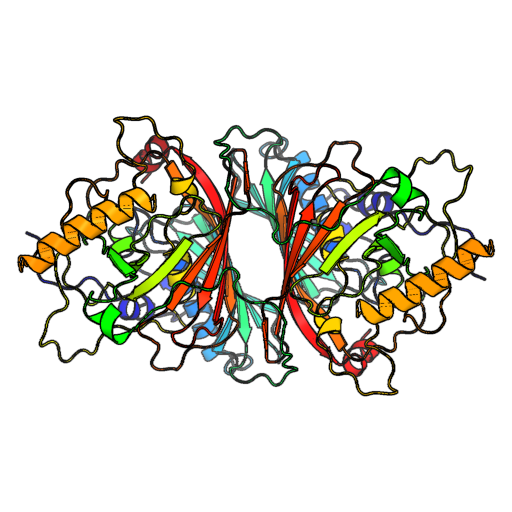.297 -9.562 13 1 97.06 132 TRP B N 1
ATOM 3792 C CA . TRP B 1 132 ? 6.789 -8.281 12.508 1 97.06 132 TRP B CA 1
ATOM 3793 C C . TRP B 1 132 ? 6.855 -7.25 13.625 1 97.06 132 TRP B C 1
ATOM 3795 O O . TRP B 1 132 ? 5.941 -7.164 14.453 1 97.06 132 TRP B O 1
ATOM 3805 N N . ARG B 1 133 ? 7.914 -6.527 13.633 1 95.62 133 ARG B N 1
ATOM 3806 C CA . ARG B 1 133 ? 8.102 -5.387 14.523 1 95.62 133 ARG B CA 1
ATOM 3807 C C . ARG B 1 133 ? 8.914 -4.289 13.844 1 95.62 133 ARG B C 1
ATOM 3809 O O . ARG B 1 133 ? 9.68 -4.562 12.914 1 95.62 133 ARG B O 1
ATOM 3816 N N . LEU B 1 134 ? 8.664 -3.104 14.352 1 95.38 134 LEU B N 1
ATOM 3817 C CA . LEU B 1 134 ? 9.508 -2.021 13.852 1 95.38 134 LEU B CA 1
ATOM 3818 C C . LEU B 1 134 ? 10.984 -2.334 14.078 1 95.38 134 LEU B C 1
ATOM 3820 O O . LEU B 1 134 ? 11.383 -2.711 15.188 1 95.38 134 LEU B O 1
ATOM 3824 N N . SER B 1 135 ? 11.703 -2.309 13.117 1 92.94 135 SER B N 1
ATOM 3825 C CA . SER B 1 135 ? 13.148 -2.463 13.203 1 92.94 135 SER B CA 1
ATOM 3826 C C . SER B 1 135 ? 13.867 -1.417 12.352 1 92.94 135 SER B C 1
ATOM 3828 O O . SER B 1 135 ? 13.562 -1.256 11.172 1 92.94 135 SER B O 1
ATOM 3830 N N . PRO B 1 136 ? 14.836 -0.72 12.875 1 93.56 136 PRO B N 1
ATOM 3831 C CA . PRO B 1 136 ? 15.25 -0.733 14.273 1 93.56 136 PRO B CA 1
ATOM 3832 C C . PRO B 1 136 ? 14.18 -0.187 15.219 1 93.56 136 PRO B C 1
ATOM 3834 O O . PRO B 1 136 ? 13.211 0.425 14.758 1 93.56 136 PRO B O 1
ATOM 3837 N N . LYS B 1 137 ? 14.383 -0.446 16.5 1 95.75 137 LYS B N 1
ATOM 3838 C CA . LYS B 1 137 ? 13.453 0.064 17.5 1 95.75 137 LYS B CA 1
ATOM 3839 C C . LYS B 1 137 ? 13.367 1.587 17.453 1 95.75 137 LYS B C 1
ATOM 3841 O O . LYS B 1 137 ? 14.367 2.26 17.203 1 95.75 137 LYS B O 1
ATOM 3846 N N . PRO B 1 138 ? 12.203 2.121 17.688 1 96.94 138 PRO B N 1
ATOM 3847 C CA . PRO B 1 138 ? 12.062 3.578 17.719 1 96.94 138 PRO B CA 1
ATOM 3848 C C . PRO B 1 138 ? 12.922 4.23 18.797 1 96.94 138 PRO B C 1
ATOM 3850 O O . PRO B 1 138 ? 13.211 3.609 19.828 1 96.94 138 PRO B O 1
ATOM 3853 N N . CYS B 1 139 ? 13.281 5.457 18.531 1 97.38 139 CYS B N 1
ATOM 3854 C CA . CYS B 1 139 ? 13.961 6.262 19.531 1 97.38 139 CYS B CA 1
ATOM 3855 C C . CYS B 1 139 ? 13.109 6.383 20.797 1 97.38 139 CYS B C 1
ATOM 3857 O O . CYS B 1 139 ? 11.898 6.609 20.719 1 97.38 139 CYS B O 1
ATOM 3859 N N . PRO B 1 140 ? 13.742 6.184 21.969 1 97.56 140 PRO B N 1
ATOM 3860 C CA . PRO B 1 140 ? 12.961 6.285 23.188 1 97.56 140 PRO B CA 1
ATOM 3861 C C . PRO B 1 140 ? 12.289 7.648 23.359 1 97.56 140 PRO B C 1
ATOM 3863 O O . PRO B 1 140 ? 12.859 8.672 22.953 1 97.56 140 PRO B O 1
ATOM 3866 N N . VAL B 1 141 ? 11.117 7.641 23.969 1 98.38 141 VAL B N 1
ATOM 3867 C CA . VAL B 1 141 ? 10.375 8.891 24.141 1 98.38 141 VAL B CA 1
ATOM 3868 C C . VAL B 1 141 ? 9.742 8.938 25.531 1 98.38 141 VAL B C 1
ATOM 3870 O O . VAL B 1 141 ? 9.391 7.895 26.094 1 98.38 141 VAL B O 1
ATOM 3873 N N . ASP B 1 142 ? 9.703 10.047 26.141 1 98.25 142 ASP B N 1
ATOM 3874 C CA . ASP B 1 142 ? 8.859 10.391 27.266 1 98.25 142 ASP B CA 1
ATOM 3875 C C . ASP B 1 142 ? 7.816 11.438 26.875 1 98.25 142 ASP B C 1
ATOM 3877 O O . ASP B 1 142 ? 8.133 12.625 26.766 1 98.25 142 ASP B O 1
ATOM 3881 N N . LEU B 1 143 ? 6.578 11.031 26.703 1 97.56 143 LEU B N 1
ATOM 3882 C CA . LEU B 1 143 ? 5.535 11.891 26.156 1 97.56 143 LEU B CA 1
ATOM 3883 C C . LEU B 1 143 ? 5.258 13.07 27.078 1 97.56 143 LEU B C 1
ATOM 3885 O O . LEU B 1 143 ? 4.875 14.148 26.609 1 97.56 143 LEU B O 1
ATOM 3889 N N . THR B 1 144 ? 5.453 12.852 28.312 1 97 144 THR B N 1
ATOM 3890 C CA . THR B 1 144 ? 5.281 13.953 29.25 1 97 144 THR B CA 1
ATOM 3891 C C . THR B 1 144 ? 6.336 15.031 29.016 1 97 144 THR B C 1
ATOM 3893 O O . THR B 1 144 ? 6.031 16.219 29.062 1 97 144 THR B O 1
ATOM 3896 N N . LYS B 1 145 ? 7.52 14.617 28.75 1 97.69 145 LYS B N 1
ATOM 3897 C CA . LYS B 1 145 ? 8.594 15.555 28.453 1 97.69 145 LYS B CA 1
ATOM 3898 C C . LYS B 1 145 ? 8.453 16.109 27.031 1 97.69 145 LYS B C 1
ATOM 3900 O O . LYS B 1 145 ? 8.82 17.266 26.781 1 97.69 145 LYS B O 1
ATOM 3905 N N . LEU B 1 146 ? 7.938 15.305 26.172 1 97.38 146 LEU B N 1
ATOM 3906 C CA . LEU B 1 146 ? 7.688 15.742 24.797 1 97.38 146 LEU B CA 1
ATOM 3907 C C . LEU B 1 146 ? 6.723 16.922 24.781 1 97.38 146 LEU B C 1
ATOM 3909 O O . LEU B 1 146 ? 6.922 17.875 24.031 1 97.38 146 LEU B O 1
ATOM 3913 N N . GLU B 1 147 ? 5.75 16.891 25.625 1 94.88 147 GLU B N 1
ATOM 3914 C CA . GLU B 1 147 ? 4.707 17.906 25.719 1 94.88 147 GLU B CA 1
ATOM 3915 C C . GLU B 1 147 ? 5.293 19.281 26.062 1 94.88 147 GLU B C 1
ATOM 3917 O O . GLU B 1 147 ? 4.781 20.312 25.625 1 94.88 147 GLU B O 1
ATOM 3922 N N . THR B 1 148 ? 6.363 19.266 26.797 1 94.62 148 THR B N 1
ATOM 3923 C CA . THR B 1 148 ? 6.957 20.516 27.25 1 94.62 148 THR B CA 1
ATOM 3924 C C . THR B 1 148 ? 8.242 20.828 26.484 1 94.62 148 THR B C 1
ATOM 3926 O O . THR B 1 148 ? 9.039 21.656 26.891 1 94.62 148 THR B O 1
ATOM 3929 N N . ASP B 1 149 ? 8.477 20.031 25.453 1 96.56 149 ASP B N 1
ATOM 3930 C CA . ASP B 1 149 ? 9.656 20.219 24.609 1 96.56 149 ASP B CA 1
ATOM 3931 C C . ASP B 1 149 ? 10.945 20.016 25.391 1 96.56 149 ASP B C 1
ATOM 3933 O O . ASP B 1 149 ? 11.922 20.719 25.188 1 96.56 149 ASP B O 1
ATOM 3937 N N . ASN B 1 150 ? 10.93 19.062 26.328 1 96.25 150 ASN B N 1
ATOM 3938 C CA . ASN B 1 150 ? 12.094 18.812 27.172 1 96.25 150 ASN B CA 1
ATOM 3939 C C . ASN B 1 150 ? 12.578 17.375 27.031 1 96.25 150 ASN B C 1
ATOM 3941 O O . ASN B 1 150 ? 13.422 16.906 27.812 1 96.25 150 ASN B O 1
ATOM 3945 N N . ASP B 1 151 ? 11.977 16.641 26.109 1 98.25 151 ASP B N 1
ATOM 3946 C CA . ASP B 1 151 ? 12.477 15.281 25.875 1 98.25 151 ASP B CA 1
ATOM 3947 C C . ASP B 1 151 ? 13.922 15.312 25.375 1 98.25 151 ASP B C 1
ATOM 3949 O O . ASP B 1 151 ? 14.266 16.094 24.484 1 98.25 151 ASP B O 1
ATOM 3953 N N . PRO B 1 152 ? 14.812 14.531 25.969 1 97.94 152 PRO B N 1
ATOM 3954 C CA . PRO B 1 152 ? 16.234 14.617 25.594 1 97.94 152 PRO B CA 1
ATOM 3955 C C . PRO B 1 152 ? 16.516 14.078 24.203 1 97.94 152 PRO B C 1
ATOM 3957 O O . PRO B 1 152 ? 17.531 14.406 23.609 1 97.94 152 PRO B O 1
ATOM 3960 N N . ASN B 1 153 ? 15.625 13.242 23.672 1 98.5 153 ASN B N 1
ATOM 3961 C CA . ASN B 1 153 ? 15.898 12.57 22.406 1 98.5 153 ASN B CA 1
ATOM 3962 C C . ASN B 1 153 ? 15.18 13.258 21.234 1 98.5 153 ASN B C 1
ATOM 3964 O O . ASN B 1 153 ? 15.508 13.016 20.078 1 98.5 153 ASN B O 1
ATOM 3968 N N . TRP B 1 154 ? 14.195 14.062 21.516 1 98.75 154 TRP B N 1
ATOM 3969 C CA . TRP B 1 154 ? 13.328 14.594 20.484 1 98.75 154 TRP B CA 1
ATOM 3970 C C . TRP B 1 154 ? 13.297 16.125 20.516 1 98.75 154 TRP B C 1
ATOM 3972 O O . TRP B 1 154 ? 13.367 16.719 21.594 1 98.75 154 TRP B O 1
ATOM 3982 N N . ILE B 1 155 ? 13.203 16.734 19.359 1 98.75 155 ILE B N 1
ATOM 3983 C CA . ILE B 1 155 ? 13.078 18.172 19.203 1 98.75 155 ILE B CA 1
ATOM 3984 C C . ILE B 1 155 ? 11.906 18.5 18.281 1 98.75 155 ILE B C 1
ATOM 3986 O O . ILE B 1 155 ? 11.625 17.75 17.344 1 98.75 155 ILE B O 1
ATOM 3990 N N . SER B 1 156 ? 11.203 19.578 18.531 1 98.62 156 SER B N 1
ATOM 3991 C CA . SER B 1 156 ? 9.992 19.859 17.766 1 98.62 156 SER B CA 1
ATOM 3992 C C . SER B 1 156 ? 10.242 20.938 16.734 1 98.62 156 SER B C 1
ATOM 3994 O O . SER B 1 156 ? 11.086 21.812 16.922 1 98.62 156 SER B O 1
ATOM 3996 N N . TYR B 1 157 ? 9.602 20.844 15.672 1 98.69 157 TYR B N 1
ATOM 3997 C CA . TYR B 1 157 ? 9.43 21.859 14.648 1 98.69 157 TYR B CA 1
ATOM 3998 C C . TYR B 1 157 ? 7.961 22.031 14.289 1 98.69 157 TYR B C 1
ATOM 4000 O O . TYR B 1 157 ? 7.258 21.062 14.031 1 98.69 157 TYR B O 1
ATOM 4008 N N . HIS B 1 158 ? 7.523 23.266 14.305 1 98.5 158 HIS B N 1
ATOM 4009 C CA . HIS B 1 158 ? 6.133 23.578 13.992 1 98.5 158 HIS B CA 1
ATOM 4010 C C . HIS B 1 158 ? 6.043 24.734 13 1 98.5 158 HIS B C 1
ATOM 4012 O O . HIS B 1 158 ? 6.242 25.891 13.359 1 98.5 158 HIS B O 1
ATOM 4018 N N . CYS B 1 159 ? 5.637 24.359 11.805 1 97.44 159 CYS B N 1
ATOM 4019 C CA . CYS B 1 159 ? 5.492 25.344 10.742 1 97.44 159 CYS B CA 1
ATOM 4020 C C . CYS B 1 159 ? 4.562 26.469 11.164 1 97.44 159 CYS B C 1
ATOM 4022 O O . CYS B 1 159 ? 3.471 26.219 11.68 1 97.44 159 CYS B O 1
ATOM 4024 N N . ALA B 1 160 ? 5.031 27.75 10.93 1 97.44 160 ALA B N 1
ATOM 4025 C CA . ALA B 1 160 ? 4.156 28.891 11.219 1 97.44 160 ALA B CA 1
ATOM 4026 C C . ALA B 1 160 ? 2.953 28.906 10.281 1 97.44 160 ALA B C 1
ATOM 4028 O O . ALA B 1 160 ? 3.045 28.469 9.133 1 97.44 160 ALA B O 1
ATOM 4029 N N . PHE B 1 161 ? 1.869 29.375 10.781 1 97.44 161 PHE B N 1
ATOM 4030 C CA . PHE B 1 161 ? 0.661 29.5 9.977 1 97.44 161 PHE B CA 1
ATOM 4031 C C . PHE B 1 161 ? 0.504 30.922 9.445 1 97.44 161 PHE B C 1
ATOM 4033 O O . PHE B 1 161 ? 0.336 31.859 10.227 1 97.44 161 PHE B O 1
ATOM 4040 N N . TYR B 1 162 ? 0.644 31.047 8.18 1 95.69 162 TYR B N 1
ATOM 4041 C CA . TYR B 1 162 ? 0.272 32.25 7.449 1 95.69 162 TYR B CA 1
ATOM 4042 C C . TYR B 1 162 ? -0.935 31.984 6.555 1 95.69 162 TYR B C 1
ATOM 4044 O O . TYR B 1 162 ? -0.918 31.078 5.727 1 95.69 162 TYR B O 1
ATOM 4052 N N . PRO B 1 163 ? -1.989 32.719 6.684 1 93.62 163 PRO B N 1
ATOM 4053 C CA . PRO B 1 163 ? -3.205 32.5 5.902 1 93.62 163 PRO B CA 1
ATOM 4054 C C . PRO B 1 163 ? -2.93 32.375 4.406 1 93.62 163 PRO B C 1
ATOM 4056 O O . PRO B 1 163 ? -3.617 31.609 3.707 1 93.62 163 PRO B O 1
ATOM 4059 N N . THR B 1 164 ? -1.935 33.062 3.906 1 92.56 164 THR B N 1
ATOM 4060 C CA . THR B 1 164 ? -1.601 33 2.488 1 92.56 164 THR B CA 1
ATOM 4061 C C . THR B 1 164 ? -0.274 32.281 2.279 1 92.56 164 THR B C 1
ATOM 4063 O O . THR B 1 164 ? 0.315 32.344 1.198 1 92.56 164 THR B O 1
ATOM 4066 N N . GLY B 1 165 ? 0.207 31.688 3.32 1 94.75 165 GLY B N 1
ATOM 4067 C CA . GLY B 1 165 ? 1.491 31 3.238 1 94.75 165 GLY B CA 1
ATOM 4068 C C . GLY B 1 165 ? 1.432 29.703 2.459 1 94.75 165 GLY B C 1
ATOM 4069 O O . GLY B 1 165 ? 0.4 29.031 2.445 1 94.75 165 GLY B O 1
ATOM 4070 N N . PHE B 1 166 ? 2.512 29.312 1.883 1 93.88 166 PHE B N 1
ATOM 4071 C CA . PHE B 1 166 ? 2.576 28.141 1.021 1 93.88 166 PHE B CA 1
ATOM 4072 C C . PHE B 1 166 ? 2.354 26.859 1.826 1 93.88 166 PHE B C 1
ATOM 4074 O O . PHE B 1 166 ? 1.62 25.969 1.395 1 93.88 166 PHE B O 1
ATOM 4081 N N . ARG B 1 167 ? 2.967 26.812 3.02 1 95.56 167 ARG B N 1
ATOM 4082 C CA . ARG B 1 167 ? 2.943 25.578 3.801 1 95.56 167 ARG B CA 1
ATOM 4083 C C . ARG B 1 167 ? 1.949 25.672 4.953 1 95.56 167 ARG B C 1
ATOM 4085 O O . ARG B 1 167 ? 2.15 25.062 6.008 1 95.56 167 ARG B O 1
ATOM 4092 N N . ARG B 1 168 ? 0.866 26.5 4.84 1 96.31 168 ARG B N 1
ATOM 4093 C CA . ARG B 1 168 ? -0.058 26.719 5.945 1 96.31 168 ARG B CA 1
ATOM 4094 C C . ARG B 1 168 ? -0.712 25.422 6.383 1 96.31 168 ARG B C 1
ATOM 4096 O O . ARG B 1 168 ? -0.947 25.203 7.574 1 96.31 168 ARG B O 1
ATOM 4103 N N . GLY B 1 169 ? -0.943 24.5 5.457 1 96.56 169 GLY B N 1
ATOM 4104 C CA . GLY B 1 169 ? -1.493 23.203 5.812 1 96.56 169 GLY B CA 1
ATOM 4105 C C . GLY B 1 169 ? -0.569 22.391 6.695 1 96.56 169 GLY B C 1
ATOM 4106 O O . GLY B 1 169 ? -1.029 21.625 7.543 1 96.56 169 GLY B O 1
ATOM 4107 N N . GLN B 1 170 ? 0.732 22.547 6.523 1 96.75 170 GLN B N 1
ATOM 4108 C CA . GLN B 1 170 ? 1.718 21.781 7.289 1 96.75 170 GLN B CA 1
ATOM 4109 C C . GLN B 1 170 ? 1.72 22.203 8.758 1 96.75 170 GLN B C 1
ATOM 4111 O O . GLN B 1 170 ? 2.232 21.484 9.617 1 96.75 170 GLN B O 1
ATOM 4116 N N . SER B 1 171 ? 1.141 23.375 9.047 1 97.56 171 SER B N 1
ATOM 4117 C CA . SER B 1 171 ? 1.064 23.859 10.422 1 97.56 171 SER B CA 1
ATOM 4118 C C . SER B 1 171 ? 0.069 23.047 11.242 1 97.56 171 SER B C 1
ATOM 4120 O O . SER B 1 171 ? 0.033 23.141 12.469 1 97.56 171 SER B O 1
ATOM 4122 N N . TYR B 1 172 ? -0.675 22.203 10.578 1 98.19 172 TYR B N 1
ATOM 4123 C CA . TYR B 1 172 ? -1.724 21.453 11.258 1 98.19 172 TYR B CA 1
ATOM 4124 C C . TYR B 1 172 ? -1.138 20.266 12.023 1 98.19 172 TYR B C 1
ATOM 4126 O O . TYR B 1 172 ? -1.839 19.609 12.797 1 98.19 172 TYR B O 1
ATOM 4134 N N . ALA B 1 173 ? 0.094 20.016 11.867 1 98.31 173 ALA B N 1
ATOM 4135 C CA . ALA B 1 173 ? 0.828 19.047 12.672 1 98.31 173 ALA B CA 1
ATOM 4136 C C . ALA B 1 173 ? 2.107 19.656 13.234 1 98.31 173 ALA B C 1
ATOM 4138 O O . ALA B 1 173 ? 2.908 20.234 12.5 1 98.31 173 ALA B O 1
ATOM 4139 N N . LYS B 1 174 ? 2.24 19.625 14.5 1 98.5 174 LYS B N 1
ATOM 4140 C CA . LYS B 1 174 ? 3.535 19.875 15.125 1 98.5 174 LYS B CA 1
ATOM 4141 C C . LYS B 1 174 ? 4.387 18.609 15.148 1 98.5 174 LYS B C 1
ATOM 4143 O O . LYS B 1 174 ? 3.961 17.578 15.672 1 98.5 174 LYS B O 1
ATOM 4148 N N . ASN B 1 175 ? 5.574 18.719 14.602 1 98.75 175 ASN B N 1
ATOM 4149 C CA . ASN B 1 175 ? 6.418 17.547 14.375 1 98.75 175 ASN B CA 1
ATOM 4150 C C . ASN B 1 175 ? 7.527 17.438 15.422 1 98.75 175 ASN B C 1
ATOM 4152 O O . ASN B 1 175 ? 8.117 18.453 15.805 1 98.75 175 ASN B O 1
ATOM 4156 N N . PHE B 1 176 ? 7.777 16.266 15.883 1 98.88 176 PHE B N 1
ATOM 4157 C CA . PHE B 1 176 ? 8.93 15.945 16.719 1 98.88 176 PHE B CA 1
ATOM 4158 C C . PHE B 1 176 ? 9.836 14.938 16.016 1 98.88 176 PHE B C 1
ATOM 4160 O O . PHE B 1 176 ? 9.383 13.875 15.602 1 98.88 176 PHE B O 1
ATOM 4167 N N . ILE B 1 177 ? 11.078 15.305 15.844 1 98.75 177 ILE B N 1
ATOM 4168 C CA . ILE B 1 177 ? 12.062 14.438 15.203 1 98.75 177 ILE B CA 1
ATOM 4169 C C . ILE B 1 177 ? 13.227 14.188 16.172 1 98.75 177 ILE B C 1
ATOM 4171 O O . ILE B 1 177 ? 13.422 14.938 17.125 1 98.75 177 ILE B O 1
ATOM 4175 N N . PRO B 1 178 ? 13.984 13.102 15.969 1 98.5 178 PRO B N 1
ATOM 4176 C CA . PRO B 1 178 ? 15.156 12.875 16.812 1 98.5 178 PRO B CA 1
ATOM 4177 C C . PRO B 1 178 ? 16.156 14.023 16.75 1 98.5 178 PRO B C 1
ATOM 4179 O O . PRO B 1 178 ? 16.391 14.586 15.68 1 98.5 178 PRO B O 1
ATOM 4182 N N . ARG B 1 179 ? 16.75 14.359 17.891 1 98.31 179 ARG B N 1
ATOM 4183 C CA . ARG B 1 179 ? 17.797 15.391 17.984 1 98.31 179 ARG B CA 1
ATOM 4184 C C . ARG B 1 179 ? 19.047 14.969 17.234 1 98.31 179 ARG B C 1
ATOM 4186 O O . ARG B 1 179 ? 19.75 15.805 16.656 1 98.31 179 ARG B O 1
ATOM 4193 N N . ALA B 1 180 ? 19.312 13.711 17.297 1 96.88 180 ALA B N 1
ATOM 4194 C CA . ALA B 1 180 ? 20.484 13.18 16.609 1 96.88 180 ALA B CA 1
ATOM 4195 C C . ALA B 1 180 ? 20.219 12.984 15.125 1 96.88 180 ALA B C 1
ATOM 4197 O O . ALA B 1 180 ? 19.234 12.344 14.742 1 96.88 180 ALA B O 1
ATOM 4198 N N . LEU B 1 181 ? 21.031 13.531 14.297 1 95.5 181 LEU B N 1
ATOM 4199 C CA . LEU B 1 181 ? 20.891 13.383 12.852 1 95.5 181 LEU B CA 1
ATOM 4200 C C . LEU B 1 181 ? 21.406 12.031 12.383 1 95.5 181 LEU B C 1
ATOM 4202 O O . LEU B 1 181 ? 22.578 11.711 12.586 1 95.5 181 LEU B O 1
ATOM 4206 N N . PRO B 1 182 ? 20.594 11.312 11.773 1 93.44 182 PRO B N 1
ATOM 4207 C CA . PRO B 1 182 ? 21.078 10.023 11.266 1 93.44 182 PRO B CA 1
ATOM 4208 C C . PRO B 1 182 ? 22.016 10.172 10.078 1 93.44 182 PRO B C 1
ATOM 4210 O O . PRO B 1 182 ? 22.047 11.219 9.43 1 93.44 182 PRO B O 1
ATOM 4213 N N . THR B 1 183 ? 22.766 9.117 9.812 1 92.19 183 THR B N 1
ATOM 4214 C CA . THR B 1 183 ? 23.688 9.109 8.688 1 92.19 183 THR B CA 1
ATOM 4215 C C . THR B 1 183 ? 23.016 8.547 7.438 1 92.19 183 THR B C 1
ATOM 4217 O O . THR B 1 183 ? 23.484 8.773 6.32 1 92.19 183 THR B O 1
ATOM 4220 N N . GLU B 1 184 ? 22.016 7.723 7.633 1 94 184 GLU B N 1
ATOM 4221 C CA . GLU B 1 184 ? 21.219 7.152 6.559 1 94 184 GLU B CA 1
ATOM 4222 C C . GLU B 1 184 ? 19.734 7.34 6.824 1 94 184 GLU B C 1
ATOM 4224 O O . GLU B 1 184 ? 19.297 7.438 7.977 1 94 184 GLU B O 1
ATOM 4229 N N . PHE B 1 185 ? 19.062 7.414 5.758 1 95.62 185 PHE B N 1
ATOM 4230 C CA . PHE B 1 185 ? 17.625 7.652 5.883 1 95.62 185 PHE B CA 1
ATOM 4231 C C . PHE B 1 185 ? 16.828 6.512 5.258 1 95.62 185 PHE B C 1
ATOM 4233 O O . PHE B 1 185 ? 16.016 6.734 4.359 1 95.62 185 PHE B O 1
ATOM 4240 N N . ALA B 1 186 ? 17.094 5.328 5.844 1 96.81 186 ALA B N 1
ATOM 4241 C CA . ALA B 1 186 ? 16.25 4.195 5.461 1 96.81 186 ALA B CA 1
ATOM 4242 C C . ALA B 1 186 ? 14.797 4.449 5.812 1 96.81 186 ALA B C 1
ATOM 4244 O O . ALA B 1 186 ? 13.891 3.873 5.203 1 96.81 186 ALA B O 1
ATOM 4245 N N . TYR B 1 187 ? 14.578 5.285 6.777 1 97.81 187 TYR B N 1
ATOM 4246 C CA . TYR B 1 187 ? 13.273 5.73 7.238 1 97.81 187 TYR B CA 1
ATOM 4247 C C . TYR B 1 187 ? 13.375 7.059 7.973 1 97.81 187 TYR B C 1
ATOM 4249 O O . TYR B 1 187 ? 14.477 7.516 8.297 1 97.81 187 TYR B O 1
ATOM 4257 N N . ILE B 1 188 ? 12.195 7.699 8.156 1 97.94 188 ILE B N 1
ATOM 4258 C CA . ILE B 1 188 ? 12.055 8.836 9.055 1 97.94 188 ILE B CA 1
ATOM 4259 C C . ILE B 1 188 ? 11.125 8.469 10.211 1 97.94 188 ILE B C 1
ATOM 4261 O O . ILE B 1 188 ? 10.117 7.785 10.016 1 97.94 188 ILE B O 1
ATOM 4265 N N . GLU B 1 189 ? 11.5 8.82 11.391 1 97.69 189 GLU B N 1
ATOM 4266 C CA . GLU B 1 189 ? 10.57 8.695 12.508 1 97.69 189 GLU B CA 1
ATOM 4267 C C . GLU B 1 189 ? 10.148 10.07 13.023 1 97.69 189 GLU B C 1
ATOM 4269 O O . GLU B 1 189 ? 10.953 11.008 13.047 1 97.69 189 GLU B O 1
ATOM 4274 N N . GLN B 1 190 ? 8.977 10.219 13.383 1 98.5 190 GLN B N 1
ATOM 4275 C CA . GLN B 1 190 ? 8.477 11.461 13.969 1 98.5 190 GLN B CA 1
ATOM 4276 C C . GLN B 1 190 ? 7.277 11.188 14.875 1 98.5 190 GLN B C 1
ATOM 4278 O O . GLN B 1 190 ? 6.57 10.195 14.703 1 98.5 190 GLN B O 1
ATOM 4283 N N . TRP B 1 191 ? 7.133 11.93 15.906 1 98.88 191 TRP B N 1
ATOM 4284 C CA . TRP B 1 191 ? 5.879 12.086 16.625 1 98.88 191 TRP B CA 1
ATOM 4285 C C . TRP B 1 191 ? 5.129 13.328 16.156 1 98.88 191 TRP B C 1
ATOM 4287 O O . TRP B 1 191 ? 5.746 14.32 15.758 1 98.88 191 TRP B O 1
ATOM 4297 N N . VAL B 1 192 ? 3.811 13.227 16.109 1 98.88 192 VAL B N 1
ATOM 4298 C CA . VAL B 1 192 ? 3.029 14.383 15.688 1 98.88 192 VAL B CA 1
ATOM 4299 C C . VAL B 1 192 ? 1.894 14.633 16.688 1 98.88 192 VAL B C 1
ATOM 4301 O O . VAL B 1 192 ? 1.261 13.688 17.156 1 98.88 192 VAL B O 1
ATOM 4304 N N . GLU B 1 193 ? 1.635 15.781 17.047 1 98.31 193 GLU B N 1
ATOM 4305 C CA . GLU B 1 193 ? 0.424 16.25 17.719 1 98.31 193 GLU B CA 1
ATOM 4306 C C . GLU B 1 193 ? -0.312 17.281 16.859 1 98.31 193 GLU B C 1
ATOM 4308 O O . GLU B 1 193 ? 0.277 17.875 15.961 1 98.31 193 GLU B O 1
ATOM 4313 N N . PRO B 1 194 ? -1.641 17.453 17.094 1 98 194 PRO B N 1
ATOM 4314 C CA . PRO B 1 194 ? -2.367 18.469 16.344 1 98 194 PRO B CA 1
ATOM 4315 C C . PRO B 1 194 ? -1.766 19.875 16.5 1 98 194 PRO B C 1
ATOM 4317 O O . PRO B 1 194 ? -1.336 20.234 17.594 1 98 194 PRO B O 1
ATOM 4320 N N . GLY B 1 195 ? -1.749 20.562 15.406 1 97.31 195 GLY B N 1
ATOM 4321 C CA . GLY B 1 195 ? -1.134 21.891 15.438 1 97.31 195 GLY B CA 1
ATOM 4322 C C . GLY B 1 195 ? -2.139 23.016 15.312 1 97.31 195 GLY B C 1
ATOM 4323 O O . GLY B 1 195 ? -1.795 24.188 15.508 1 97.31 195 GLY B O 1
ATOM 4324 N N . TRP B 1 196 ? -3.373 22.672 15.062 1 95.88 196 TRP B N 1
ATOM 4325 C CA . TRP B 1 196 ? -4.34 23.719 14.758 1 95.88 196 TRP B CA 1
ATOM 4326 C C . TRP B 1 196 ? -4.887 24.359 16.031 1 95.88 196 TRP B C 1
ATOM 4328 O O . TRP B 1 196 ? -5.68 25.297 15.977 1 95.88 196 TRP B O 1
ATOM 4338 N N . ASP B 1 197 ? -4.523 23.828 17.25 1 95.19 197 ASP B N 1
ATOM 4339 C CA . ASP B 1 197 ? -4.93 24.453 18.5 1 95.19 197 ASP B CA 1
ATOM 4340 C C . ASP B 1 197 ? -3.83 25.375 19.047 1 95.19 197 ASP B C 1
ATOM 4342 O O . ASP B 1 197 ? -3.855 25.75 20.219 1 95.19 197 ASP B O 1
ATOM 4346 N N . TYR B 1 198 ? -2.855 25.688 18.234 1 95.19 198 TYR B N 1
ATOM 4347 C CA . TYR B 1 198 ? -1.839 26.703 18.5 1 95.19 198 TYR B CA 1
ATOM 4348 C C . TYR B 1 198 ? -2.199 28.031 17.859 1 95.19 198 TYR B C 1
ATOM 4350 O O . TYR B 1 198 ? -2.881 28.062 16.828 1 95.19 198 TYR B O 1
ATOM 4358 N N . LEU B 1 199 ? -1.662 29.109 18.469 1 94.25 199 LEU B N 1
ATOM 4359 C CA . LEU B 1 199 ? -1.72 30.406 17.797 1 94.25 199 LEU B CA 1
ATOM 4360 C C . LEU B 1 199 ? -0.897 30.391 16.516 1 94.25 199 LEU B C 1
ATOM 4362 O O . LEU B 1 199 ? 0.094 29.672 16.406 1 94.25 199 LEU B O 1
ATOM 4366 N N . PRO B 1 200 ? -1.245 31.125 15.484 1 95.62 200 PRO B N 1
ATOM 4367 C CA . PRO B 1 200 ? -0.613 31.062 14.164 1 95.62 200 PRO B CA 1
ATOM 4368 C C . PRO B 1 200 ? 0.911 31.141 14.234 1 95.62 200 PRO B C 1
ATOM 4370 O O . PRO B 1 200 ? 1.604 30.438 13.484 1 95.62 200 PRO B O 1
ATOM 4373 N N . LEU B 1 201 ? 1.455 31.953 15.203 1 96.56 201 LEU B N 1
ATOM 4374 C CA . LEU B 1 201 ? 2.891 32.188 15.203 1 96.56 201 LEU B CA 1
ATOM 4375 C C . LEU B 1 201 ? 3.516 31.781 16.531 1 96.56 201 LEU B C 1
ATOM 4377 O O . LEU B 1 201 ? 4.715 31.969 16.75 1 96.56 201 LEU B O 1
ATOM 4381 N N . GLY B 1 202 ? 2.582 31.25 17.484 1 94.62 202 GLY B N 1
ATOM 4382 C CA . GLY B 1 202 ? 3.098 31.016 18.812 1 94.62 202 GLY B CA 1
ATOM 4383 C C . GLY B 1 202 ? 2.52 29.766 19.469 1 94.62 202 GLY B C 1
ATOM 4384 O O . GLY B 1 202 ? 2.299 28.75 18.812 1 94.62 202 GLY B O 1
ATOM 4385 N N . SER B 1 203 ? 2.432 29.812 20.781 1 93.44 203 SER B N 1
ATOM 4386 C CA . SER B 1 203 ? 2.033 28.672 21.594 1 93.44 203 SER B CA 1
ATOM 4387 C C . SER B 1 203 ? 0.516 28.578 21.703 1 93.44 203 SER B C 1
ATOM 4389 O O . SER B 1 203 ? -0.205 29.453 21.219 1 93.44 203 SER B O 1
ATOM 4391 N N . ARG B 1 204 ? 0.112 27.484 22.234 1 92 204 ARG B N 1
ATOM 4392 C CA . ARG B 1 204 ? -1.306 27.328 22.531 1 92 204 ARG B CA 1
ATOM 4393 C C . ARG B 1 204 ? -1.776 28.359 23.547 1 92 204 ARG B C 1
ATOM 4395 O O . ARG B 1 204 ? -1.067 28.672 24.516 1 92 204 ARG B O 1
ATOM 4402 N N . PRO B 1 205 ? -2.957 28.859 23.359 1 87.38 205 PRO B N 1
ATOM 4403 C CA . PRO B 1 205 ? -3.482 29.781 24.375 1 87.38 205 PRO B CA 1
ATOM 4404 C C . PRO B 1 205 ? -3.707 29.109 25.719 1 87.38 205 PRO B C 1
ATOM 4406 O O . PRO B 1 205 ? -4.094 27.938 25.781 1 87.38 205 PRO B O 1
ATOM 4409 N N . SER B 1 206 ? -3.273 29.625 26.938 1 74.38 206 SER B N 1
ATOM 4410 C CA . SER B 1 206 ? -3.396 29.078 28.281 1 74.38 206 SER B CA 1
ATOM 4411 C C . SER B 1 206 ? -4.859 28.922 28.688 1 74.38 206 SER B C 1
ATOM 4413 O O . SER B 1 206 ? -5.215 28.016 29.438 1 74.38 206 SER B O 1
ATOM 4415 N N . GLY B 1 207 ? -5.844 29.766 28.422 1 63.97 207 GLY B N 1
ATOM 4416 C CA . GLY B 1 207 ? -7.152 29.891 29.047 1 63.97 207 GLY B CA 1
ATOM 4417 C C . GLY B 1 207 ? -8.281 29.375 28.172 1 63.97 207 GLY B C 1
ATOM 4418 O O . GLY B 1 207 ? -9.453 29.531 28.5 1 63.97 207 GLY B O 1
ATOM 4419 N N . THR B 1 208 ? -7.918 28.828 27.078 1 55.94 208 THR B N 1
ATOM 4420 C CA . THR B 1 208 ? -9.148 28.531 26.344 1 55.94 208 THR B CA 1
ATOM 4421 C C . THR B 1 208 ? -9.727 27.188 26.781 1 55.94 208 THR B C 1
ATOM 4423 O O . THR B 1 208 ? -8.984 26.281 27.188 1 55.94 208 THR B O 1
ATOM 4426 N N . GLY B 1 209 ? -10.852 27.219 27.688 1 56.91 209 GLY B N 1
ATOM 4427 C CA . GLY B 1 209 ? -11.703 26.109 28.078 1 56.91 209 GLY B CA 1
ATOM 4428 C C . GLY B 1 209 ? -11.711 24.984 27.078 1 56.91 209 GLY B C 1
ATOM 4429 O O . GLY B 1 209 ? -12.305 23.922 27.312 1 56.91 209 GLY B O 1
ATOM 4430 N N . GLN B 1 210 ? -11.156 25.297 25.938 1 61.78 210 GLN B N 1
ATOM 4431 C CA . GLN B 1 210 ? -11.227 24.203 24.969 1 61.78 210 GLN B CA 1
ATOM 4432 C C . GLN B 1 210 ? -10.031 23.266 25.094 1 61.78 210 GLN B C 1
ATOM 4434 O O . GLN B 1 210 ? -8.891 23.719 25.234 1 61.78 210 GLN B O 1
ATOM 4439 N N . GLY B 1 211 ? -10.141 22.141 25.578 1 78.06 211 GLY B N 1
ATOM 4440 C CA . GLY B 1 211 ? -9.156 21.078 25.734 1 78.06 211 GLY B CA 1
ATOM 4441 C C . GLY B 1 211 ? -8.211 20.969 24.547 1 78.06 211 GLY B C 1
ATOM 4442 O O . GLY B 1 211 ? -8.43 21.609 23.516 1 78.06 211 GLY B O 1
ATOM 4443 N N . LYS B 1 212 ? -7.02 20.484 24.672 1 91.88 212 LYS B N 1
ATOM 4444 C CA . LYS B 1 212 ? -6.039 20.234 23.625 1 91.88 212 LYS B CA 1
ATOM 4445 C C . LYS B 1 212 ? -6.645 19.406 22.484 1 91.88 212 LYS B C 1
ATOM 4447 O O . LYS B 1 212 ? -7.418 18.484 22.719 1 91.88 212 LYS B O 1
ATOM 4452 N N . ALA B 1 213 ? -6.391 19.938 21.266 1 95.94 213 ALA B N 1
ATOM 4453 C CA . ALA B 1 213 ? -6.844 19.172 20.094 1 95.94 213 ALA B CA 1
ATOM 4454 C C . ALA B 1 213 ? -6.316 17.75 20.141 1 95.94 213 ALA B C 1
ATOM 4456 O O . ALA B 1 213 ? -5.254 17.484 20.703 1 95.94 213 ALA B O 1
ATOM 4457 N N . ARG B 1 214 ? -7.066 16.812 19.562 1 97.25 214 ARG B N 1
ATOM 4458 C CA . ARG B 1 214 ? -6.723 15.398 19.531 1 97.25 214 ARG B CA 1
ATOM 4459 C C . ARG B 1 214 ? -6.93 14.82 18.125 1 97.25 214 ARG B C 1
ATOM 4461 O O . ARG B 1 214 ? -7.809 15.273 17.391 1 97.25 214 ARG B O 1
ATOM 4468 N N . TRP B 1 215 ? -6.094 13.914 17.734 1 98.44 215 TRP B N 1
ATOM 4469 C CA . TRP B 1 215 ? -6.324 13.117 16.531 1 98.44 215 TRP B CA 1
ATOM 4470 C C . TRP B 1 215 ? -7.469 12.133 16.734 1 98.44 215 TRP B C 1
ATOM 4472 O O . TRP B 1 215 ? -7.457 11.359 17.703 1 98.44 215 TRP B O 1
ATOM 4482 N N . THR B 1 216 ? -8.422 12.203 15.867 1 97.81 216 THR B N 1
ATOM 4483 C CA . THR B 1 216 ? -9.539 11.266 15.945 1 97.81 216 THR B CA 1
ATOM 4484 C C . THR B 1 216 ? -9.555 10.344 14.727 1 97.81 216 THR B C 1
ATOM 4486 O O . THR B 1 216 ? -8.789 10.547 13.781 1 97.81 216 THR B O 1
ATOM 4489 N N . ASN B 1 217 ? -10.391 9.336 14.773 1 97.12 217 ASN B N 1
ATOM 4490 C CA . ASN B 1 217 ? -10.422 8.297 13.742 1 97.12 217 ASN B CA 1
ATOM 4491 C C . ASN B 1 217 ? -10.68 8.891 12.359 1 97.12 217 ASN B C 1
ATOM 4493 O O . ASN B 1 217 ? -10.164 8.383 11.359 1 97.12 217 ASN B O 1
ATOM 4497 N N . ASP B 1 218 ? -11.422 9.961 12.258 1 96.69 218 ASP B N 1
ATOM 4498 C CA . ASP B 1 218 ? -11.812 10.523 10.969 1 96.69 218 ASP B CA 1
ATOM 4499 C C . ASP B 1 218 ? -10.68 11.375 10.383 1 96.69 218 ASP B C 1
ATOM 4501 O O . ASP B 1 218 ? -10.828 11.945 9.305 1 96.69 218 ASP B O 1
ATOM 4505 N N . MET B 1 219 ? -9.492 11.414 11.078 1 98.5 219 MET B N 1
ATOM 4506 C CA . MET B 1 219 ? -8.398 12.273 10.648 1 98.5 219 MET B CA 1
ATOM 4507 C C . MET B 1 219 ? -7.199 11.438 10.195 1 98.5 219 MET B C 1
ATOM 4509 O O . MET B 1 219 ? -6.172 11.992 9.797 1 98.5 219 MET B O 1
ATOM 4513 N N . ILE B 1 220 ? -7.266 10.117 10.172 1 98.81 220 ILE B N 1
ATOM 4514 C CA . ILE B 1 220 ? -6.109 9.234 10 1 98.81 220 ILE B CA 1
ATOM 4515 C C . ILE B 1 220 ? -5.516 9.422 8.609 1 98.81 220 ILE B C 1
ATOM 4517 O O . ILE B 1 220 ? -4.297 9.422 8.438 1 98.81 220 ILE B O 1
ATOM 4521 N N . GLN B 1 221 ? -6.359 9.594 7.582 1 98.81 221 GLN B N 1
ATOM 4522 C CA . GLN B 1 221 ? -5.863 9.812 6.23 1 98.81 221 GLN B CA 1
ATOM 4523 C C . GLN B 1 221 ? -5.078 11.117 6.137 1 98.81 221 GLN B C 1
ATOM 4525 O O . GLN B 1 221 ? -4.078 11.195 5.418 1 98.81 221 GLN B O 1
ATOM 4530 N N . PHE B 1 222 ? -5.559 12.141 6.855 1 98.69 222 PHE B N 1
ATOM 4531 C CA . PHE B 1 222 ? -4.867 13.422 6.926 1 98.69 222 PHE B CA 1
ATOM 4532 C C . PHE B 1 222 ? -3.504 13.266 7.59 1 98.69 222 PHE B C 1
ATOM 4534 O O . PHE B 1 222 ? -2.504 13.789 7.098 1 98.69 222 PHE B O 1
ATOM 4541 N N . VAL B 1 223 ? -3.426 12.523 8.688 1 98.81 223 VAL B N 1
ATOM 4542 C CA . VAL B 1 223 ? -2.186 12.297 9.422 1 98.81 223 VAL B CA 1
ATOM 4543 C C . VAL B 1 223 ? -1.167 11.609 8.523 1 98.81 223 VAL B C 1
ATOM 4545 O O . VAL B 1 223 ? 0.002 12 8.477 1 98.81 223 VAL B O 1
ATOM 4548 N N . GLY B 1 224 ? -1.63 10.57 7.777 1 98.5 224 GLY B N 1
ATOM 4549 C CA . GLY B 1 224 ? -0.745 9.875 6.855 1 98.5 224 GLY B CA 1
ATOM 4550 C C . GLY B 1 224 ? -0.138 10.797 5.809 1 98.5 224 GLY B C 1
ATOM 4551 O O . GLY B 1 224 ? 1.003 10.594 5.387 1 98.5 224 GLY B O 1
ATOM 4552 N N . ASP B 1 225 ? -0.877 11.781 5.434 1 98.06 225 ASP B N 1
ATOM 4553 C CA . ASP B 1 225 ? -0.459 12.719 4.395 1 98.06 225 ASP B CA 1
ATOM 4554 C C . ASP B 1 225 ? 0.425 13.82 4.973 1 98.06 225 ASP B C 1
ATOM 4556 O O . ASP B 1 225 ? 0.979 14.633 4.227 1 98.06 225 ASP B O 1
ATOM 4560 N N . MET B 1 226 ? 0.614 13.891 6.312 1 96.62 226 MET B N 1
ATOM 4561 C CA . MET B 1 226 ? 1.354 14.961 6.977 1 96.62 226 MET B CA 1
ATOM 4562 C C . MET B 1 226 ? 2.799 14.539 7.23 1 96.62 226 MET B C 1
ATOM 4564 O O . MET B 1 226 ? 3.592 15.328 7.754 1 96.62 226 MET B O 1
ATOM 4568 N N . ALA B 1 227 ? 3.143 13.312 6.855 1 97.81 227 ALA B N 1
ATOM 4569 C CA . ALA B 1 227 ? 4.504 12.844 7.094 1 97.81 227 ALA B CA 1
ATOM 4570 C C . ALA B 1 227 ? 5.523 13.75 6.414 1 97.81 227 ALA B C 1
ATOM 4572 O O . ALA B 1 227 ? 5.266 14.281 5.332 1 97.81 227 ALA B O 1
ATOM 4573 N N . LEU B 1 228 ? 6.68 13.969 7.059 1 97.56 228 LEU B N 1
ATOM 4574 C CA . LEU B 1 228 ? 7.754 14.758 6.469 1 97.56 228 LEU B CA 1
ATOM 4575 C C . LEU B 1 228 ? 8.242 14.133 5.168 1 97.56 228 LEU B C 1
ATOM 4577 O O . LEU B 1 228 ? 8.25 12.906 5.031 1 97.56 228 LEU B O 1
ATOM 4581 N N . PRO B 1 229 ? 8.609 14.93 4.238 1 96.56 229 PRO B N 1
ATOM 4582 C CA . PRO B 1 229 ? 8.93 14.445 2.895 1 96.56 229 PRO B CA 1
ATOM 4583 C C . PRO B 1 229 ? 10.281 13.727 2.836 1 96.56 229 PRO B C 1
ATOM 4585 O O . PRO B 1 229 ? 11.312 14.367 2.631 1 96.56 229 PRO B O 1
ATOM 4588 N N . ILE B 1 230 ? 10.305 12.453 2.805 1 97.88 230 ILE B N 1
ATOM 4589 C CA . ILE B 1 230 ? 11.508 11.641 2.977 1 97.88 230 ILE B CA 1
ATOM 4590 C C . ILE B 1 230 ? 12.438 11.836 1.781 1 97.88 230 ILE B C 1
ATOM 4592 O O . ILE B 1 230 ? 13.656 11.773 1.921 1 97.88 230 ILE B O 1
ATOM 4596 N N . GLN B 1 231 ? 11.906 12.156 0.581 1 96.81 231 GLN B N 1
ATOM 4597 C CA . GLN B 1 231 ? 12.711 12.273 -0.628 1 96.81 231 GLN B CA 1
ATOM 4598 C C . GLN B 1 231 ? 13.719 13.414 -0.509 1 96.81 231 GLN B C 1
ATOM 4600 O O . GLN B 1 231 ? 14.766 13.391 -1.156 1 96.81 231 GLN B O 1
ATOM 4605 N N . GLU B 1 232 ? 13.43 14.383 0.372 1 96.56 232 GLU B N 1
ATOM 4606 C CA . GLU B 1 232 ? 14.305 15.547 0.532 1 96.56 232 GLU B CA 1
ATOM 4607 C C . GLU B 1 232 ? 15.641 15.156 1.147 1 96.56 232 GLU B C 1
ATOM 4609 O O . GLU B 1 232 ? 16.625 15.875 1.011 1 96.56 232 GLU B O 1
ATOM 4614 N N . ASN B 1 233 ? 15.656 14 1.809 1 97.12 233 ASN B N 1
ATOM 4615 C CA . ASN B 1 233 ? 16.891 13.539 2.436 1 97.12 233 ASN B CA 1
ATOM 4616 C C . ASN B 1 233 ? 17.859 12.953 1.407 1 97.12 233 ASN B C 1
ATOM 4618 O O . ASN B 1 233 ? 19.031 12.758 1.699 1 97.12 233 ASN B O 1
ATOM 4622 N N . TYR B 1 234 ? 17.312 12.648 0.217 1 96.56 234 TYR B N 1
ATOM 4623 C CA . TYR B 1 234 ? 18.141 12.016 -0.806 1 96.56 234 TYR B CA 1
ATOM 4624 C C . TYR B 1 234 ? 18.625 13.031 -1.834 1 96.56 234 TYR B C 1
ATOM 4626 O O . TYR B 1 234 ? 19.453 12.711 -2.689 1 96.56 234 TYR B O 1
ATOM 4634 N N . MET B 1 235 ? 18.062 14.281 -1.754 1 93.69 235 MET B N 1
ATOM 4635 C CA . MET B 1 235 ? 18.406 15.312 -2.73 1 93.69 235 MET B CA 1
ATOM 4636 C C . MET B 1 235 ? 19.875 15.688 -2.633 1 93.69 235 MET B C 1
ATOM 4638 O O . MET B 1 235 ? 20.406 15.859 -1.534 1 93.69 235 MET B O 1
ATOM 4642 N N . PRO B 1 236 ? 20.484 15.766 -3.809 1 88.38 236 PRO B N 1
ATOM 4643 C CA . PRO B 1 236 ? 21.875 16.219 -3.771 1 88.38 236 PRO B CA 1
ATOM 4644 C C . PRO B 1 236 ? 22.016 17.625 -3.205 1 88.38 236 PRO B C 1
ATOM 4646 O O . PRO B 1 236 ? 21.125 18.469 -3.385 1 88.38 236 PRO B O 1
ATOM 4649 N N . HIS B 1 237 ? 22.984 17.75 -2.418 1 85.75 237 HIS B N 1
ATOM 4650 C CA . HIS B 1 237 ? 23.297 19.047 -1.834 1 85.75 237 HIS B CA 1
ATOM 4651 C C . HIS B 1 237 ? 24.797 19.328 -1.845 1 85.75 237 HIS B C 1
ATOM 4653 O O . HIS B 1 237 ? 25.594 18.453 -1.507 1 85.75 237 HIS B O 1
ATOM 4659 N N . GLU B 1 238 ? 25.094 20.5 -2.463 1 86.69 238 GLU B N 1
ATOM 4660 C CA . GLU B 1 238 ? 26.484 20.906 -2.508 1 86.69 238 GLU B CA 1
ATOM 4661 C C . GLU B 1 238 ? 26.859 21.734 -1.277 1 86.69 238 GLU B C 1
ATOM 4663 O O . GLU B 1 238 ? 26.016 22.375 -0.672 1 86.69 238 GLU B O 1
ATOM 4668 N N . GLU B 1 239 ? 28.125 21.594 -0.982 1 86.88 239 GLU B N 1
ATOM 4669 C CA . GLU B 1 239 ? 28.625 22.406 0.126 1 86.88 239 GLU B CA 1
ATOM 4670 C C . GLU B 1 239 ? 28.375 23.891 -0.117 1 86.88 239 GLU B C 1
ATOM 4672 O O . GLU B 1 239 ? 28.578 24.391 -1.227 1 86.88 239 GLU B O 1
ATOM 4677 N N . GLY B 1 240 ? 27.875 24.594 0.89 1 86.06 240 GLY B N 1
ATOM 4678 C CA . GLY B 1 240 ? 27.641 26.031 0.789 1 86.06 240 GLY B CA 1
ATOM 4679 C C . GLY B 1 240 ? 26.219 26.359 0.353 1 86.06 240 GLY B C 1
ATOM 4680 O O . GLY B 1 240 ? 25.797 27.516 0.448 1 86.06 240 GLY B O 1
ATOM 4681 N N . GLU B 1 241 ? 25.578 25.344 -0.143 1 87.25 241 GLU B N 1
ATOM 4682 C CA . GLU B 1 241 ? 24.203 25.562 -0.545 1 87.25 241 GLU B CA 1
ATOM 4683 C C . GLU B 1 241 ? 23.234 25.219 0.588 1 87.25 241 GLU B C 1
ATOM 4685 O O . GLU B 1 241 ? 23.547 24.406 1.459 1 87.25 241 GLU B O 1
ATOM 4690 N N . PRO B 1 242 ? 22.156 25.922 0.529 1 88.94 242 PRO B N 1
ATOM 4691 C CA . PRO B 1 242 ? 21.172 25.562 1.551 1 88.94 242 PRO B CA 1
ATOM 4692 C C . PRO B 1 242 ? 20.766 24.094 1.49 1 88.94 242 PRO B C 1
ATOM 4694 O O . PRO B 1 242 ? 20.75 23.5 0.409 1 88.94 242 PRO B O 1
ATOM 4697 N N . LEU B 1 243 ? 20.531 23.547 2.623 1 94.44 243 LEU B N 1
ATOM 4698 C CA . LEU B 1 243 ? 20.031 22.188 2.701 1 94.44 243 LEU B CA 1
ATOM 4699 C C . LEU B 1 243 ? 18.688 22.062 1.988 1 94.44 243 LEU B C 1
ATOM 4701 O O . LEU B 1 243 ? 17.938 23.047 1.904 1 94.44 243 LEU B O 1
ATOM 4705 N N . PRO B 1 244 ? 18.375 20.891 1.428 1 94.62 244 PRO B N 1
ATOM 4706 C CA . PRO B 1 244 ? 17.016 20.703 0.915 1 94.62 244 PRO B CA 1
ATOM 4707 C C . PRO B 1 244 ? 15.945 21.031 1.953 1 94.62 244 PRO B C 1
ATOM 4709 O O . PRO B 1 244 ? 15.992 20.5 3.072 1 94.62 244 PRO B O 1
ATOM 4712 N N . LEU B 1 245 ? 15.031 21.812 1.635 1 93.81 245 LEU B N 1
ATOM 4713 C CA . LEU B 1 245 ? 14.125 22.516 2.541 1 93.81 245 LEU B CA 1
ATOM 4714 C C . LEU B 1 245 ? 13.391 21.516 3.436 1 93.81 245 LEU B C 1
ATOM 4716 O O . LEU B 1 245 ? 13.227 21.766 4.633 1 93.81 245 LEU B O 1
ATOM 4720 N N . GLY B 1 246 ? 12.914 20.375 2.936 1 94.56 246 GLY B N 1
ATOM 4721 C CA . GLY B 1 246 ? 12.109 19.438 3.693 1 94.56 246 GLY B CA 1
ATOM 4722 C C . GLY B 1 246 ? 12.93 18.297 4.289 1 94.56 246 GLY B C 1
ATOM 4723 O O . GLY B 1 246 ? 12.375 17.344 4.832 1 94.56 246 GLY B O 1
ATOM 4724 N N . SER B 1 247 ? 14.32 18.375 4.227 1 96.81 247 SER B N 1
ATOM 4725 C CA . SER B 1 247 ? 15.164 17.312 4.766 1 96.81 247 SER B CA 1
ATOM 4726 C C . SER B 1 247 ? 15.164 17.344 6.293 1 96.81 247 SER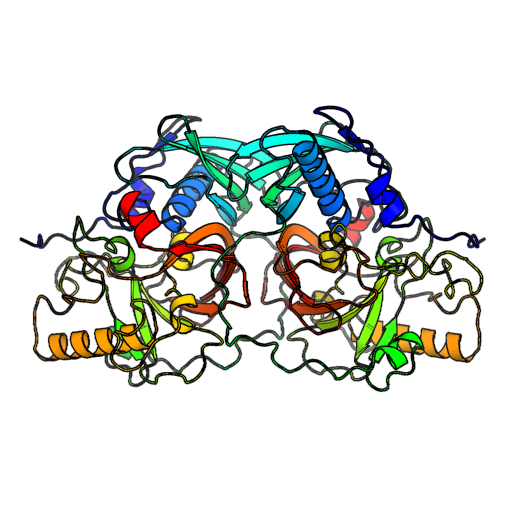 B C 1
ATOM 4728 O O . SER B 1 247 ? 14.875 18.359 6.906 1 96.81 247 SER B O 1
ATOM 4730 N N . ILE B 1 248 ? 15.445 16.219 6.887 1 98.06 248 ILE B N 1
ATOM 4731 C CA . ILE B 1 248 ? 15.547 16.109 8.336 1 98.06 248 ILE B CA 1
ATOM 4732 C C . ILE B 1 248 ? 16.672 17.031 8.836 1 98.06 248 ILE B C 1
ATOM 4734 O O . ILE B 1 248 ? 16.547 17.641 9.898 1 98.06 248 ILE B O 1
ATOM 4738 N N . ALA B 1 249 ? 17.719 17.156 8.086 1 97 249 ALA B N 1
ATOM 4739 C CA . ALA B 1 249 ? 18.797 18.062 8.461 1 97 249 ALA B CA 1
ATOM 4740 C C . ALA B 1 249 ? 18.312 19.5 8.531 1 97 249 ALA B C 1
ATOM 4742 O O . ALA B 1 249 ? 18.594 20.219 9.5 1 97 249 ALA B O 1
ATOM 4743 N N . ALA B 1 250 ? 17.625 19.938 7.504 1 97.25 250 ALA B N 1
ATOM 4744 C CA . ALA B 1 250 ? 17.062 21.281 7.516 1 97.25 250 ALA B CA 1
ATOM 4745 C C . ALA B 1 250 ? 16.062 21.453 8.648 1 97.25 250 ALA B C 1
ATOM 4747 O O . ALA B 1 250 ? 16.078 22.453 9.359 1 97.25 250 ALA B O 1
ATOM 4748 N N . THR B 1 251 ? 15.195 20.469 8.828 1 98.06 251 THR B N 1
ATOM 4749 C CA . THR B 1 251 ? 14.18 20.5 9.875 1 98.06 251 THR B CA 1
ATOM 4750 C C . THR B 1 251 ? 14.828 20.625 11.25 1 98.06 251 THR B C 1
ATOM 4752 O O . THR B 1 251 ? 14.328 21.344 12.117 1 98.06 251 THR B O 1
ATOM 4755 N N . LEU B 1 252 ? 15.914 19.938 11.438 1 98.19 252 LEU B N 1
ATOM 4756 C CA . LEU B 1 252 ? 16.641 20.016 12.703 1 98.19 252 LEU B CA 1
ATOM 4757 C C . LEU B 1 252 ? 17.156 21.438 12.945 1 98.19 252 LEU B C 1
ATOM 4759 O O . LEU B 1 252 ? 17.078 21.938 14.062 1 98.19 252 LEU B O 1
ATOM 4763 N N . GLU B 1 253 ? 17.656 22.062 11.945 1 97.88 253 GLU B N 1
ATOM 4764 C CA . GLU B 1 253 ? 18.109 23.438 12.062 1 97.88 253 GLU B CA 1
ATOM 4765 C C . GLU B 1 253 ? 16.969 24.375 12.414 1 97.88 253 GLU B C 1
ATOM 4767 O O . GLU B 1 253 ? 17.109 25.25 13.273 1 97.88 253 GLU B O 1
ATOM 4772 N N . PHE B 1 254 ? 15.875 24.203 11.711 1 98.44 254 PHE B N 1
ATOM 4773 C CA . PHE B 1 254 ? 14.688 25 12.008 1 98.44 254 PHE B CA 1
ATOM 4774 C C . PHE B 1 254 ? 14.25 24.797 13.445 1 98.44 254 PHE B C 1
ATOM 4776 O O . PHE B 1 254 ? 13.945 25.766 14.156 1 98.44 254 PHE B O 1
ATOM 4783 N N . ALA B 1 255 ? 14.227 23.547 13.859 1 98.75 255 ALA B N 1
ATOM 4784 C CA . ALA B 1 255 ? 13.789 23.188 15.203 1 98.75 255 ALA B CA 1
ATOM 4785 C C . ALA B 1 255 ? 14.672 23.859 16.266 1 98.75 255 ALA B C 1
ATOM 4787 O O . ALA B 1 255 ? 14.164 24.359 17.266 1 98.75 255 ALA B O 1
ATOM 4788 N N . LYS B 1 256 ? 15.945 23.828 16.047 1 98.56 256 LYS B N 1
ATOM 4789 C CA . LYS B 1 256 ? 16.875 24.438 17 1 98.56 256 LYS B CA 1
ATOM 4790 C C . LYS B 1 256 ? 16.625 25.953 17.109 1 98.56 256 LYS B C 1
ATOM 4792 O O . LYS B 1 256 ? 16.688 26.5 18.203 1 98.56 256 LYS B O 1
ATOM 4797 N N . ARG B 1 257 ? 16.391 26.547 16.031 1 98.62 257 ARG B N 1
ATOM 4798 C CA . ARG B 1 257 ? 16.109 27.969 16.047 1 98.62 257 ARG B CA 1
ATOM 4799 C C . ARG B 1 257 ? 14.797 28.266 16.766 1 98.62 257 ARG B C 1
ATOM 4801 O O . ARG B 1 257 ? 14.695 29.234 17.516 1 98.62 257 ARG B O 1
ATOM 4808 N N . GLN B 1 258 ? 13.812 27.469 16.531 1 98.75 258 GLN B N 1
ATOM 4809 C CA . GLN B 1 258 ? 12.547 27.625 17.234 1 98.75 258 GLN B CA 1
ATOM 4810 C C . GLN B 1 258 ? 12.719 27.344 18.719 1 98.75 258 GLN B C 1
ATOM 4812 O O . GLN B 1 258 ? 12.102 28.016 19.562 1 98.75 258 GLN B O 1
ATOM 4817 N N . GLU B 1 259 ? 13.477 26.359 19.016 1 98.44 259 GLU B N 1
ATOM 4818 C CA . GLU B 1 259 ? 13.773 26.078 20.422 1 98.44 259 GLU B CA 1
ATOM 4819 C C . GLU B 1 259 ? 14.414 27.281 21.109 1 98.44 259 GLU B C 1
ATOM 4821 O O . GLU B 1 259 ? 14.023 27.641 22.219 1 98.44 259 GLU B O 1
ATOM 4826 N N . LYS B 1 260 ? 15.391 27.859 20.453 1 98.44 260 LYS B N 1
ATOM 4827 C CA . LYS B 1 260 ? 16.031 29.062 20.984 1 98.44 260 LYS B CA 1
ATOM 4828 C C . LYS B 1 260 ? 15.016 30.188 21.219 1 98.44 260 LYS B C 1
ATOM 4830 O O . LYS B 1 260 ? 15.008 30.828 22.266 1 98.44 260 LYS B O 1
ATOM 4835 N N . ALA B 1 261 ? 14.188 30.391 20.234 1 98.31 261 ALA B N 1
ATOM 4836 C CA . ALA B 1 261 ? 13.156 31.422 20.328 1 98.31 261 ALA B CA 1
ATOM 4837 C C . ALA B 1 261 ? 12.227 31.156 21.516 1 98.31 261 ALA B C 1
ATOM 4839 O O . ALA B 1 261 ? 11.836 32.062 22.234 1 98.31 261 ALA B O 1
ATOM 4840 N N . ARG B 1 262 ? 11.828 29.906 21.734 1 96.94 262 ARG B N 1
ATOM 4841 C CA . ARG B 1 262 ? 10.984 29.547 22.875 1 96.94 262 ARG B CA 1
ATOM 4842 C C . ARG B 1 262 ? 11.703 29.828 24.188 1 96.94 262 ARG B C 1
ATOM 4844 O O . ARG B 1 262 ? 11.102 30.344 25.141 1 96.94 262 ARG B O 1
ATOM 4851 N N . ASN B 1 263 ? 12.922 29.453 24.234 1 96.75 263 ASN B N 1
ATOM 4852 C CA . ASN B 1 263 ? 13.719 29.672 25.438 1 96.75 263 ASN B CA 1
ATOM 4853 C C . ASN B 1 263 ? 13.852 31.156 25.75 1 96.75 263 ASN B C 1
ATOM 4855 O O . ASN B 1 263 ? 14.016 31.531 26.922 1 96.75 263 ASN B O 1
ATOM 4859 N N . GLU B 1 264 ? 13.781 31.938 24.766 1 97.81 264 GLU B N 1
ATOM 4860 C CA . GLU B 1 264 ? 13.844 33.375 24.938 1 97.81 264 GLU B CA 1
ATOM 4861 C C . GLU B 1 264 ? 12.461 33.969 25.188 1 97.81 264 GLU B C 1
ATOM 4863 O O . GLU B 1 264 ? 12.289 35.188 25.188 1 97.81 264 GLU B O 1
ATOM 4868 N N . SER B 1 265 ? 11.406 33.125 25.266 1 95.5 265 SER B N 1
ATOM 4869 C CA . SER B 1 265 ? 10.031 33.5 25.578 1 95.5 265 SER B CA 1
ATOM 4870 C C . SER B 1 265 ? 9.422 34.375 24.516 1 95.5 265 SER B C 1
ATOM 4872 O O . SER B 1 265 ? 8.625 35.281 24.812 1 95.5 265 SER B O 1
ATOM 4874 N N . ARG B 1 266 ? 9.844 34.156 23.297 1 96.81 266 ARG B N 1
ATOM 4875 C CA . ARG B 1 266 ? 9.242 34.906 22.203 1 96.81 266 ARG B CA 1
ATOM 4876 C C . ARG B 1 266 ? 7.828 34.406 21.922 1 96.81 266 ARG B C 1
ATOM 4878 O O . ARG B 1 266 ? 7.578 33.188 21.891 1 96.81 266 ARG B O 1
ATOM 4885 N N . SER B 1 267 ? 6.895 35.375 21.641 1 94.75 267 SER B N 1
ATOM 4886 C CA . SER B 1 267 ? 5.512 35 21.359 1 94.75 267 SER B CA 1
ATOM 4887 C C . SER B 1 267 ? 5.359 34.5 19.922 1 94.75 267 SER B C 1
ATOM 4889 O O . SER B 1 267 ? 4.387 33.812 19.609 1 94.75 267 SER B O 1
ATOM 4891 N N . ASP B 1 268 ? 6.316 34.875 19.078 1 97 268 ASP B N 1
ATOM 4892 C CA . ASP B 1 268 ? 6.289 34.469 17.672 1 97 268 ASP B CA 1
ATOM 4893 C C . ASP B 1 268 ? 7.383 33.438 17.375 1 97 268 ASP B C 1
ATOM 4895 O O . ASP B 1 268 ? 8.07 33.562 16.344 1 97 268 ASP B O 1
ATOM 4899 N N . TRP B 1 269 ? 7.566 32.469 18.312 1 97.44 269 TRP B N 1
ATOM 4900 C CA . TRP B 1 269 ? 8.727 31.578 18.266 1 97.44 269 TRP B CA 1
ATOM 4901 C C . TRP B 1 269 ? 8.672 30.688 17.031 1 97.44 269 TRP B C 1
ATOM 4903 O O . TRP B 1 269 ? 9.672 30.078 16.656 1 97.44 269 TRP B O 1
ATOM 4913 N N . ARG B 1 270 ? 7.531 30.531 16.344 1 98.12 270 ARG B N 1
ATOM 4914 C CA . ARG B 1 270 ? 7.402 29.641 15.188 1 98.12 270 ARG B CA 1
ATOM 4915 C C . ARG B 1 270 ? 7.945 30.297 13.922 1 98.12 270 ARG B C 1
ATOM 4917 O O . ARG B 1 270 ? 8.172 29.641 12.914 1 98.12 270 ARG B O 1
ATOM 4924 N N . VAL B 1 271 ? 8.125 31.594 13.914 1 97.62 271 VAL B N 1
ATOM 4925 C CA . VAL B 1 271 ? 8.453 32.375 12.719 1 97.62 271 VAL B CA 1
ATOM 4926 C C . VAL B 1 271 ? 9.891 32.062 12.297 1 97.62 271 VAL B C 1
ATOM 4928 O O . VAL B 1 271 ? 10.828 32.25 13.086 1 97.62 271 VAL B O 1
ATOM 4931 N N . LEU B 1 272 ? 10.023 31.594 11.117 1 96.88 272 LEU B N 1
ATOM 4932 C CA . LEU B 1 272 ? 11.297 31.438 10.422 1 96.88 272 LEU B CA 1
ATOM 4933 C C . LEU B 1 272 ? 11.234 32.031 9.023 1 96.88 272 LEU B C 1
ATOM 4935 O O . LEU B 1 272 ? 10.219 31.906 8.328 1 96.88 272 LEU B O 1
ATOM 4939 N N . ASP B 1 273 ? 12.258 32.656 8.539 1 93 273 ASP B N 1
ATOM 4940 C CA . ASP B 1 273 ? 12.227 33.406 7.281 1 93 273 ASP B CA 1
ATOM 4941 C C . ASP B 1 273 ? 12.578 32.5 6.098 1 93 273 ASP B C 1
ATOM 4943 O O . ASP B 1 273 ? 12.352 32.875 4.945 1 93 273 ASP B O 1
ATOM 4947 N N . ASP B 1 274 ? 13.094 31.312 6.375 1 94.69 274 ASP B N 1
ATOM 4948 C CA . ASP B 1 274 ? 13.648 30.547 5.262 1 94.69 274 ASP B CA 1
ATOM 4949 C C . ASP B 1 274 ? 13.18 29.094 5.301 1 94.69 274 ASP B C 1
ATOM 4951 O O . ASP B 1 274 ? 13.828 28.203 4.73 1 94.69 274 ASP B O 1
ATOM 4955 N N . ASP B 1 275 ? 12.102 28.781 6.039 1 96.19 275 ASP B N 1
ATOM 4956 C CA . ASP B 1 275 ? 11.664 27.391 6.133 1 96.19 275 ASP B CA 1
ATOM 4957 C C . ASP B 1 275 ? 10.523 27.094 5.16 1 96.19 275 ASP B C 1
ATOM 4959 O O . ASP B 1 275 ? 9.883 26.047 5.242 1 96.19 275 ASP B O 1
ATOM 4963 N N . GLY B 1 276 ? 10.195 28.047 4.32 1 93.81 276 GLY B N 1
ATOM 4964 C CA . GLY B 1 276 ? 9.203 27.844 3.275 1 93.81 276 GLY B CA 1
ATOM 4965 C C . GLY B 1 276 ? 7.781 28.031 3.76 1 93.81 276 GLY B C 1
ATOM 4966 O O . GLY B 1 276 ? 6.828 27.797 3.012 1 93.81 276 GLY B O 1
ATOM 4967 N N . SER B 1 277 ? 7.535 28.422 5.043 1 95 277 SER B N 1
ATOM 4968 C CA . SER B 1 277 ? 6.191 28.578 5.59 1 95 277 SER B CA 1
ATOM 4969 C C . SER B 1 277 ? 5.41 29.656 4.855 1 95 277 SER B C 1
ATOM 4971 O O . SER B 1 277 ? 4.242 29.453 4.508 1 95 277 SER B O 1
ATOM 4973 N N . ASN B 1 278 ? 6.043 30.75 4.598 1 91.75 278 ASN B N 1
ATOM 4974 C CA . ASN B 1 278 ? 5.402 31.828 3.859 1 91.75 278 ASN B CA 1
ATOM 4975 C C . ASN B 1 278 ? 5.645 31.703 2.357 1 91.75 278 ASN B C 1
ATOM 4977 O O . ASN B 1 278 ? 4.73 31.375 1.601 1 91.75 278 ASN B O 1
ATOM 4981 N N . GLU B 1 279 ? 6.926 31.688 1.951 1 89.56 279 GLU B N 1
ATOM 4982 C CA . GLU B 1 279 ? 7.328 31.516 0.558 1 89.56 279 GLU B CA 1
ATOM 4983 C C . GLU B 1 279 ? 8.156 30.25 0.364 1 89.56 279 GLU B C 1
ATOM 4985 O O . GLU B 1 279 ? 9.195 30.078 1.001 1 89.56 279 GLU B O 1
ATOM 4990 N N . PHE B 1 280 ? 7.668 29.484 -0.583 1 88.88 280 PHE B N 1
ATOM 4991 C CA . PHE B 1 280 ? 8.328 28.203 -0.791 1 88.88 280 PHE B CA 1
ATOM 4992 C C . PHE B 1 280 ? 9.523 28.359 -1.725 1 88.88 280 PHE B C 1
ATOM 4994 O O . PHE B 1 280 ? 9.391 28.891 -2.828 1 88.88 280 PHE B O 1
ATOM 5001 N N . ARG B 1 281 ? 10.656 27.859 -1.317 1 84.25 281 ARG B N 1
ATOM 5002 C CA . ARG B 1 281 ? 11.883 27.953 -2.094 1 84.25 281 ARG B CA 1
ATOM 5003 C C . ARG B 1 281 ? 12.492 26.578 -2.354 1 84.25 281 ARG B C 1
ATOM 5005 O O . ARG B 1 281 ? 13.688 26.469 -2.631 1 84.25 281 ARG B O 1
ATOM 5012 N N . GLY B 1 282 ? 11.75 25.547 -2.168 1 85.88 282 GLY B N 1
ATOM 5013 C CA . GLY B 1 282 ? 12.25 24.203 -2.418 1 85.88 282 GLY B CA 1
ATOM 5014 C C . GLY B 1 282 ? 12.43 23.906 -3.893 1 85.88 282 GLY B C 1
ATOM 5015 O O . GLY B 1 282 ? 11.914 24.625 -4.75 1 85.88 282 GLY B O 1
ATOM 5016 N N . LYS B 1 283 ? 13.133 22.859 -4.176 1 85.81 283 LYS B N 1
ATOM 5017 C CA . LYS B 1 283 ? 13.492 22.531 -5.551 1 85.81 283 LYS B CA 1
ATOM 5018 C C . LYS B 1 283 ? 12.516 21.516 -6.141 1 85.81 283 LYS B C 1
ATOM 5020 O O . LYS B 1 283 ? 12.32 21.469 -7.355 1 85.81 283 LYS B O 1
ATOM 5025 N N . VAL B 1 284 ? 11.984 20.625 -5.242 1 88.88 284 VAL B N 1
ATOM 5026 C CA . VAL B 1 284 ? 11.133 19.531 -5.73 1 88.88 284 VAL B CA 1
ATOM 5027 C C . VAL B 1 284 ? 9.891 19.422 -4.855 1 88.88 284 VAL B C 1
ATOM 5029 O O . VAL B 1 284 ? 9.914 19.781 -3.676 1 88.88 284 VAL B O 1
ATOM 5032 N N . LEU B 1 285 ? 8.805 19.062 -5.496 1 89.69 285 LEU B N 1
ATOM 5033 C CA . LEU B 1 285 ? 7.566 18.75 -4.797 1 89.69 285 LEU B CA 1
ATOM 5034 C C . LEU B 1 285 ? 7.145 17.297 -5.062 1 89.69 285 LEU B C 1
ATOM 5036 O O . LEU B 1 285 ? 7.355 16.781 -6.16 1 89.69 285 LEU B O 1
ATOM 5040 N N . ASN B 1 286 ? 6.695 16.703 -4.043 1 92.19 286 ASN B N 1
ATOM 5041 C CA . ASN B 1 286 ? 6.059 15.398 -4.234 1 92.19 286 ASN B CA 1
ATOM 5042 C C . ASN B 1 286 ? 4.555 15.539 -4.457 1 92.19 286 ASN B C 1
ATOM 5044 O O . ASN B 1 286 ? 3.854 16.125 -3.633 1 92.19 286 ASN B O 1
ATOM 5048 N N . VAL B 1 287 ? 4.047 15.023 -5.508 1 93.25 287 VAL B N 1
ATOM 5049 C CA . VAL B 1 287 ? 2.629 15.031 -5.855 1 93.25 287 VAL B CA 1
ATOM 5050 C C . VAL B 1 287 ? 2.062 13.617 -5.742 1 93.25 287 VAL B C 1
ATOM 5052 O O . VAL B 1 287 ? 2.426 12.734 -6.516 1 93.25 287 VAL B O 1
ATOM 5055 N N . SER B 1 288 ? 1.172 13.445 -4.734 1 96.12 288 SER B N 1
ATOM 5056 C CA . SER B 1 288 ? 0.562 12.141 -4.535 1 96.12 288 SER B CA 1
ATOM 5057 C C . SER B 1 288 ? -0.427 11.812 -5.652 1 96.12 288 SER B C 1
ATOM 5059 O O . SER B 1 288 ? -1.299 12.625 -5.969 1 96.12 288 SER B O 1
ATOM 5061 N N . LEU B 1 289 ? -0.271 10.688 -6.25 1 96.88 289 LEU B N 1
ATOM 5062 C CA . LEU B 1 289 ? -1.224 10.188 -7.238 1 96.88 289 LEU B CA 1
ATOM 5063 C C . LEU B 1 289 ? -2.275 9.305 -6.578 1 96.88 289 LEU B C 1
ATOM 5065 O O . LEU B 1 289 ? -3.418 9.242 -7.039 1 96.88 289 LEU B O 1
ATOM 5069 N N . THR B 1 290 ? -1.831 8.641 -5.609 1 98.44 290 THR B N 1
ATOM 5070 C CA . THR B 1 290 ? -2.736 7.789 -4.844 1 98.44 290 THR B CA 1
ATOM 5071 C C . THR B 1 290 ? -2.428 7.875 -3.354 1 98.44 290 THR B C 1
ATOM 5073 O O . THR B 1 290 ? -1.303 8.195 -2.965 1 98.44 290 THR B O 1
ATOM 5076 N N . LEU B 1 291 ? -3.412 7.684 -2.553 1 98.69 291 LEU B N 1
ATOM 5077 C CA . LEU B 1 291 ? -3.307 7.551 -1.104 1 98.69 291 LEU B CA 1
ATOM 5078 C C . LEU B 1 291 ? -4.191 6.414 -0.598 1 98.69 291 LEU B C 1
ATOM 5080 O O . LEU B 1 291 ? -5.418 6.504 -0.657 1 98.69 291 LEU B O 1
ATOM 5084 N N . SER B 1 292 ? -3.559 5.34 -0.186 1 98.69 292 SER B N 1
ATOM 5085 C CA . SER B 1 292 ? -4.297 4.242 0.433 1 98.69 292 SER B CA 1
ATOM 5086 C C . SER B 1 292 ? -4.129 4.25 1.949 1 98.69 292 SER B C 1
ATOM 5088 O O . SER B 1 292 ? -3.074 4.629 2.461 1 98.69 292 SER B O 1
ATOM 5090 N N . THR B 1 293 ? -5.168 3.938 2.615 1 98.81 293 THR B N 1
ATOM 5091 C CA . THR B 1 293 ? -5.148 3.844 4.07 1 98.81 293 THR B CA 1
ATOM 5092 C C . THR B 1 293 ? -5.801 2.543 4.535 1 98.81 293 THR B C 1
ATOM 5094 O O . THR B 1 293 ? -6.98 2.303 4.27 1 98.81 293 THR B O 1
ATOM 5097 N N . ASP B 1 294 ? -4.996 1.709 5.152 1 98.44 294 ASP B N 1
ATOM 5098 C CA . ASP B 1 294 ? -5.434 0.451 5.75 1 98.44 294 ASP B CA 1
ATOM 5099 C C . ASP B 1 294 ? -5.539 0.572 7.27 1 98.44 294 ASP B C 1
ATOM 5101 O O . ASP B 1 294 ? -4.523 0.583 7.965 1 98.44 294 ASP B O 1
ATOM 5105 N N . ILE B 1 295 ? -6.781 0.636 7.781 1 97.88 295 ILE B N 1
ATOM 5106 C CA . ILE B 1 295 ? -6.984 0.777 9.219 1 97.88 295 ILE B CA 1
ATOM 5107 C C . ILE B 1 295 ? -6.738 -0.562 9.906 1 97.88 295 ILE B C 1
ATOM 5109 O O . ILE B 1 295 ? -7.312 -1.582 9.523 1 97.88 295 ILE B O 1
ATOM 5113 N N . LYS B 1 296 ? -5.879 -0.526 10.906 1 96.62 296 LYS B N 1
ATOM 5114 C CA . LYS B 1 296 ? -5.543 -1.756 11.617 1 96.62 296 LYS B CA 1
ATOM 5115 C C . LYS B 1 296 ? -6.254 -1.826 12.961 1 96.62 296 LYS B C 1
ATOM 5117 O O . LYS B 1 296 ? -6.605 -2.91 13.43 1 96.62 296 LYS B O 1
ATOM 5122 N N . GLN B 1 297 ? -6.391 -0.67 13.531 1 94.38 297 GLN B N 1
ATOM 5123 C CA . GLN B 1 297 ? -6.984 -0.553 14.859 1 94.38 297 GLN B CA 1
ATOM 5124 C C . GLN B 1 297 ? -7.559 0.845 15.086 1 94.38 297 GLN B C 1
ATOM 5126 O O . GLN B 1 297 ? -6.938 1.842 14.703 1 94.38 297 GLN B O 1
AT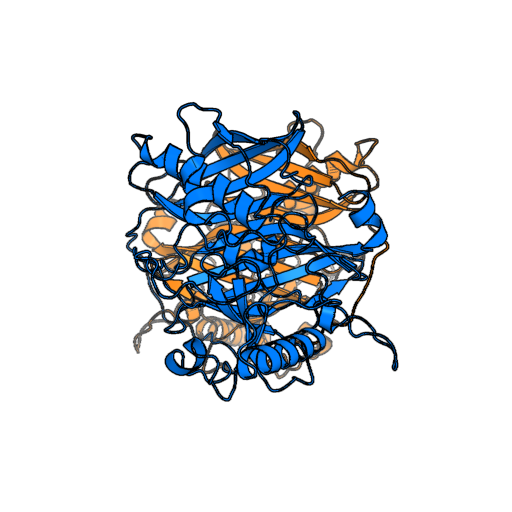OM 5131 N N . LYS B 1 298 ? -8.727 0.933 15.703 1 94.44 298 LYS B N 1
ATOM 5132 C CA . LYS B 1 298 ? -9.367 2.219 15.961 1 94.44 298 LYS B CA 1
ATOM 5133 C C . LYS B 1 298 ? -8.727 2.922 17.156 1 94.44 298 LYS B C 1
ATOM 5135 O O . LYS B 1 298 ? -8.328 2.271 18.125 1 94.44 298 LYS B O 1
ATOM 5140 N N . LEU B 1 299 ? -8.68 4.223 17.062 1 97 299 LEU B N 1
ATOM 5141 C CA . LEU B 1 299 ? -8.367 5.043 18.219 1 97 299 LEU B CA 1
ATOM 5142 C C . LEU B 1 299 ? -9.555 5.102 19.172 1 97 299 LEU B C 1
ATOM 5144 O O . LEU B 1 299 ? -10.695 4.852 18.781 1 97 299 LEU B O 1
ATOM 5148 N N . PRO B 1 300 ? -9.273 5.379 20.453 1 96.31 300 PRO B N 1
ATOM 5149 C CA . PRO B 1 300 ? -10.406 5.641 21.344 1 96.31 300 PRO B CA 1
ATOM 5150 C C . PRO B 1 300 ? -11.312 6.758 20.828 1 96.31 300 PRO B C 1
ATOM 5152 O O . PRO B 1 300 ? -10.852 7.641 20.109 1 96.31 300 PRO B O 1
ATOM 5155 N N . PRO B 1 301 ? -12.586 6.746 21.188 1 93.5 301 PRO B N 1
ATOM 5156 C CA . PRO B 1 301 ? -13.531 7.734 20.672 1 93.5 301 PRO B CA 1
ATOM 5157 C C . PRO B 1 301 ? -13.086 9.172 20.938 1 93.5 301 PRO B C 1
ATOM 5159 O O . PRO B 1 301 ? -13.344 10.062 20.109 1 93.5 301 PRO B O 1
ATOM 5162 N N . GLU B 1 302 ? -12.43 9.391 22.047 1 95.25 302 GLU B N 1
ATOM 5163 C CA . GLU B 1 302 ? -11.992 10.734 22.391 1 95.25 302 GLU B CA 1
ATOM 5164 C C . GLU B 1 302 ? -10.742 11.125 21.609 1 95.25 302 GLU B C 1
ATOM 5166 O O . GLU B 1 302 ? -10.344 12.297 21.609 1 95.25 302 GLU B O 1
ATOM 5171 N N . GLY B 1 303 ? -10.164 10.188 20.891 1 97.06 303 GLY B N 1
ATOM 5172 C CA . GLY B 1 303 ? -8.938 10.445 20.156 1 97.06 303 GLY B CA 1
ATOM 5173 C C . GLY B 1 303 ? -7.699 10.414 21.031 1 97.06 303 GLY B C 1
ATOM 5174 O O . GLY B 1 303 ? -7.762 10 22.188 1 97.06 303 GLY B O 1
ATOM 5175 N N . VAL B 1 304 ? -6.578 10.711 20.422 1 98.12 304 VAL B N 1
ATOM 5176 C CA . VAL B 1 304 ? -5.301 10.75 21.125 1 98.12 304 VAL B CA 1
ATOM 5177 C C . VAL B 1 304 ? -4.539 12.016 20.766 1 98.12 304 VAL B C 1
ATOM 5179 O O . VAL B 1 304 ? -4.766 12.594 19.688 1 98.12 304 VAL B O 1
ATOM 5182 N N . ARG B 1 305 ? -3.676 12.461 21.609 1 97.31 305 ARG B N 1
ATOM 5183 C CA . ARG B 1 305 ? -2.889 13.656 21.344 1 97.31 305 ARG B CA 1
ATOM 5184 C C . ARG B 1 305 ? -1.681 13.328 20.469 1 97.31 305 ARG B C 1
ATOM 5186 O O . ARG B 1 305 ? -1.288 14.133 19.625 1 97.31 305 ARG B O 1
ATOM 5193 N N . TRP B 1 306 ? -1.108 12.055 20.688 1 98.56 306 TRP B N 1
ATOM 5194 C CA . TRP B 1 306 ? 0.179 11.727 20.094 1 98.56 306 TRP B CA 1
ATOM 5195 C C . TRP B 1 306 ? 0.047 10.547 19.141 1 98.56 306 TRP B C 1
ATOM 5197 O O . TRP B 1 306 ? -0.588 9.539 19.469 1 98.56 306 TRP B O 1
ATOM 5207 N N . LEU B 1 307 ? 0.626 10.711 17.969 1 98.88 307 LEU B N 1
ATOM 5208 C CA . LEU B 1 307 ? 0.829 9.594 17.047 1 98.88 307 LEU B CA 1
ATOM 5209 C C . LEU B 1 307 ? 2.291 9.5 16.625 1 98.88 307 LEU B C 1
ATOM 5211 O O . LEU B 1 307 ? 2.961 10.516 16.453 1 98.88 307 LEU B O 1
ATOM 5215 N N . TYR B 1 308 ? 2.795 8.328 16.547 1 98.88 308 TYR B N 1
ATOM 5216 C CA . TYR B 1 308 ? 4.129 8.055 16.016 1 98.88 308 TYR B CA 1
ATOM 5217 C C . TYR B 1 308 ? 4.059 7.621 14.555 1 98.88 308 TYR B C 1
ATOM 5219 O O . TYR B 1 308 ? 3.234 6.781 14.188 1 98.88 308 TYR B O 1
ATOM 5227 N N . LEU B 1 309 ? 4.891 8.203 13.727 1 98.88 309 LEU B N 1
ATOM 5228 C CA . LEU B 1 309 ? 4.957 7.875 12.305 1 98.88 309 LEU B CA 1
ATOM 5229 C C . LEU B 1 309 ? 6.332 7.32 11.945 1 98.88 309 LEU B C 1
ATOM 5231 O O . LEU B 1 309 ? 7.352 7.84 12.398 1 98.88 309 LEU B O 1
ATOM 5235 N N . ARG B 1 310 ? 6.359 6.305 11.188 1 98.69 310 ARG B N 1
ATOM 5236 C CA . ARG B 1 310 ? 7.551 5.809 10.508 1 98.69 310 ARG B CA 1
ATOM 5237 C C . ARG B 1 310 ? 7.363 5.832 8.992 1 98.69 310 ARG B C 1
ATOM 5239 O O . ARG B 1 310 ? 6.496 5.141 8.461 1 98.69 310 ARG B O 1
ATOM 5246 N N . THR B 1 311 ? 8.164 6.59 8.289 1 98.62 311 THR B N 1
ATOM 5247 C CA . THR B 1 311 ? 8.023 6.781 6.848 1 98.62 311 THR B CA 1
ATOM 5248 C C . THR B 1 311 ? 9.188 6.137 6.102 1 98.62 311 THR B C 1
ATOM 5250 O O . THR B 1 311 ? 10.352 6.371 6.434 1 98.62 311 THR B O 1
ATOM 5253 N N . GLU B 1 312 ? 8.844 5.352 5.109 1 98.25 312 GLU B N 1
ATOM 5254 C CA . GLU B 1 312 ? 9.844 4.703 4.27 1 98.25 312 GLU B CA 1
ATOM 5255 C C . GLU B 1 312 ? 9.586 4.973 2.791 1 98.25 312 GLU B C 1
ATOM 5257 O O . GLU B 1 312 ? 8.445 5.188 2.385 1 98.25 312 GLU B O 1
ATOM 5262 N N . CYS B 1 313 ? 10.602 5.031 2.102 1 98.56 313 CYS B N 1
ATOM 5263 C CA . CYS B 1 313 ? 10.609 5.059 0.644 1 98.56 313 CYS B CA 1
ATOM 5264 C C . CYS B 1 313 ? 11.57 4.016 0.085 1 98.56 313 CYS B C 1
ATOM 5266 O O . CYS B 1 313 ? 12.758 4.012 0.415 1 98.56 313 CYS B O 1
ATOM 5268 N N . LYS B 1 314 ? 11.094 3.166 -0.793 1 98.38 314 LYS B N 1
ATOM 5269 C CA . LYS B 1 314 ? 11.906 2.023 -1.201 1 98.38 314 LYS B CA 1
ATOM 5270 C C . LYS B 1 314 ? 12.609 2.295 -2.527 1 98.38 314 LYS B C 1
ATOM 5272 O O . LYS B 1 314 ? 13.656 1.705 -2.812 1 98.38 314 LYS B O 1
ATOM 5277 N N . LYS B 1 315 ? 12.016 3.156 -3.346 1 97.75 315 LYS B N 1
ATOM 5278 C CA . LYS B 1 315 ? 12.648 3.42 -4.633 1 97.75 315 LYS B CA 1
ATOM 5279 C C . LYS B 1 315 ? 12.141 4.727 -5.238 1 97.75 315 LYS B C 1
ATOM 5281 O O . LYS B 1 315 ? 10.945 5.027 -5.176 1 97.75 315 LYS B O 1
ATOM 5286 N N . ILE B 1 316 ? 13 5.516 -5.734 1 96.81 316 ILE B N 1
ATOM 5287 C CA . ILE B 1 316 ? 12.711 6.691 -6.555 1 96.81 316 ILE B CA 1
ATOM 5288 C C . ILE B 1 316 ? 13.383 6.543 -7.918 1 96.81 316 ILE B C 1
ATOM 5290 O O . ILE B 1 316 ? 14.609 6.543 -8.016 1 96.81 316 ILE B O 1
ATOM 5294 N N . MET B 1 317 ? 12.617 6.414 -8.922 1 94.38 317 MET B N 1
ATOM 5295 C CA . MET B 1 317 ? 13.164 6.219 -10.266 1 94.38 317 MET B CA 1
ATOM 5296 C C . MET B 1 317 ? 12.305 6.93 -11.305 1 94.38 317 MET B C 1
ATOM 5298 O O . MET B 1 317 ? 11.078 6.762 -11.328 1 94.38 317 MET B O 1
ATOM 5302 N N . ASN B 1 318 ? 12.922 7.754 -12.109 1 90.88 318 ASN B N 1
ATOM 5303 C CA . ASN B 1 318 ? 12.258 8.469 -13.195 1 90.88 318 ASN B CA 1
ATOM 5304 C C . ASN B 1 318 ? 11.086 9.297 -12.68 1 90.88 318 ASN B C 1
ATOM 5306 O O . ASN B 1 318 ? 10.008 9.281 -13.281 1 90.88 318 ASN B O 1
ATOM 5310 N N . GLY B 1 319 ? 11.266 9.867 -11.555 1 90.75 319 GLY B N 1
ATOM 5311 C CA . GLY B 1 319 ? 10.281 10.781 -10.992 1 90.75 319 GLY B CA 1
ATOM 5312 C C . GLY B 1 319 ? 9.227 10.07 -10.156 1 90.75 319 GLY B C 1
ATOM 5313 O O . GLY B 1 319 ? 8.414 10.727 -9.492 1 90.75 319 GLY B O 1
ATOM 5314 N N . GLN B 1 320 ? 9.25 8.711 -10.195 1 93.25 320 GLN B N 1
ATOM 5315 C CA . GLN B 1 320 ? 8.25 7.949 -9.461 1 93.25 320 GLN B CA 1
ATOM 5316 C C . GLN B 1 320 ? 8.758 7.562 -8.078 1 93.25 320 GLN B C 1
ATOM 5318 O O . GLN B 1 320 ? 9.906 7.133 -7.93 1 93.25 320 GLN B O 1
ATOM 5323 N N . MET B 1 321 ? 7.855 7.719 -7.141 1 96.75 321 MET B N 1
ATOM 5324 C CA . MET B 1 321 ? 8.242 7.465 -5.754 1 96.75 321 MET B CA 1
ATOM 5325 C C . MET B 1 321 ? 7.133 6.723 -5.012 1 96.75 321 MET B C 1
ATOM 5327 O O . MET B 1 321 ? 5.949 6.969 -5.246 1 96.75 321 MET B O 1
ATOM 5331 N N . ASP B 1 322 ? 7.52 5.734 -4.219 1 98.25 322 ASP B N 1
ATOM 5332 C CA . ASP B 1 322 ? 6.605 5.141 -3.25 1 98.25 322 ASP B CA 1
ATOM 5333 C C . ASP B 1 322 ? 6.879 5.664 -1.842 1 98.25 322 ASP B C 1
ATOM 5335 O O . ASP B 1 322 ? 8.008 6.027 -1.519 1 98.25 322 ASP B O 1
ATOM 5339 N N . MET B 1 323 ? 5.879 5.789 -1.092 1 98.38 323 MET B N 1
ATOM 5340 C CA . MET B 1 323 ? 6.02 6.191 0.305 1 98.38 323 MET B CA 1
ATOM 5341 C C . MET B 1 323 ? 5.043 5.422 1.192 1 98.38 323 MET B C 1
ATOM 5343 O O . MET B 1 323 ? 3.854 5.34 0.888 1 98.38 323 MET B O 1
ATOM 5347 N N . GLN B 1 324 ? 5.551 4.793 2.188 1 98.69 324 GLN B N 1
ATOM 5348 C CA . GLN B 1 324 ? 4.742 4.133 3.209 1 98.69 324 GLN B CA 1
ATOM 5349 C C . GLN B 1 324 ? 4.883 4.836 4.559 1 98.69 324 GLN B C 1
ATOM 5351 O O . GLN B 1 324 ? 6 5.109 5.008 1 98.69 324 GLN B O 1
ATOM 5356 N N . VAL B 1 325 ? 3.773 5.184 5.152 1 98.88 325 VAL B N 1
ATOM 5357 C CA . VAL B 1 325 ? 3.734 5.773 6.484 1 98.88 325 VAL B CA 1
ATOM 5358 C C . VAL B 1 325 ? 3.002 4.836 7.445 1 98.88 325 VAL B C 1
ATOM 5360 O O . VAL B 1 325 ? 1.788 4.652 7.336 1 98.88 325 VAL B O 1
ATOM 5363 N N . LEU B 1 326 ? 3.775 4.246 8.336 1 98.88 326 LEU B N 1
ATOM 5364 C CA . LEU B 1 326 ? 3.172 3.494 9.43 1 98.88 326 LEU B CA 1
ATOM 5365 C C . LEU B 1 326 ? 2.766 4.418 10.57 1 98.88 326 LEU B C 1
ATOM 5367 O O . LEU B 1 326 ? 3.551 5.273 10.992 1 98.88 326 LEU B O 1
ATOM 5371 N N . ILE B 1 327 ? 1.537 4.289 11.047 1 98.94 327 ILE B N 1
ATOM 5372 C CA . ILE B 1 327 ? 0.999 5.176 12.07 1 98.94 327 ILE B CA 1
ATOM 5373 C C . ILE B 1 327 ? 0.717 4.383 13.344 1 98.94 327 ILE B C 1
ATOM 5375 O O . ILE B 1 327 ? -0.033 3.406 13.32 1 98.94 327 ILE B O 1
ATOM 5379 N N . PHE B 1 328 ? 1.297 4.805 14.469 1 98.88 328 PHE B N 1
ATOM 5380 C CA . PHE B 1 328 ? 1.153 4.152 15.758 1 98.88 328 PHE B CA 1
ATOM 5381 C C . PHE B 1 328 ? 0.54 5.102 16.781 1 98.88 328 PHE B C 1
ATOM 5383 O O . PHE B 1 328 ? 0.724 6.316 16.688 1 98.88 328 PHE B O 1
ATOM 5390 N N . ASN B 1 329 ? -0.216 4.535 17.719 1 98.5 329 ASN B N 1
ATOM 5391 C CA . ASN B 1 329 ? -0.712 5.344 18.828 1 98.5 329 ASN B CA 1
ATOM 5392 C C . ASN B 1 329 ? 0.33 5.477 19.938 1 98.5 329 ASN B C 1
ATOM 5394 O O . ASN B 1 329 ? 1.484 5.086 19.766 1 98.5 329 ASN B O 1
ATOM 5398 N N . GLU B 1 330 ? -0.033 6.027 21.094 1 97.25 330 GLU B N 1
ATOM 5399 C CA . GLU B 1 330 ? 0.869 6.34 22.203 1 97.25 330 GLU B CA 1
ATOM 5400 C C . GLU B 1 330 ? 1.454 5.066 22.812 1 97.25 330 GLU B C 1
ATOM 5402 O O . GLU B 1 330 ? 2.566 5.082 23.344 1 97.25 330 GLU B O 1
ATOM 5407 N N . ARG B 1 331 ? 0.725 3.988 22.688 1 96.44 331 ARG B N 1
ATOM 5408 C CA . ARG B 1 331 ? 1.18 2.711 23.219 1 96.44 331 ARG B CA 1
ATOM 5409 C C . ARG B 1 331 ? 2.002 1.945 22.188 1 96.44 331 ARG B C 1
ATOM 5411 O O . ARG B 1 331 ? 2.379 0.794 22.422 1 96.44 331 ARG B O 1
ATOM 5418 N N . MET B 1 332 ? 2.154 2.496 20.984 1 97.5 332 MET B N 1
ATOM 5419 C CA . MET B 1 332 ? 2.918 1.957 19.875 1 97.5 332 MET B CA 1
ATOM 5420 C C . MET B 1 332 ? 2.211 0.75 19.266 1 97.5 332 MET B C 1
ATOM 5422 O O . MET B 1 332 ? 2.863 -0.188 18.797 1 97.5 332 MET B O 1
ATOM 5426 N N . ASP B 1 333 ? 0.916 0.806 19.391 1 97.19 333 ASP B N 1
ATOM 5427 C CA . ASP B 1 333 ? 0.115 -0.093 18.578 1 97.19 333 ASP B CA 1
ATOM 5428 C C . ASP B 1 333 ? -0.035 0.45 17.156 1 97.19 333 ASP B C 1
ATOM 5430 O O . ASP B 1 333 ? -0.324 1.634 16.969 1 97.19 333 ASP B O 1
ATOM 5434 N N . LEU B 1 334 ? 0.167 -0.451 16.172 1 98.38 334 LEU B N 1
ATOM 5435 C CA . LEU B 1 334 ? -0.049 -0.051 14.781 1 98.38 334 LEU B CA 1
ATOM 5436 C C . LEU B 1 334 ? -1.527 0.213 14.516 1 98.38 334 LEU B C 1
ATOM 5438 O O . LEU B 1 334 ? -2.354 -0.698 14.617 1 98.38 334 LEU B O 1
ATOM 5442 N N . ILE B 1 335 ? -1.881 1.46 14.117 1 98.31 335 ILE B N 1
ATOM 5443 C CA . ILE B 1 335 ? -3.305 1.747 13.984 1 98.31 335 ILE B CA 1
ATOM 5444 C C . ILE B 1 335 ? -3.668 1.893 12.508 1 98.31 335 ILE B C 1
ATOM 5446 O O . ILE B 1 335 ? -4.832 1.749 12.133 1 98.31 335 ILE B O 1
ATOM 5450 N N . ALA B 1 336 ? -2.695 2.172 11.656 1 98.75 336 ALA B N 1
ATOM 5451 C CA . ALA B 1 336 ? -2.986 2.295 10.227 1 98.75 336 ALA B CA 1
ATOM 5452 C C . ALA B 1 336 ? -1.709 2.213 9.398 1 98.75 336 ALA B C 1
ATOM 5454 O O . ALA B 1 336 ? -0.618 2.504 9.891 1 98.75 336 ALA B O 1
ATOM 5455 N N . ILE B 1 337 ? -1.813 1.786 8.203 1 98.88 337 ILE B N 1
ATOM 5456 C CA . ILE B 1 337 ? -0.773 1.819 7.184 1 98.88 337 ILE B CA 1
ATOM 5457 C C . ILE B 1 337 ? -1.21 2.721 6.031 1 98.88 337 ILE B C 1
ATOM 5459 O O . ILE B 1 337 ? -2.213 2.449 5.367 1 98.88 337 ILE B O 1
ATOM 5463 N N . SER B 1 338 ? -0.515 3.807 5.859 1 98.81 338 SER B N 1
ATOM 5464 C CA . SER B 1 338 ? -0.771 4.738 4.766 1 98.81 338 SER B CA 1
ATOM 5465 C C . SER B 1 338 ? 0.27 4.594 3.66 1 98.81 338 SER B C 1
ATOM 5467 O O . SER B 1 338 ? 1.465 4.477 3.938 1 98.81 338 SER B O 1
ATOM 5469 N N . ARG B 1 339 ? -0.169 4.562 2.4 1 98.5 339 ARG B N 1
ATOM 5470 C CA . ARG B 1 339 ? 0.748 4.406 1.275 1 98.5 339 ARG B CA 1
ATOM 5471 C C . ARG B 1 339 ? 0.433 5.406 0.168 1 98.5 339 ARG B C 1
ATOM 5473 O O . ARG B 1 339 ? -0.736 5.664 -0.129 1 98.5 339 ARG B O 1
ATOM 5480 N N . GLN B 1 340 ? 1.502 5.887 -0.384 1 98.38 340 GLN B N 1
ATOM 5481 C CA . GLN B 1 340 ? 1.366 6.824 -1.492 1 98.38 340 GLN B CA 1
ATOM 5482 C C . GLN B 1 340 ? 2.215 6.398 -2.686 1 98.38 340 GLN B C 1
ATOM 5484 O O . GLN B 1 340 ? 3.34 5.918 -2.514 1 98.38 340 GLN B O 1
ATOM 5489 N N . VAL B 1 341 ? 1.643 6.445 -3.822 1 97.81 341 VAL B N 1
ATOM 5490 C CA . VAL B 1 341 ? 2.373 6.547 -5.082 1 97.81 341 VAL B CA 1
ATOM 5491 C C . VAL B 1 341 ? 2.424 8.008 -5.531 1 97.81 341 VAL B C 1
ATOM 5493 O O . VAL B 1 341 ? 1.386 8.664 -5.645 1 97.81 341 VAL B O 1
ATOM 5496 N N . ALA B 1 342 ? 3.619 8.492 -5.699 1 96.69 342 ALA B N 1
ATOM 5497 C CA . ALA B 1 342 ? 3.77 9.922 -5.969 1 96.69 342 ALA B CA 1
ATOM 5498 C C . ALA B 1 342 ? 4.758 10.164 -7.105 1 96.69 342 ALA B C 1
ATOM 5500 O O . ALA B 1 342 ? 5.449 9.242 -7.543 1 96.69 342 ALA B O 1
ATOM 5501 N N . VAL B 1 343 ? 4.703 11.336 -7.633 1 93.94 343 VAL B N 1
ATOM 5502 C CA . VAL B 1 343 ? 5.688 11.797 -8.609 1 93.94 343 VAL B CA 1
ATOM 5503 C C . VAL B 1 343 ? 6.426 13.016 -8.062 1 93.94 343 VAL B C 1
ATOM 5505 O O . VAL B 1 343 ? 5.832 13.852 -7.375 1 93.94 343 VAL B O 1
ATOM 5508 N N . LEU B 1 344 ? 7.668 13.031 -8.297 1 93.88 344 LEU B N 1
ATOM 5509 C CA . LEU B 1 344 ? 8.477 14.195 -7.969 1 93.88 344 LEU B CA 1
ATOM 5510 C C . LEU B 1 344 ? 8.531 15.172 -9.141 1 93.88 344 LEU B C 1
ATOM 5512 O O . LEU B 1 344 ? 8.938 14.797 -10.242 1 93.88 344 LEU B O 1
ATOM 5516 N N . VAL B 1 345 ? 8.125 16.375 -8.859 1 88.69 345 VAL B N 1
ATOM 5517 C CA . VAL B 1 345 ? 8.102 17.375 -9.914 1 88.69 345 VAL B CA 1
ATOM 5518 C C . VAL B 1 345 ? 8.938 18.594 -9.492 1 88.69 345 VAL B C 1
ATOM 5520 O O . VAL B 1 345 ? 8.992 18.922 -8.305 1 88.69 345 VAL B O 1
ATOM 5523 N N . PRO B 1 346 ? 9.555 19.219 -10.477 1 85.81 346 PRO B N 1
ATOM 5524 C CA . PRO B 1 346 ? 10.234 20.469 -10.133 1 85.81 346 PRO B CA 1
ATOM 5525 C C . PRO B 1 346 ? 9.289 21.531 -9.586 1 85.81 346 PRO B C 1
ATOM 5527 O O . PRO B 1 346 ? 8.188 21.719 -10.117 1 85.81 346 PRO B O 1
ATOM 5530 N N . ALA B 1 347 ? 9.695 22.203 -8.547 1 83.44 347 ALA B N 1
ATOM 5531 C CA . ALA B 1 347 ? 8.852 23.188 -7.855 1 83.44 347 ALA B CA 1
ATOM 5532 C C . ALA B 1 347 ? 8.484 24.344 -8.773 1 83.44 347 ALA B C 1
ATOM 5534 O O . ALA B 1 347 ? 7.352 24.828 -8.758 1 83.44 347 ALA B O 1
ATOM 5535 N N . LYS B 1 348 ? 9.391 24.797 -9.523 1 75.88 348 LYS B N 1
ATOM 5536 C CA . LYS B 1 348 ? 9.164 25.938 -10.398 1 75.88 348 LYS B CA 1
ATOM 5537 C C . LYS B 1 348 ? 8.008 25.688 -11.359 1 75.88 348 LYS B C 1
ATOM 5539 O O . LYS B 1 348 ? 7.191 26.578 -11.617 1 75.88 348 LYS B O 1
ATOM 5544 N N . SER B 1 349 ? 7.906 24.484 -11.789 1 66.56 349 SER B N 1
ATOM 5545 C CA . SER B 1 349 ? 6.844 24.125 -12.719 1 66.56 349 SER B CA 1
ATOM 5546 C C . SER B 1 349 ? 5.488 24.078 -12.023 1 66.56 349 SER B C 1
ATOM 5548 O O . SER B 1 349 ? 4.477 24.484 -12.602 1 66.56 349 SER B O 1
ATOM 5550 N N . LYS B 1 350 ? 5.504 23.766 -10.797 1 63.06 350 LYS B N 1
ATOM 5551 C CA . LYS B 1 350 ? 4.254 23.547 -10.07 1 63.06 350 LYS B CA 1
ATOM 5552 C C . LYS B 1 350 ? 3.76 24.844 -9.43 1 63.06 350 LYS B C 1
ATOM 5554 O O . LYS B 1 350 ? 2.559 25.109 -9.422 1 63.06 350 LYS B O 1
ATOM 5559 N N . ILE B 1 351 ? 4.656 25.547 -8.953 1 61.53 351 ILE B N 1
ATOM 5560 C CA . ILE B 1 351 ? 4.281 26.781 -8.25 1 61.53 351 ILE B CA 1
ATOM 5561 C C . ILE B 1 351 ? 3.635 27.75 -9.234 1 61.53 351 ILE B C 1
ATOM 5563 O O . ILE B 1 351 ? 2.713 28.484 -8.867 1 61.53 351 ILE B O 1
ATOM 5567 N N . GLN B 1 352 ? 4.012 27.656 -10.422 1 48.81 352 GLN B N 1
ATOM 5568 C CA . GLN B 1 352 ? 3.367 28.484 -11.438 1 48.81 352 GLN B CA 1
ATOM 5569 C C . GLN B 1 352 ? 1.917 28.062 -11.656 1 48.81 352 GLN B C 1
ATOM 5571 O O . GLN B 1 352 ? 1.078 28.875 -12.039 1 48.81 352 GLN B O 1
ATOM 5576 N N . LYS B 1 353 ? 1.712 26.891 -11.305 1 56.09 353 LYS B N 1
ATOM 5577 C CA . LYS B 1 353 ? 0.376 26.344 -11.539 1 56.09 353 LYS B CA 1
ATOM 5578 C C . LYS B 1 353 ? -0.484 26.438 -10.281 1 56.09 353 LYS B C 1
ATOM 5580 O O . LYS B 1 353 ? -1.704 26.266 -10.352 1 56.09 353 LYS B O 1
ATOM 5585 N N . LEU B 1 354 ? 0.262 26.594 -9.125 1 59.88 354 LEU B N 1
ATOM 5586 C CA . LEU B 1 354 ? -0.369 26.672 -7.812 1 59.88 354 LEU B CA 1
ATOM 5587 C C . LEU B 1 354 ? -0.568 28.125 -7.402 1 59.88 354 LEU B C 1
ATOM 5589 O O . LEU B 1 354 ? -1.567 28.469 -6.762 1 59.88 354 LEU B O 1
#

Organism: Aspergillus niger (strain ATCC MYA-4892 / CBS 513.88 / FGSC A1513) (NCBI:txid425011)

Radius of gyration: 25.92 Å; Cα contacts (8 Å, |Δi|>4): 1655; chains: 2; bounding box: 60×83×60 Å

Sequence (708 aa):
MATDSLPTSLSHALGSTLLSTRQCVVQLPSDIAVGSVIIGGFTACIMTKYALHHASQHPELQNQVDLRYSEVHFHRPIFASTSITLTLREVHISKEGSTLYVESLQNGKLTTSAHIRITKPSVAGITLPVDWRLSPKPCPVDLTKLETDNDPNWISYHCAFYPTGFRRGQSYAKNFIPRALPTEFAYIEQWVEPGWDYLPLGSRPSGTGQGKARWTNDMIQFVGDMALPIQENYMPHEEGEPLPLGSIAATLEFAKRQEKARNESRSDWRVLDDDGSNEFRGKVLNVSLTLSTDIKQKLPPEGVRWLYLRTECKKIMNGQMDMQVLIFNERMDLIAISRQVAVLVPAKSKIQKLMATDSLPTSLSHALGSTLLSTRQCVVQLPSDIAVGSVIIGGFTACIMTKYALHHASQHPELQNQVDLRYSEVHFHRPIFASTSITLTLREVHISKEGSTLYVESLQNGKLTTSAHIRITKPSVAGITLPVDWRLSPKPCPVDLTKLETDNDPNWISYHCAFYPTGFRRGQSYAKNFIPRALPTEFAYIEQWVEPGWDYLPLGSRPSGTGQGKARWTNDMIQFVGDMALPIQENYMPHEEGEPLPLGSIAATLEFAKRQEKARNESRSDWRVLDDDGSNEFRGKVLNVSLTLSTDIKQKLPPEGVRWLYLRTECKKIMNGQMDMQVLIFNERMDLIAISRQVAVLVPAKSKIQKL

Foldseek 3Di:
DQDQDFPDALVNQLPVWADDDQKTKHQAALLQAFQFFHQVLSVQLNQLSNVLVVQCVDPQRVQFNAWFKKKKFFDATHGNVWIKMKHKDFDAGDQAKGWMKMWIDTPNHTGMIMITITGGPDDDDDDDDDPDDDPPDDDDFDVVCVVVQRTPFKFKAAQAADSNANCSSLNQWIWIFTLDDDPDPQKGKIKIFGRSQQGRQAGHDPDDPPDGDFDFSSSVSVVFSSDQDSVQQVDDDDPPDDRALRHPVNRSVLRVQLVVCVVVVHRRSNDDDANRGHHRDGFKDKAFRMKMKGFDAGAPRVHHRMKMWMKGWDDDDPQWTKIWIFIAGPVRDGGMIMITIIGMDTPVVVSVVD/DQDQDFPDALVNQLPVQPLDDLKGKHQAALLQAFQFFHQVLSVQLNQLSSVLVVQCVDPQRVQFNAWFKKKKFFDATHGNVFIKMKHKDFDAGDQAKGWMKMWIDTPNHTGMIMITITGGPDDDDDDDDDPDDDPPDDDDFDVVCVVVQNTPFKFKAAQAADSNARCSSLNQWIWIFTLDDDPDPQKGKIKIFGRRQQGRQAGHDPDDVPDGDFDFSSSVSVVFSSDQDSVQQVDDDDPPDDRALRHPVNRSVLRVQLVVCVVVVHRRSNDDDANRGHHRDGFKDKAFRMKMKGFDAGAPRSHHRMKMWMKGWDDDDPQWTKIWIFIAGPVRDGGMIMITIIGMDTPVVVSVVD

Secondary structure (DSSP, 8-state):
---SSPPPPHHHHHHS---SSSEEEEPPPTTSEETTEE-HHHHHHHHHHHHHHHHHHSTTTTT--EEEEEEEEE-SPPBTTS-EEEEEEEEE--SS-EEEEEEEEETTEEEEEEEEEEE-S------B------SSPPPP--HHHHHTT--SSEEEE-----TT-TTGGGGGEEEEEESSPPS--S-EEEEEEE-TTS-TTSPPPSS-SS----B-GGGHHHHHTTS--GGGGTS---TTSPPPTTSHHHHHHHHHHHHHHHHTT-TTTT--SSSSSSS---SEEEEEEEEEEEE-SPPPTT-BS-EEEEEE---EETTEEEEEEEEE-TT--EEEEEEEEEEEEEHHHHHTT-/---SSPPPPHHHHHHT----SSEEEEPPPTTSEETTEE-HHHHHHHHHHHHHHHHHHSTTTTT--EEEEEEEEE-S--BTTS-EEEEEEEEE--SS-EEEEEEEEETTEEEEEEEEEEE-S------B------SSPPPP--HHHHHTT--SSEEEE-----TT-TTGGGGGEEEEEESSPPS--S-EEEEEEE-TTS-TTSPPPSS-SS----B-GGGHHHHHTTS--GGGGTS---TTSPPPTTSHHHHHHHHHHHHHHHHTT-TTTT--SSSSSSS---SEEEEEEEEEEEE-SPPPTT-BS-EEEEEE---EETTEEEEEEEEE-TT--EEEEEEEEEEEEEHHHHHTT-

InterPro domains:
  IPR029069 HotDog domain superfamily [SSF54637] (29-117)
  IPR042171 Acyl-CoA thioesterase, double hotdog domain [G3DSA:2.40.160.210] (22-352)
  IPR049450 Acyl-CoA thioesterase-like, C-terminal domain [PF20789] (286-343)
  IPR052389 Secondary Metabolite Biosynthesis-Associated [PTHR38110] (25-351)

=== Feature glossary ===
Legend for the data blocks above and below:

— What the protein is —

The amino-acid sequence is the protein's primary structure: the linear order of residues from the N-terminus to the C-terminus, written in one-letter code. Everything else here — the 3D coordinates, the secondary structure, the domain annotations — is ultimately a consequence of this string.

Database cross-references. InterPro integrates a dozen domain/family signature databases into unified entries with residue-range hits. GO terms attach function/process/location labels with evidence codes. CATH codes position the fold in a four-level structural taxonomy. Organism is the NCBI-taxonomy species name.

— Where its atoms are —

The mmCIF block holds the 3D Cartesian coordinates of each backbone atom (N, Cα, C, O) in ångströms. mmCIF is the PDB's canonical archive format — a tagged-loop text representation of the atomic model.

The six renders are orthographic views along the three Cartesian axes in both directions. Representation (cartoon, sticks, or surface) and color scheme (sequence-rainbow or by-chain) vary across proteins so the training set covers all the common visualization conventions.

— Local backbone conformation —

Secondary structure is the local, repeating backbone conformation. DSSP classifies it into eight states by reading the hydrogen-bond network: three helix types (H, G, I), two β types (E, B), two non-regular types (T, S), and unstructured coil (-).

SS3 is a coarse helix/strand/coil call (letters a/b/c) made by the P-SEA algorithm from inter-Cα distances and dihedrals. It is less detailed than DSSP but needs only Cα positions.

Backbone dihedral angles. Every residue except chain termini has a φ (preceding-C → N → Cα → C) and a ψ (N → Cα → C → next-N). They are reported in degrees following the IUPAC sign convention. Secondary structure is essentially a statement about which (φ, ψ) basin each residue occupies.

— Global shape and packing —

The geometric summary reports three shape descriptors. Rg (radius of gyration) measures how spread out the Cα atoms are about their centre of mass; compact globular proteins have small Rg, elongated or unfolded ones large. Cα contacts (<8 Å, |i−j|>4) count long-range residue pairs in spatial proximity — high for tightly packed folds, near zero for rods or random coil. The bounding-box extents give the protein's footprint along x, y, z in Å.

Solvent accessibility: the surface area of each residue that a 1.4 Å water probe can touch, in Å². When only backbone atoms are present the absolute values are lower than full-atom SASA (side chains contribute most of the area) and are flagged as backbone-only.

Plot images: a contact map (which residues are close in 3D, as an N×N binary image), a Ramachandran scatter (backbone torsion angles, revealing secondary-structure composition at a glance), and — for AlphaFold structures — a PAE heatmap (pairwise prediction confidence).

— Structural neighborhood —

Foldseek's 3Di representation compresses backbone geometry into a per-residue letter drawn from a learned twenty-state alphabet. It captures the tertiary interaction pattern around each residue — which residues are packed against it in space, regardless of where they are in sequence.

Structural nearest neighbors (via Foldseek easy-search vs the PDB). Reported per hit: target PDB id, E-value, and alignment TM-score. A TM-score above ~0.5 is the conventional threshold for 'same fold'.

— Confidence and disorder —

pLDDT (predicted Local Distance Difference Test) is AlphaFold's per-residue confidence score, ranging from 0 to 100. Values above 90 indicate high confidence (typically well-packed cores); 70–90 is confident; 50–70 low confidence; below 50 usually means the region is disordered or the prediction is unreliable there. AlphaFold stores pLDDT in the mmCIF B-factor column.

For experimental (PDB) structures, the B-factor (temperature factor) quantifies the positional spread of each atom in the crystal — a combination of thermal vibration and static disorder — in units of Å². High B-factors mark flexible loops or poorly resolved regions; low B-factors mark the rigid, well-ordered core.

Predicted Aligned Error (PAE) is an AlphaFold confidence matrix: entry (i, j) is the expected error in the position of residue j, in ångströms, when the prediction is superimposed on the true structure at residue i. Low PAE within a block of residues means that block is internally rigid and well-predicted; high PAE between two blocks means their relative placement is uncertain even if each block individually is confident.